Protein 5UCS (pdb70)

Solvent-accessible surface area: 22467 Å² total; per-residue (Å²): 129,49,24,64,0,27,103,7,0,86,80,0,39,164,72,48,11,0,0,1,0,1,6,0,16,1,0,1,2,0,14,1,0,0,60,0,0,53,76,28,64,0,9,0,0,0,0,0,35,51,22,1,27,179,28,0,18,46,61,0,0,7,14,0,0,101,29,0,9,141,71,31,65,90,0,38,0,0,0,0,0,14,45,0,73,59,27,101,27,0,46,146,0,19,161,31,23,3,20,0,0,0,0,23,0,12,116,85,69,54,127,76,1,22,121,41,0,35,108,0,6,161,32,0,72,136,54,42,8,0,0,0,0,5,8,38,104,0,68,17,123,79,0,46,85,0,9,128,100,4,113,5,24,0,0,2,8,8,2,3,11,42,36,37,53,35,150,75,196,64,136,44,160,12,40,38,114,75,0,47,61,0,31,147,42,8,104,26,1,0,1,2,8,37,2,30,9,10,17,122,103,6,62,131,45,0,77,103,6,36,13,66,9,144,86,46,164,19,7,74,79,113,14,0,87,75,0,18,163,4,10,0,2,0,0,20,4,35,47,1,0,62,0,4,0,0,1,32,1,4,95,27,6,70,121,59,83,22,35,42,17,2,70,106,0,2,53,46,0,17,95,21,0,29,65,12,0,42,98,7,0,111,48,3,30,0,19,114,69,96,133,48,25,82,0,49,104,7,0,74,74,0,36,160,81,47,10,0,1,1,0,1,4,0,12,1,0,1,1,0,14,0,0,0,60,0,0,52,76,24,63,0,7,0,0,0,0,0,34,52,24,1,26,185,30,0,20,45,62,0,0,7,13,0,0,95,28,0,7,141,72,31,66,100,0,37,0,0,0,0,0,15,44,0,75,61,27,101,28,0,46,147,0,17,160,34,22,2,9,0,0,0,0,22,0,13,117,86,70,54,117,82,0,22,118,44,0,36,109,0,6,164,30,0,71,138,52,36,7,5,0,0,0,5,6,35,111,0,63,17,122,81,0,54,83,0,13,161,92,3,124,5,30,0,0,3,7,10,1,6,13,47,36,33,56,43,148,85,211,54,157,35,167,17,41,51,120,75,0,56,59,0,33,145,43,12,107,23,0,0,0,2,8,34,2,26,2,14,14,124,104,6,64,131,45,0,80,100,6,34,11,62,11,146,78,58,147,26,11,80,76,116,14,0,64,77,0,16,157,4,10,0,1,0,0,20,4,31,46,2,0,56,0,2,1,0,1,32,0,3,94,24,6,66,121,53,83,17,36,40,21,2,70,112,0,2,52,46,0,17,96,20,0,29,65,7,0,40,94,4,0,99,48,3,28,1,19,116,70,85

InterPro domains:
  IPR000771 Fructose-bisphosphate aldolase, class-II [PF01116] (5-306)
  IPR000771 Fructose-bisphosphate aldolase, class-II [PIRSF001359] (2-307)
  IPR000771 Fructose-bisphosphate aldolase, class-II [PS00602] (72-84)
  IPR000771 Fructose-bisphosphate aldolase, class-II [PS00806] (131-142)
  IPR000771 Fructose-bisphosphate aldolase, class-II [TIGR00167] (1-307)
  IPR000771 Fructose-bisphosphate aldolase, class-II [cd00947] (5-305)
  IPR011289 Fructose-1,6-bisphosphate aldolase, class 2 [TIGR01859] (2-307)
  IPR013785 Aldolase-type TIM barrel [G3DSA:3.20.20.70] (1-307)

Secondary structure (DSSP, 8-state):
-B--HHHHHHHHHHHT--EEEEE-SSHHHHHHHHHHHHHHT--EEEEEEHHHHHHH-HHHHHHHHHHHHHHSTTS-EEEEEEEE-SHHHHHHHHHHT-SEEEE--TTS-HHHHHHHHHHHHHHHHHTT-EEEEEE----HHHHHHHHHHH--SEEEE-SS---GGG--SS-----HHHHHHHHHHH-S-EEE-S-----HHHHHHHHHTT---TT--PPPHHHHHHHHHHTEEEEEE-HHHHHHHHHHHHHHHHH-TT---HHHHHHHHHHHHHHHHHHHHHHHT-TT--/-B--HHHHHHHHHHHT--EEEEE-SSHHHHHHHHHHHHHHT--EEEEEEHHHHHHH-HHHHHHHHHHHHHHSTTS-EEEEEEEE-SHHHHHHHHHHT-SEEEE--TTS-HHHHHHHHHHHHHHHHHTT-EEEEEE----HHHHHHHHHHH--SEEEE-SS--BTTB--SS-----HHHHHHHHHHH-S-EEE-S-----HHHHHHHHHTT---TT-----HHHHHHHHHTTEEEEEE-HHHHHHHHHHHHHHHHH-TT---HHHHHHHHHHHHHHHHHHHHHHHT-TT--

Nearest PDB structures (foldseek):
  5ucz-assembly1_A  TM=9.820E-01  e=1.688E-52  Helicobacter pylori 26695
  5ucp-assembly1_B  TM=9.800E-01  e=2.357E-52  Helicobacter pylori 26695
  5ud2-assembly1_B  TM=9.802E-01  e=8.477E-52  Helicobacter pylori 26695
  5ud0-assembly1_B  TM=9.804E-01  e=1.120E-51  Helicobacter pylori 26695
  2fjk-assembly1_D  TM=9.495E-01  e=1.492E-33  Thermus caldophilus

Structure (mmCIF, N/CA/C/O backbone):
data_5UCS
#
_entry.id   5UCS
#
_cell.length_a   39.056
_cell.length_b   82.826
_cell.length_c   91.095
_cell.angle_alpha   90.00
_cell.angle_beta   99.64
_cell.angle_gamma   90.00
#
_symmetry.space_group_name_H-M   'P 1 21 1'
#
loop_
_entity.id
_entity.type
_entity.pdbx_description
1 polymer 'Fructose-bisphosphate aldolase'
2 non-polymer 'SODIUM ION'
3 non-polymer 'ZINC ION'
4 water water
#
loop_
_atom_site.group_PDB
_atom_site.id
_atom_site.type_symbol
_atom_site.label_atom_id
_atom_site.label_alt_id
_atom_site.label_comp_id
_atom_site.label_asym_id
_atom_site.label_entity_id
_atom_site.label_seq_id
_atom_site.pdbx_PDB_ins_code
_atom_site.Cartn_x
_atom_site.Cartn_y
_atom_site.Cartn_z
_atom_site.occupancy
_atom_site.B_iso_or_equiv
_atom_site.auth_seq_id
_atom_site.auth_comp_id
_atom_site.auth_asym_id
_atom_site.auth_atom_id
_atom_site.pdbx_PDB_model_num
ATOM 1 N N . MET A 1 1 ? -8.188 -18.071 15.458 1.00 38.61 1 MET A N 1
ATOM 2 C CA . MET A 1 1 ? -6.856 -18.421 16.050 1.00 33.05 1 MET A CA 1
ATOM 3 C C . MET A 1 1 ? -5.739 -17.984 15.096 1.00 42.21 1 MET A C 1
ATOM 4 O O . MET A 1 1 ? -6.010 -17.353 14.078 1.00 30.19 1 MET A O 1
ATOM 20 N N . LEU A 1 2 ? -4.493 -18.311 15.434 1.00 29.44 2 LEU A N 1
ATOM 21 C CA . LEU A 1 2 ? -3.342 -17.940 14.610 1.00 26.40 2 LEU A CA 1
ATOM 22 C C . LEU A 1 2 ? -3.284 -18.828 13.367 1.00 29.58 2 LEU A C 1
ATOM 23 O O . LEU A 1 2 ? -3.254 -20.057 13.482 1.00 33.20 2 LEU A O 1
ATOM 39 N N . VAL A 1 3 ? -3.281 -18.211 12.175 1.00 23.38 3 VAL A N 1
ATOM 40 C CA . VAL A 1 3 ? -3.409 -18.934 10.912 1.00 19.68 3 VAL A CA 1
ATOM 41 C C . VAL A 1 3 ? -2.432 -18.380 9.877 1.00 21.92 3 VAL A C 1
ATOM 42 O O . VAL A 1 3 ? -1.982 -17.238 9.954 1.00 20.36 3 VAL A O 1
ATOM 55 N N . LYS A 1 4 ? -2.128 -19.220 8.893 1.00 23.58 4 LYS A N 1
ATOM 56 C CA . LYS A 1 4 ? -1.329 -18.830 7.740 1.00 23.19 4 LYS A CA 1
ATOM 57 C C . LYS A 1 4 ? -1.915 -17.578 7.093 1.00 21.80 4 LYS A C 1
ATOM 58 O O . LYS A 1 4 ? -3.128 -17.448 6.944 1.00 21.55 4 LYS A O 1
ATOM 77 N N . GLY A 1 5 ? -1.051 -16.641 6.706 1.00 19.45 5 GLY A N 1
ATOM 78 C CA . GLY A 1 5 ? -1.536 -15.394 6.125 1.00 18.70 5 GLY A CA 1
ATOM 79 C C . GLY A 1 5 ? -2.431 -15.594 4.911 1.00 24.67 5 GLY A C 1
ATOM 80 O O . GLY A 1 5 ? -3.439 -14.897 4.745 1.00 21.12 5 GLY A O 1
ATOM 84 N N . ASN A 1 6 ? -2.074 -16.529 4.031 1.00 22.41 6 ASN A N 1
ATOM 85 C CA . ASN A 1 6 ? -2.896 -16.706 2.835 1.00 22.17 6 ASN A CA 1
ATOM 86 C C . ASN A 1 6 ? -4.287 -17.246 3.165 1.00 23.09 6 ASN A C 1
ATOM 87 O O . ASN A 1 6 ? -5.213 -17.044 2.381 1.00 26.52 6 ASN A O 1
ATOM 98 N N . GLU A 1 7 ? -4.479 -17.915 4.302 1.00 22.05 7 GLU A N 1
ATOM 99 C CA . GLU A 1 7 ? -5.829 -18.343 4.640 1.00 22.51 7 GLU A CA 1
ATOM 100 C C . GLU A 1 7 ? -6.761 -17.138 4.723 1.00 25.48 7 GLU A C 1
ATOM 101 O O . GLU A 1 7 ? -7.883 -17.173 4.202 1.00 27.29 7 GLU A O 1
ATOM 113 N N . ILE A 1 8 ? -6.290 -16.048 5.334 1.00 22.34 8 ILE A N 1
ATOM 114 C CA . ILE A 1 8 ? -7.080 -14.824 5.442 1.00 19.39 8 ILE A CA 1
ATOM 115 C C . ILE A 1 8 ? -7.158 -14.107 4.099 1.00 22.06 8 ILE A C 1
ATOM 116 O O . ILE A 1 8 ? -8.232 -13.673 3.669 1.00 21.77 8 ILE A O 1
ATOM 132 N N . LEU A 1 9 ? -6.023 -13.975 3.400 1.00 19.31 9 LEU A N 1
ATOM 133 C CA . LEU A 1 9 ? -6.020 -13.157 2.187 1.00 17.85 9 LEU A CA 1
ATOM 134 C C . LEU A 1 9 ? -6.606 -13.856 0.969 1.00 19.50 9 LEU A C 1
ATOM 135 O O . LEU A 1 9 ? -7.121 -13.171 0.085 1.00 21.12 9 LEU A O 1
ATOM 151 N N . LEU A 1 10 ? -6.539 -15.186 0.883 1.00 20.52 10 LEU A N 1
ATOM 152 C CA . LEU A 1 10 ? -7.211 -15.864 -0.223 1.00 22.14 10 LEU A CA 1
ATOM 153 C C . LEU A 1 10 ? -8.720 -15.638 -0.167 1.00 23.50 10 LEU A C 1
ATOM 154 O O . LEU A 1 10 ? -9.375 -15.468 -1.205 1.00 24.19 10 LEU A O 1
ATOM 170 N N . LYS A 1 11 ? -9.291 -15.653 1.036 1.00 23.83 11 LYS A N 1
ATOM 171 C CA . LYS A 1 11 ? -10.721 -15.383 1.195 1.00 21.62 11 LYS A CA 1
ATOM 172 C C . LYS A 1 11 ? -11.039 -13.958 0.755 1.00 23.88 11 LYS A C 1
ATOM 173 O O . LYS A 1 11 ? -11.980 -13.721 -0.022 1.00 22.92 11 LYS A O 1
ATOM 192 N N . ALA A 1 12 ? -10.225 -13.001 1.197 1.00 21.90 12 ALA A N 1
ATOM 193 C CA . ALA A 1 12 ? -10.387 -11.615 0.776 1.00 19.78 12 ALA A CA 1
ATOM 194 C C . ALA A 1 12 ? -10.262 -11.484 -0.737 1.00 21.87 12 ALA A C 1
ATOM 195 O O . ALA A 1 12 ? -11.018 -10.741 -1.368 1.00 23.32 12 ALA A O 1
ATOM 202 N N . HIS A 1 13 ? -9.290 -12.183 -1.325 1.00 20.99 13 HIS A N 1
ATOM 203 C CA . HIS A 1 13 ? -9.101 -12.186 -2.773 1.00 22.07 13 HIS A CA 1
ATOM 204 C C . HIS A 1 13 ? -10.339 -12.720 -3.483 1.00 23.52 13 HIS A C 1
ATOM 205 O O . HIS A 1 13 ? -10.827 -12.123 -4.449 1.00 25.45 13 HIS A O 1
ATOM 219 N N . LYS A 1 14 ? -10.848 -13.864 -3.023 1.00 21.20 14 LYS A N 1
ATOM 220 C CA . LYS A 1 14 ? -11.974 -14.501 -3.705 1.00 26.68 14 LYS A CA 1
ATOM 221 C C . LYS A 1 14 ? -13.225 -13.638 -3.626 1.00 24.71 14 LYS A C 1
ATOM 222 O O . LYS A 1 14 ? -14.003 -13.578 -4.591 1.00 28.09 14 LYS A O 1
ATOM 241 N N . GLU A 1 15 ? -13.440 -12.969 -2.486 1.00 26.43 15 GLU A N 1
ATOM 242 C CA . GLU A 1 15 ? -14.681 -12.257 -2.213 1.00 25.71 15 GLU A CA 1
ATOM 243 C C . GLU A 1 15 ? -14.567 -10.756 -2.444 1.00 25.88 15 GLU A C 1
ATOM 244 O O . GLU A 1 15 ? -15.575 -10.051 -2.353 1.00 31.75 15 GLU A O 1
ATOM 256 N N . GLY A 1 16 ? -13.381 -10.262 -2.780 1.00 20.19 16 GLY A N 1
ATOM 257 C CA . GLY A 1 16 ? -13.225 -8.870 -3.164 1.00 18.69 16 GLY A CA 1
ATOM 258 C C . GLY A 1 16 ? -13.259 -7.842 -2.062 1.00 26.47 16 GLY A C 1
ATOM 259 O O . GLY A 1 16 ? -13.803 -6.743 -2.256 1.00 24.08 16 GLY A O 1
ATOM 263 N N . TYR A 1 17 ? -12.672 -8.141 -0.915 1.00 20.06 17 TYR A N 1
ATOM 264 C CA . TYR A 1 17 ? -12.578 -7.150 0.134 1.00 18.62 17 TYR A CA 1
ATOM 265 C C . TYR A 1 17 ? -11.143 -7.026 0.610 1.00 17.74 17 TYR A C 1
ATOM 266 O O . TYR A 1 17 ? -10.269 -7.802 0.223 1.00 19.96 17 TYR A O 1
ATOM 284 N N . GLY A 1 18 ? -10.920 -6.004 1.435 1.00 17.03 18 GLY A N 1
ATOM 285 C CA . GLY A 1 18 ? -9.603 -5.697 1.959 1.00 17.75 18 GLY A CA 1
ATOM 286 C C . GLY A 1 18 ? -9.498 -5.976 3.442 1.00 17.18 18 GLY A C 1
ATOM 287 O O . GLY A 1 18 ? -10.464 -5.812 4.191 1.00 19.88 18 GLY A O 1
ATOM 291 N N . VAL A 1 19 ? -8.312 -6.397 3.852 1.00 17.51 19 VAL A N 1
ATOM 292 C CA . VAL A 1 19 ? -8.007 -6.675 5.250 1.00 14.99 19 VAL A CA 1
ATOM 293 C C . VAL A 1 19 ? -6.931 -5.698 5.686 1.00 16.40 19 VAL A C 1
ATOM 294 O O . VAL A 1 19 ? -5.838 -5.681 5.112 1.00 17.52 19 VAL A O 1
ATOM 307 N N . GLY A 1 20 ? -7.232 -4.889 6.696 1.00 19.14 20 GLY A N 1
ATOM 308 C CA . GLY A 1 20 ? -6.207 -4.031 7.268 1.00 16.50 20 GLY A CA 1
ATOM 309 C C . GLY A 1 20 ? -5.111 -4.862 7.896 1.00 16.29 20 GLY A C 1
ATOM 310 O O . GLY A 1 20 ? -5.358 -5.908 8.494 1.00 15.28 20 GLY A O 1
ATOM 314 N N . ALA A 1 21 ? -3.884 -4.427 7.693 1.00 15.74 21 ALA A N 1
ATOM 315 C CA . ALA A 1 21 ? -2.735 -5.094 8.276 1.00 14.12 21 ALA A CA 1
ATOM 316 C C . ALA A 1 21 ? -2.119 -4.092 9.236 1.00 14.25 21 ALA A C 1
ATOM 317 O O . ALA A 1 21 ? -1.469 -3.135 8.814 1.00 15.13 21 ALA A O 1
ATOM 324 N N . PHE A 1 22 ? -2.364 -4.295 10.529 1.00 13.62 22 PHE A N 1
ATOM 325 C CA . PHE A 1 22 ? -2.119 -3.273 11.529 1.00 14.41 22 PHE A CA 1
ATOM 326 C C . PHE A 1 22 ? -0.828 -3.555 12.286 1.00 15.61 22 PHE A C 1
ATOM 327 O O . PHE A 1 22 ? -0.624 -4.652 12.826 1.00 14.95 22 PHE A O 1
ATOM 344 N N . ASN A 1 23 ? 0.044 -2.561 12.301 1.00 14.03 23 ASN A N 1
ATOM 345 C CA . ASN A 1 23 ? 1.318 -2.685 12.981 1.00 13.08 23 ASN A CA 1
ATOM 346 C C . ASN A 1 23 ? 1.156 -2.515 14.490 1.00 15.32 23 ASN A C 1
ATOM 347 O O . ASN A 1 23 ? 0.289 -1.773 14.974 1.00 14.59 23 ASN A O 1
ATOM 358 N N . PHE A 1 24 ? 2.026 -3.196 15.245 1.00 12.67 24 PHE A N 1
ATOM 359 C CA . PHE A 1 24 ? 2.156 -2.956 16.682 1.00 13.36 24 PHE A CA 1
ATOM 360 C C . PHE A 1 24 ? 3.618 -2.902 17.097 1.00 12.85 24 PHE A C 1
ATOM 361 O O . PHE A 1 24 ? 4.473 -3.550 16.480 1.00 13.15 24 PHE A O 1
ATOM 378 N N . VAL A 1 25 ? 3.883 -2.145 18.169 1.00 13.13 25 VAL A N 1
ATOM 379 C CA . VAL A 1 25 ? 5.191 -2.133 18.823 1.00 11.19 25 VAL A CA 1
ATOM 380 C C . VAL A 1 25 ? 5.145 -2.505 20.290 1.00 12.03 25 VAL A C 1
ATOM 381 O O . VAL A 1 25 ? 6.212 -2.619 20.906 1.00 13.74 25 VAL A O 1
ATOM 394 N N . ASN A 1 26 ? 3.966 -2.662 20.885 1.00 13.39 26 ASN A N 1
ATOM 395 C CA . ASN A 1 26 ? 3.878 -2.945 22.306 1.00 11.63 26 ASN A CA 1
ATOM 396 C C . ASN A 1 26 ? 2.489 -3.476 22.636 1.00 12.81 26 ASN A C 1
ATOM 397 O O . ASN A 1 26 ? 1.676 -3.743 21.745 1.00 13.34 26 ASN A O 1
ATOM 408 N N . PHE A 1 27 ? 2.226 -3.638 23.925 1.00 12.48 27 PHE A N 1
ATOM 409 C CA . PHE A 1 27 ? 0.973 -4.230 24.382 1.00 11.29 27 PHE A CA 1
ATOM 410 C C . PHE A 1 27 ? -0.215 -3.332 24.058 1.00 14.07 27 PHE A C 1
ATOM 411 O O . PHE A 1 27 ? -1.263 -3.809 23.608 1.00 14.33 27 PHE A O 1
ATOM 428 N N . GLU A 1 28 ? -0.085 -2.025 24.275 1.00 11.34 28 GLU A N 1
ATOM 429 C CA . GLU A 1 28 ? -1.226 -1.135 24.082 1.00 12.64 28 GLU A CA 1
ATOM 430 C C . GLU A 1 28 ? -1.736 -1.182 22.642 1.00 11.69 28 GLU A C 1
ATOM 431 O O . GLU A 1 28 ? -2.948 -1.257 22.389 1.00 13.81 28 GLU A O 1
ATOM 443 N N . MET A 1 29 ? -0.827 -1.105 21.669 1.00 11.89 29 MET A N 1
ATOM 444 C CA . MET A 1 29 ? -1.269 -1.162 20.275 1.00 11.33 29 MET A CA 1
ATOM 445 C C . MET A 1 29 ? -1.934 -2.493 19.982 1.00 15.50 29 MET A C 1
ATOM 446 O O . MET A 1 29 ? -3.012 -2.547 19.366 1.00 13.71 29 MET A O 1
ATOM 460 N N . LEU A 1 30 ? -1.313 -3.584 20.424 1.00 12.65 30 LEU A N 1
ATOM 461 C CA . LEU A 1 30 ? -1.845 -4.918 20.155 1.00 11.15 30 LEU A CA 1
ATOM 462 C C . LEU A 1 30 ? -3.238 -5.110 20.755 1.00 11.85 30 LEU A C 1
ATOM 463 O O . LEU A 1 30 ? -4.136 -5.686 20.118 1.00 13.05 30 LEU A O 1
ATOM 479 N N . ASN A 1 31 ? -3.429 -4.673 21.996 1.00 12.78 31 ASN A N 1
ATOM 480 C CA . ASN A 1 31 ? -4.714 -4.857 22.667 1.00 13.23 31 ASN A CA 1
ATOM 481 C C . ASN A 1 31 ? -5.805 -4.102 21.925 1.00 13.77 31 ASN A C 1
ATOM 482 O O . ASN A 1 31 ? -6.900 -4.643 21.688 1.00 13.76 31 ASN A O 1
ATOM 493 N N . ALA A 1 32 ? -5.517 -2.865 21.530 1.00 11.10 32 ALA A N 1
ATOM 494 C CA . ALA A 1 32 ? -6.490 -2.057 20.804 1.00 12.87 32 ALA A CA 1
ATOM 495 C C . ALA A 1 32 ? -6.867 -2.687 19.468 1.00 13.44 32 ALA A C 1
ATOM 496 O O . ALA A 1 32 ? -8.040 -2.658 19.074 1.00 13.38 32 ALA A O 1
ATOM 503 N N . ILE A 1 33 ? -5.883 -3.230 18.751 1.00 11.72 33 ILE A N 1
ATOM 504 C CA . ILE A 1 33 ? -6.157 -3.877 17.462 1.00 11.43 33 ILE A CA 1
ATOM 505 C C . ILE A 1 33 ? -7.073 -5.082 17.658 1.00 12.84 33 ILE A C 1
ATOM 506 O O . ILE A 1 33 ? -8.036 -5.295 16.898 1.00 13.26 33 ILE A O 1
ATOM 522 N N . PHE A 1 34 ? -6.761 -5.920 18.651 1.00 12.66 34 PHE A N 1
ATOM 523 C CA . PHE A 1 34 ? -7.570 -7.106 18.920 1.00 12.35 34 PHE A CA 1
ATOM 524 C C . PHE A 1 34 ? -8.985 -6.740 19.353 1.00 13.18 34 PHE A C 1
ATOM 525 O O . PHE A 1 34 ? -9.956 -7.366 18.900 1.00 14.95 34 PHE A O 1
ATOM 542 N N . GLU A 1 35 ? -9.140 -5.747 20.236 1.00 12.58 35 GLU A N 1
ATOM 543 C CA . GLU A 1 35 ? -10.495 -5.364 20.637 1.00 14.00 35 GLU A CA 1
ATOM 544 C C . GLU A 1 35 ? -11.290 -4.856 19.439 1.00 13.08 35 GLU A C 1
ATOM 545 O O . GLU A 1 35 ? -12.479 -5.144 19.315 1.00 15.16 35 GLU A O 1
ATOM 557 N N . ALA A 1 36 ? -10.645 -4.105 18.543 1.00 12.89 36 ALA A N 1
ATOM 558 C CA . ALA A 1 36 ? -11.319 -3.655 17.322 1.00 14.10 36 ALA A CA 1
ATOM 559 C C . ALA A 1 36 ? -11.803 -4.839 16.506 1.00 16.26 36 ALA A C 1
ATOM 560 O O . ALA A 1 36 ? -12.947 -4.851 16.022 1.00 15.24 36 ALA A O 1
ATOM 567 N N . GLY A 1 37 ? -10.943 -5.835 16.309 1.00 12.85 37 GLY A N 1
ATOM 568 C CA . GLY A 1 37 ? -11.346 -6.990 15.528 1.00 14.65 37 GLY A CA 1
ATOM 569 C C . GLY A 1 37 ? -12.477 -7.748 16.181 1.00 16.87 37 GLY A C 1
ATOM 570 O O . GLY A 1 37 ? -13.408 -8.214 15.513 1.00 15.59 37 GLY A O 1
ATOM 574 N N . ASN A 1 38 ? -12.444 -7.836 17.504 1.00 15.04 38 ASN A N 1
ATOM 575 C CA . ASN A 1 38 ? -13.546 -8.470 18.214 1.00 15.90 38 ASN A CA 1
ATOM 576 C C . ASN A 1 38 ? -14.844 -7.688 18.041 1.00 16.07 38 ASN A C 1
ATOM 577 O O . ASN A 1 38 ? -15.914 -8.283 17.848 1.00 18.85 38 ASN A O 1
ATOM 588 N N . GLU A 1 39 ? -14.780 -6.353 18.140 1.00 15.18 39 GLU A N 1
ATOM 589 C CA . GLU A 1 39 ? -15.981 -5.530 18.098 1.00 14.82 39 GLU A CA 1
ATOM 590 C C . GLU A 1 39 ? -16.553 -5.437 16.694 1.00 14.38 39 GLU A C 1
ATOM 591 O O . GLU A 1 39 ? -17.775 -5.253 16.552 1.00 17.71 39 GLU A O 1
ATOM 603 N N . GLU A 1 40 ? -15.720 -5.556 15.660 1.00 15.82 40 GLU A N 1
ATOM 604 C CA . GLU A 1 40 ? -16.198 -5.489 14.282 1.00 14.11 40 GLU A CA 1
ATOM 605 C C . GLU A 1 40 ? -16.328 -6.850 13.635 1.00 14.79 40 GLU A C 1
ATOM 606 O O . GLU A 1 40 ? -16.675 -6.921 12.450 1.00 18.22 40 GLU A O 1
ATOM 618 N N . ASN A 1 41 ? -16.114 -7.931 14.372 1.00 14.77 41 ASN A N 1
ATOM 619 C CA . ASN A 1 41 ? -16.177 -9.274 13.810 1.00 15.38 41 ASN A CA 1
ATOM 620 C C . ASN A 1 41 ? -15.344 -9.389 12.532 1.00 17.16 41 ASN A C 1
ATOM 621 O O . ASN A 1 41 ? -15.807 -9.864 11.490 1.00 16.00 41 ASN A O 1
ATOM 632 N N . SER A 1 42 ? -14.077 -8.972 12.616 1.00 14.22 42 SER A N 1
ATOM 633 C CA . SER A 1 42 ? -13.163 -8.891 11.483 1.00 16.31 42 SER A CA 1
ATOM 634 C C . SER A 1 42 ? -11.941 -9.777 11.693 1.00 14.67 42 SER A C 1
ATOM 635 O O . SER A 1 42 ? -11.396 -9.820 12.802 1.00 17.61 42 SER A O 1
ATOM 643 N N . PRO A 1 43 ? -11.479 -10.473 10.657 1.00 15.23 43 PRO A N 1
ATOM 644 C CA . PRO A 1 43 ? -10.162 -11.100 10.729 1.00 14.87 43 PRO A CA 1
ATOM 645 C C . PRO A 1 43 ? -9.096 -10.036 10.886 1.00 19.66 43 PRO A C 1
ATOM 646 O O . PRO A 1 43 ? -9.269 -8.885 10.482 1.00 19.02 43 PRO A O 1
ATOM 657 N N . LEU A 1 44 ? -7.959 -10.465 11.431 1.00 23.14 44 LEU A N 1
ATOM 658 C CA . LEU A 1 44 ? -6.862 -9.585 11.831 1.00 20.68 44 LEU A CA 1
ATOM 659 C C . LEU A 1 44 ? -5.572 -10.010 11.127 1.00 19.48 44 LEU A C 1
ATOM 660 O O . LEU A 1 44 ? -5.153 -11.160 11.248 1.00 20.71 44 LEU A O 1
ATOM 676 N N . PHE A 1 45 ? -4.930 -9.085 10.423 1.00 16.15 45 PHE A N 1
ATOM 677 C CA . PHE A 1 45 ? -3.523 -9.210 10.063 1.00 17.57 45 PHE A CA 1
ATOM 678 C C . PHE A 1 45 ? -2.753 -8.302 10.999 1.00 16.22 45 PHE A C 1
ATOM 679 O O . PHE A 1 45 ? -2.943 -7.082 10.977 1.00 18.63 45 PHE A O 1
ATOM 696 N N . ILE A 1 46 ? -1.911 -8.899 11.845 1.00 16.10 46 ILE A N 1
ATOM 697 C CA . ILE A 1 46 ? -1.089 -8.185 12.806 1.00 15.71 46 ILE A CA 1
ATOM 698 C C . ILE A 1 46 ? 0.331 -8.147 12.273 1.00 17.22 46 ILE A C 1
ATOM 699 O O . ILE A 1 46 ? 0.883 -9.197 11.912 1.00 20.29 46 ILE A O 1
ATOM 715 N N . GLN A 1 47 ? 0.918 -6.947 12.196 1.00 15.64 47 GLN A N 1
ATOM 716 C CA . GLN A 1 47 ? 2.214 -6.757 11.544 1.00 14.46 47 GLN A CA 1
ATOM 717 C C . GLN A 1 47 ? 3.241 -6.281 12.556 1.00 13.64 47 GLN A C 1
ATOM 718 O O . GLN A 1 47 ? 2.947 -5.415 13.380 1.00 14.83 47 GLN A O 1
ATOM 732 N N . ALA A 1 48 ? 4.468 -6.772 12.430 1.00 13.98 48 ALA A N 1
ATOM 733 C CA . ALA A 1 48 ? 5.596 -6.255 13.194 1.00 14.08 48 ALA A CA 1
ATOM 734 C C . ALA A 1 48 ? 6.737 -5.971 12.240 1.00 14.78 48 ALA A C 1
ATOM 735 O O . ALA A 1 48 ? 7.165 -6.859 11.498 1.00 14.56 48 ALA A O 1
ATOM 742 N N . SER A 1 49 ? 7.221 -4.736 12.257 1.00 14.78 49 SER A N 1
ATOM 743 C CA . SER A 1 49 ? 8.396 -4.366 11.498 1.00 13.09 49 SER A CA 1
ATOM 744 C C . SER A 1 49 ? 9.649 -4.945 12.147 1.00 14.90 49 SER A C 1
ATOM 745 O O . SER A 1 49 ? 9.643 -5.411 13.295 1.00 14.01 49 SER A O 1
ATOM 753 N N . GLU A 1 50 ? 10.758 -4.903 11.394 1.00 16.15 50 GLU A N 1
ATOM 754 C CA . GLU A 1 50 ? 12.035 -5.321 11.973 1.00 15.19 50 GLU A CA 1
ATOM 755 C C . GLU A 1 50 ? 12.394 -4.470 13.177 1.00 15.54 50 GLU A C 1
ATOM 756 O O . GLU A 1 50 ? 12.945 -4.977 14.162 1.00 17.44 50 GLU A O 1
ATOM 768 N N . GLY A 1 51 ? 12.079 -3.178 13.121 1.00 14.27 51 GLY A N 1
ATOM 769 C CA . GLY A 1 51 ? 12.377 -2.311 14.246 1.00 15.61 51 GLY A CA 1
ATOM 770 C C . GLY A 1 51 ? 11.518 -2.650 15.448 1.00 15.98 51 GLY A C 1
ATOM 771 O O . GLY A 1 51 ? 11.976 -2.594 16.603 1.00 17.66 51 GLY A O 1
ATOM 775 N N . ALA A 1 52 ? 10.262 -3.001 15.209 1.00 13.87 52 ALA A N 1
ATOM 776 C CA . ALA A 1 52 ? 9.397 -3.416 16.300 1.00 14.93 52 ALA A CA 1
ATOM 777 C C . ALA A 1 52 ? 9.880 -4.707 16.931 1.00 14.38 52 ALA A C 1
ATOM 778 O O . ALA A 1 52 ? 9.844 -4.858 18.158 1.00 14.41 52 ALA A O 1
ATOM 785 N N . ILE A 1 53 ? 10.352 -5.650 16.117 1.00 15.10 53 ILE A N 1
ATOM 786 C CA . ILE A 1 53 ? 10.899 -6.897 16.640 1.00 15.99 53 ILE A CA 1
ATOM 787 C C . ILE A 1 53 ? 12.147 -6.643 17.486 1.00 14.03 53 ILE A C 1
ATOM 788 O O . ILE A 1 53 ? 12.341 -7.258 18.549 1.00 16.17 53 ILE A O 1
ATOM 804 N N . LYS A 1 54 ? 13.023 -5.730 17.052 1.00 13.82 54 LYS A N 1
ATOM 805 C CA . LYS A 1 54 ? 14.190 -5.431 17.869 1.00 15.38 54 LYS A CA 1
ATOM 806 C C . LYS A 1 54 ? 13.764 -4.783 19.184 1.00 15.31 54 LYS A C 1
ATOM 807 O O . LYS A 1 54 ? 14.332 -5.078 20.241 1.00 16.59 54 LYS A O 1
ATOM 826 N N . TYR A 1 55 ? 12.744 -3.925 19.128 1.00 15.20 55 TYR A N 1
ATOM 827 C CA . TYR A 1 55 ? 12.272 -3.197 20.305 1.00 13.92 55 TYR A CA 1
ATOM 828 C C . TYR A 1 55 ? 11.648 -4.143 21.321 1.00 12.21 55 TYR A C 1
ATOM 829 O O . TYR A 1 55 ? 11.950 -4.060 22.518 1.00 14.29 55 TYR A O 1
ATOM 847 N N . MET A 1 56 ? 10.776 -5.055 20.856 1.00 14.11 56 MET A N 1
ATOM 848 C CA . MET A 1 56 ? 10.068 -5.978 21.742 1.00 15.27 56 MET A CA 1
ATOM 849 C C . MET A 1 56 ? 10.888 -7.211 22.082 1.00 14.95 56 MET A C 1
ATOM 850 O O . MET A 1 56 ? 10.728 -7.778 23.178 1.00 14.14 56 MET A O 1
ATOM 864 N N . GLY A 1 57 ? 11.754 -7.633 21.161 1.00 14.22 57 GLY A N 1
ATOM 865 C CA . GLY A 1 57 ? 12.263 -8.995 21.144 1.00 14.07 57 GLY A CA 1
ATOM 866 C C . GLY A 1 57 ? 11.283 -9.908 20.434 1.00 15.77 57 GLY A C 1
ATOM 867 O O . GLY A 1 57 ? 10.086 -9.843 20.706 1.00 15.93 57 GLY A O 1
ATOM 871 N N . ILE A 1 58 ? 11.752 -10.751 19.517 1.00 14.63 58 ILE A N 1
ATOM 872 C CA . ILE A 1 58 ? 10.820 -11.577 18.746 1.00 15.27 58 ILE A CA 1
ATOM 873 C C . ILE A 1 58 ? 10.037 -12.543 19.638 1.00 14.89 58 ILE A C 1
ATOM 874 O O . ILE A 1 58 ? 8.880 -12.881 19.334 1.00 15.15 58 ILE A O 1
ATOM 890 N N . ASP A 1 59 ? 10.639 -12.983 20.753 1.00 16.38 59 ASP A N 1
ATOM 891 C CA . ASP A 1 59 ? 9.958 -13.853 21.706 1.00 17.23 59 ASP A CA 1
ATOM 892 C C . ASP A 1 59 ? 8.749 -13.173 22.327 1.00 13.75 59 ASP A C 1
ATOM 893 O O . ASP A 1 59 ? 7.710 -13.808 22.538 1.00 16.17 59 ASP A O 1
ATOM 902 N N . MET A 1 60 ? 8.870 -11.880 22.625 1.00 14.81 60 MET A N 1
ATOM 903 C CA . MET A 1 60 ? 7.752 -11.142 23.209 1.00 14.00 60 MET A CA 1
ATOM 904 C C . MET A 1 60 ? 6.723 -10.778 22.151 1.00 14.48 60 MET A C 1
ATOM 905 O O . MET A 1 60 ? 5.523 -10.787 22.428 1.00 15.68 60 MET A O 1
ATOM 919 N N . ALA A 1 61 ? 7.167 -10.445 20.937 1.00 14.01 61 ALA A N 1
ATOM 920 C CA . ALA A 1 61 ? 6.218 -10.121 19.876 1.00 13.62 61 ALA A CA 1
ATOM 921 C C . ALA A 1 61 ? 5.312 -11.317 19.610 1.00 13.99 61 ALA A C 1
ATOM 922 O O . ALA A 1 61 ? 4.076 -11.200 19.641 1.00 14.71 61 ALA A O 1
ATOM 929 N N . VAL A 1 62 ? 5.904 -12.497 19.391 1.00 14.42 62 VAL A N 1
ATOM 930 C CA . VAL A 1 62 ? 5.078 -13.678 19.155 1.00 16.04 62 VAL A CA 1
ATOM 931 C C . VAL A 1 62 ? 4.300 -14.038 20.413 1.00 14.42 62 VAL A C 1
ATOM 932 O O . VAL A 1 62 ? 3.111 -14.393 20.360 1.00 16.07 62 VAL A O 1
ATOM 945 N N . GLY A 1 63 ? 4.972 -13.983 21.570 1.00 13.53 63 GLY A N 1
ATOM 946 C CA . GLY A 1 63 ? 4.335 -14.426 22.799 1.00 16.14 63 GLY A CA 1
ATOM 947 C C . GLY A 1 63 ? 3.110 -13.609 23.160 1.00 14.84 63 GLY A C 1
ATOM 948 O O . GLY A 1 63 ? 2.074 -14.166 23.542 1.00 15.60 63 GLY A O 1
ATOM 952 N N . MET A 1 64 ? 3.187 -12.281 23.017 1.00 13.67 64 MET A N 1
ATOM 953 C CA . MET A 1 64 ? 1.999 -11.465 23.277 1.00 13.18 64 MET A CA 1
ATOM 954 C C . MET A 1 64 ? 0.880 -11.776 22.290 1.00 13.81 64 MET A C 1
ATOM 955 O O . MET A 1 64 ? -0.299 -11.804 22.664 1.00 13.98 64 MET A O 1
ATOM 969 N N . VAL A 1 65 ? 1.215 -11.961 21.011 1.00 13.81 65 VAL A N 1
ATOM 970 C CA . VAL A 1 65 ? 0.162 -12.283 20.051 1.00 14.02 65 VAL A CA 1
ATOM 971 C C . VAL A 1 65 ? -0.517 -13.601 20.416 1.00 17.97 65 VAL A C 1
ATOM 972 O O . VAL A 1 65 ? -1.748 -13.731 20.321 1.00 15.09 65 VAL A O 1
ATOM 985 N N . LYS A 1 66 ? 0.264 -14.603 20.815 1.00 17.57 66 LYS A N 1
ATOM 986 C CA . LYS A 1 66 ? -0.322 -15.892 21.168 1.00 16.62 66 LYS A CA 1
ATOM 987 C C . LYS A 1 66 ? -1.248 -15.765 22.374 1.00 16.61 66 LYS A C 1
ATOM 988 O O . LYS A 1 66 ? -2.292 -16.426 22.434 1.00 19.65 66 LYS A O 1
ATOM 1007 N N . ILE A 1 67 ? -0.895 -14.918 23.342 1.00 15.38 67 ILE A N 1
ATOM 1008 C CA . ILE A 1 67 ? -1.772 -14.677 24.477 1.00 15.47 67 ILE A CA 1
ATOM 1009 C C . ILE A 1 67 ? -3.075 -14.049 24.009 1.00 16.93 67 ILE A C 1
ATOM 1010 O O . ILE A 1 67 ? -4.175 -14.441 24.435 1.00 14.86 67 ILE A O 1
ATOM 1026 N N . MET A 1 68 ? -2.974 -13.066 23.113 1.00 15.77 68 MET A N 1
ATOM 1027 C CA . MET A 1 68 ? -4.173 -12.395 22.614 1.00 16.27 68 MET A CA 1
ATOM 1028 C C . MET A 1 68 ? -5.044 -13.345 21.793 1.00 18.16 68 MET A C 1
ATOM 1029 O O . MET A 1 68 ? -6.277 -13.277 21.875 1.00 17.13 68 MET A O 1
ATOM 1043 N N A CYS A 1 69 ? -4.429 -14.234 21.010 0.67 18.01 69 CYS A N 1
ATOM 1044 N N B CYS A 1 69 ? -4.440 -14.247 21.024 0.33 17.63 69 CYS A N 1
ATOM 1045 C CA A CYS A 1 69 ? -5.212 -15.191 20.231 0.67 17.32 69 CYS A CA 1
ATOM 1046 C CA B CYS A 1 69 ? -5.258 -15.147 20.222 0.33 15.43 69 CYS A CA 1
ATOM 1047 C C A CYS A 1 69 ? -6.014 -16.105 21.142 0.67 15.88 69 CYS A C 1
ATOM 1048 C C B CYS A 1 69 ? -5.940 -16.218 21.069 0.33 25.54 69 CYS A C 1
ATOM 1049 O O A CYS A 1 69 ? -7.173 -16.451 20.840 0.67 15.32 69 CYS A O 1
ATOM 1050 O O B CYS A 1 69 ? -6.950 -16.783 20.633 0.33 37.99 69 CYS A O 1
ATOM 1065 N N . GLU A 1 70 ? -5.419 -16.508 22.266 1.00 19.93 70 GLU A N 1
ATOM 1066 C CA . GLU A 1 70 ? -6.131 -17.360 23.214 1.00 22.82 70 GLU A CA 1
ATOM 1067 C C . GLU A 1 70 ? -7.269 -16.603 23.888 1.00 22.30 70 GLU A C 1
ATOM 1068 O O . GLU A 1 70 ? -8.274 -17.201 24.293 1.00 24.15 70 GLU A O 1
ATOM 1081 N N . ARG A 1 71 ? -7.130 -15.287 24.013 1.00 21.36 71 ARG A N 1
ATOM 1082 C CA . ARG A 1 71 ? -8.179 -14.469 24.607 1.00 21.62 71 ARG A CA 1
ATOM 1083 C C . ARG A 1 71 ? -9.359 -14.314 23.650 1.00 20.76 71 ARG A C 1
ATOM 1084 O O . ARG A 1 71 ? -10.509 -14.208 24.094 1.00 23.77 71 ARG A O 1
ATOM 1105 N N . TYR A 1 72 ? -9.086 -14.343 22.337 1.00 19.13 72 TYR A N 1
ATOM 1106 C CA . TYR A 1 72 ? -10.087 -14.183 21.277 1.00 16.42 72 TYR A CA 1
ATOM 1107 C C . TYR A 1 72 ? -9.950 -15.292 20.245 1.00 23.28 72 TYR A C 1
ATOM 1108 O O . TYR A 1 72 ? -9.629 -15.039 19.080 1.00 23.00 72 TYR A O 1
ATOM 1126 N N . PRO A 1 73 ? -10.189 -16.544 20.641 1.00 22.29 73 PRO A N 1
ATOM 1127 C CA . PRO A 1 73 ? -9.896 -17.679 19.746 1.00 20.37 73 PRO A CA 1
ATOM 1128 C C . PRO A 1 73 ? -10.775 -17.757 18.512 1.00 22.46 73 PRO A C 1
ATOM 1129 O O . PRO A 1 73 ? -10.447 -18.517 17.590 1.00 28.06 73 PRO A O 1
ATOM 1140 N N . HIS A 1 74 ? -11.871 -17.013 18.460 1.00 20.56 74 HIS A N 1
ATOM 1141 C CA . HIS A 1 74 ? -12.746 -17.046 17.306 1.00 18.94 74 HIS A CA 1
ATOM 1142 C C . HIS A 1 74 ? -12.257 -16.155 16.163 1.00 24.10 74 HIS A C 1
ATOM 1143 O O . HIS A 1 74 ? -12.778 -16.258 15.054 1.00 24.88 74 HIS A O 1
ATOM 1157 N N . ILE A 1 75 ? -11.272 -15.296 16.384 1.00 17.77 75 ILE A N 1
ATOM 1158 C CA . ILE A 1 75 ? -10.830 -14.342 15.369 1.00 19.03 75 ILE A CA 1
ATOM 1159 C C . ILE A 1 75 ? -9.670 -14.958 14.591 1.00 22.01 75 ILE A C 1
ATOM 1160 O O . ILE A 1 75 ? -8.665 -15.333 15.203 1.00 20.36 75 ILE A O 1
ATOM 1176 N N . PRO A 1 76 ? -9.758 -15.082 13.266 1.00 19.52 76 PRO A N 1
ATOM 1177 C CA . PRO A 1 76 ? -8.575 -15.480 12.498 1.00 20.53 76 PRO A CA 1
ATOM 1178 C C . PRO A 1 76 ? -7.519 -14.392 12.581 1.00 18.52 76 PRO A C 1
ATOM 1179 O O . PRO A 1 76 ? -7.796 -13.222 12.303 1.00 19.00 76 PRO A O 1
ATOM 1190 N N . VAL A 1 77 ? -6.300 -14.789 12.922 1.00 18.27 77 VAL A N 1
ATOM 1191 C CA . VAL A 1 77 ? -5.178 -13.865 13.077 1.00 18.78 77 VAL A CA 1
ATOM 1192 C C . VAL A 1 77 ? -3.985 -14.390 12.294 1.00 17.00 77 VAL A C 1
ATOM 1193 O O . VAL A 1 77 ? -3.566 -15.538 12.489 1.00 18.50 77 VAL A O 1
ATOM 1206 N N . ALA A 1 78 ? -3.396 -13.536 11.464 1.00 15.96 78 ALA A N 1
ATOM 1207 C CA . ALA A 1 78 ? -2.091 -13.808 10.882 1.00 17.34 78 ALA A CA 1
ATOM 1208 C C . ALA A 1 78 ? -1.083 -12.858 11.510 1.00 17.36 78 ALA A C 1
ATOM 1209 O O . ALA A 1 78 ? -1.378 -11.675 11.714 1.00 19.51 78 ALA A O 1
ATOM 1216 N N . LEU A 1 79 ? 0.107 -13.374 11.801 1.00 16.68 79 LEU A N 1
ATOM 1217 C CA . LEU A 1 79 ? 1.189 -12.590 12.374 1.00 15.03 79 LEU A CA 1
ATOM 1218 C C . LEU A 1 79 ? 2.275 -12.466 11.320 1.00 13.32 79 LEU A C 1
ATOM 1219 O O . LEU A 1 79 ? 2.837 -13.479 10.881 1.00 16.04 79 LEU A O 1
ATOM 1235 N N . HIS A 1 80 ? 2.557 -11.230 10.909 1.00 14.79 80 HIS A N 1
ATOM 1236 C CA . HIS A 1 80 ? 3.253 -10.959 9.661 1.00 14.60 80 HIS A CA 1
ATOM 1237 C C . HIS A 1 80 ? 4.485 -10.101 9.899 1.00 13.71 80 HIS A C 1
ATOM 1238 O O . HIS A 1 80 ? 4.419 -9.062 10.556 1.00 14.62 80 HIS A O 1
ATOM 1252 N N . LEU A 1 81 ? 5.591 -10.526 9.328 1.00 13.48 81 LEU A N 1
ATOM 1253 C CA . LEU A 1 81 ? 6.807 -9.723 9.321 1.00 13.27 81 LEU A CA 1
ATOM 1254 C C . LEU A 1 81 ? 6.701 -8.669 8.237 1.00 14.27 81 LEU A C 1
ATOM 1255 O O . LEU A 1 81 ? 6.664 -8.995 7.049 1.00 13.62 81 LEU A O 1
ATOM 1271 N N . ASP A 1 82 ? 6.690 -7.413 8.645 1.00 14.75 82 ASP A N 1
ATOM 1272 C CA . ASP A 1 82 ? 6.518 -6.274 7.757 1.00 13.45 82 ASP A CA 1
ATOM 1273 C C . ASP A 1 82 ? 7.873 -5.757 7.304 1.00 14.58 82 ASP A C 1
ATOM 1274 O O . ASP A 1 82 ? 8.724 -5.430 8.129 1.00 16.70 82 ASP A O 1
ATOM 1283 N N A HIS A 1 83 ? 8.061 -5.679 5.991 0.90 15.36 83 HIS A N 1
ATOM 1284 N N B HIS A 1 83 ? 8.061 -5.684 5.990 0.10 15.38 83 HIS A N 1
ATOM 1285 C CA A HIS A 1 83 ? 9.301 -5.192 5.395 0.90 16.31 83 HIS A CA 1
ATOM 1286 C CA B HIS A 1 83 ? 9.300 -5.205 5.384 0.10 16.71 83 HIS A CA 1
ATOM 1287 C C A HIS A 1 83 ? 10.532 -5.889 5.981 0.90 17.66 83 HIS A C 1
ATOM 1288 C C B HIS A 1 83 ? 10.526 -5.890 5.987 0.10 18.10 83 HIS A C 1
ATOM 1289 O O A HIS A 1 83 ? 11.504 -5.261 6.419 0.90 17.94 83 HIS A O 1
ATOM 1290 O O B HIS A 1 83 ? 11.465 -5.252 6.467 0.10 19.28 83 HIS A O 1
ATOM 1317 N N . GLY A 1 84 ? 10.498 -7.220 5.958 1.00 16.40 84 GLY A N 1
ATOM 1318 C CA . GLY A 1 84 ? 11.729 -7.966 6.132 1.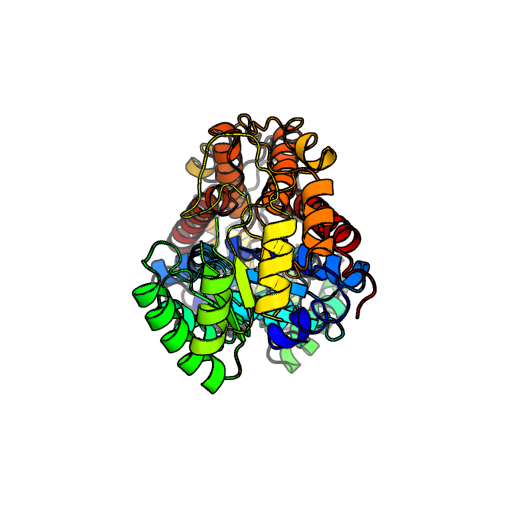00 14.67 84 GLY A CA 1
ATOM 1319 C C . GLY A 1 84 ? 12.735 -7.559 5.074 1.00 17.30 84 GLY A C 1
ATOM 1320 O O . GLY A 1 84 ? 12.392 -7.346 3.911 1.00 18.31 84 GLY A O 1
ATOM 1324 N N . THR A 1 85 ? 13.990 -7.462 5.476 1.00 15.48 85 THR A N 1
ATOM 1325 C CA . THR A 1 85 ? 15.021 -6.998 4.555 1.00 16.03 85 THR A CA 1
ATOM 1326 C C . THR A 1 85 ? 16.050 -8.047 4.181 1.00 18.36 85 THR A C 1
ATOM 1327 O O . THR A 1 85 ? 16.858 -7.790 3.288 1.00 18.61 85 THR A O 1
ATOM 1338 N N . THR A 1 86 ? 16.055 -9.205 4.830 1.00 15.39 86 THR A N 1
ATOM 1339 C CA . THR A 1 86 ? 17.018 -10.241 4.513 1.00 15.88 86 THR A CA 1
ATOM 1340 C C . THR A 1 86 ? 16.352 -11.599 4.651 1.00 17.49 86 THR A C 1
ATOM 1341 O O . THR A 1 86 ? 15.355 -11.760 5.351 1.00 16.67 86 THR A O 1
ATOM 1352 N N . PHE A 1 87 ? 16.918 -12.585 3.960 1.00 16.27 87 PHE A N 1
ATOM 1353 C CA . PHE A 1 87 ? 16.490 -13.965 4.141 1.00 17.13 87 PHE A CA 1
ATOM 1354 C C . PHE A 1 87 ? 16.526 -14.370 5.607 1.00 18.02 87 PHE A C 1
ATOM 1355 O O . PHE A 1 87 ? 15.582 -14.996 6.107 1.00 16.51 87 PHE A O 1
ATOM 1372 N N . GLU A 1 88 ? 17.611 -14.016 6.306 1.00 17.49 88 GLU A N 1
ATOM 1373 C CA . GLU A 1 88 ? 17.820 -14.449 7.686 1.00 15.35 88 GLU A CA 1
ATOM 1374 C C . GLU A 1 88 ? 16.765 -13.869 8.623 1.00 15.91 88 GLU A C 1
ATOM 1375 O O . GLU A 1 88 ? 16.305 -14.554 9.554 1.00 19.12 88 GLU A O 1
ATOM 1387 N N . SER A 1 89 ? 16.370 -12.614 8.398 1.00 17.11 89 SER A N 1
ATOM 1388 C CA . SER A 1 89 ? 15.287 -12.026 9.174 1.00 14.83 89 SER A CA 1
ATOM 1389 C C . SER A 1 89 ? 13.996 -12.794 8.947 1.00 14.18 89 SER A C 1
ATOM 1390 O O . SER A 1 89 ? 13.298 -13.155 9.902 1.00 15.60 89 SER A O 1
ATOM 1398 N N . CYS A 1 90 ? 13.659 -13.059 7.682 1.00 15.14 90 CYS A N 1
ATOM 1399 C CA . CYS A 1 90 ? 12.463 -13.858 7.395 1.00 16.35 90 CYS A CA 1
ATOM 1400 C C . CYS A 1 90 ? 12.544 -15.236 8.053 1.00 18.24 90 CYS A C 1
ATOM 1401 O O . CYS A 1 90 ? 11.558 -15.722 8.609 1.00 17.06 90 CYS A O 1
ATOM 1409 N N . GLU A 1 91 ? 13.708 -15.894 7.977 1.00 17.41 91 GLU A N 1
ATOM 1410 C CA . GLU A 1 91 ? 13.859 -17.217 8.579 1.00 17.84 91 GLU A CA 1
ATOM 1411 C C . GLU A 1 91 ? 13.712 -17.175 10.104 1.00 18.91 91 GLU A C 1
ATOM 1412 O O . GLU A 1 91 ? 13.069 -18.050 10.701 1.00 19.03 91 GLU A O 1
ATOM 1424 N N . LYS A 1 92 ? 14.287 -16.168 10.754 1.00 17.82 92 LYS A N 1
ATOM 1425 C CA . LYS A 1 92 ? 14.099 -16.029 12.196 1.00 20.25 92 LYS A CA 1
ATOM 1426 C C . LYS A 1 92 ? 12.624 -15.853 12.544 1.00 18.75 92 LYS A C 1
ATOM 1427 O O . LYS A 1 92 ? 12.155 -16.369 13.567 1.00 17.92 92 LYS A O 1
ATOM 1446 N N . ALA A 1 93 ? 11.877 -15.108 11.720 1.00 16.77 93 ALA A N 1
ATOM 1447 C CA . ALA A 1 93 ? 10.457 -14.909 11.994 1.00 16.55 93 ALA A CA 1
ATOM 1448 C C . ALA A 1 93 ? 9.680 -16.210 11.825 1.00 17.87 93 ALA A C 1
ATOM 1449 O O . ALA A 1 93 ? 8.850 -16.551 12.674 1.00 16.60 93 ALA A O 1
ATOM 1456 N N . VAL A 1 94 ? 9.976 -16.973 10.766 1.00 16.35 94 VAL A N 1
ATOM 1457 C CA . VAL A 1 94 ? 9.378 -18.295 10.594 1.00 15.75 94 VAL A CA 1
ATOM 1458 C C . VAL A 1 94 ? 9.635 -19.166 11.817 1.00 18.56 94 VAL A C 1
ATOM 1459 O O . VAL A 1 94 ? 8.711 -19.774 12.370 1.00 20.17 94 VAL A O 1
ATOM 1472 N N . LYS A 1 95 ? 10.896 -19.244 12.251 1.00 18.97 95 LYS A N 1
ATOM 1473 C CA . LYS A 1 95 ? 11.253 -20.122 13.366 1.00 23.56 95 LYS A CA 1
ATOM 1474 C C . LYS A 1 95 ? 10.594 -19.691 14.668 1.00 22.38 95 LYS A C 1
ATOM 1475 O O . LYS A 1 95 ? 10.273 -20.540 15.511 1.00 22.46 95 LYS A O 1
ATOM 1494 N N . ALA A 1 96 ? 10.383 -18.384 14.849 1.00 18.54 96 ALA A N 1
ATOM 1495 C CA . ALA A 1 96 ? 9.746 -17.864 16.053 1.00 18.77 96 ALA A CA 1
ATOM 1496 C C . ALA A 1 96 ? 8.233 -18.045 16.048 1.00 18.53 96 ALA A C 1
ATOM 1497 O O . ALA A 1 96 ? 7.606 -17.914 17.108 1.00 19.42 96 ALA A O 1
ATOM 1504 N N . GLY A 1 97 ? 7.628 -18.304 14.897 1.00 18.42 97 GLY A N 1
ATOM 1505 C CA . GLY A 1 97 ? 6.208 -18.586 14.858 1.00 21.48 97 GLY A CA 1
ATOM 1506 C C . GLY A 1 97 ? 5.351 -17.596 14.095 1.00 18.87 97 GLY A C 1
ATOM 1507 O O . GLY A 1 97 ? 4.120 -17.660 14.182 1.00 19.22 97 GLY A O 1
ATOM 1511 N N . PHE A 1 98 ? 5.954 -16.690 13.330 1.00 17.22 98 PHE A N 1
ATOM 1512 C CA . PHE A 1 98 ? 5.161 -15.876 12.416 1.00 14.97 98 PHE A CA 1
ATOM 1513 C C . PHE A 1 98 ? 4.493 -16.774 11.383 1.00 20.22 98 PHE A C 1
ATOM 1514 O O . PHE A 1 98 ? 5.014 -17.829 11.008 1.00 21.21 98 PHE A O 1
ATOM 1531 N N . THR A 1 99 ? 3.321 -16.358 10.919 1.00 17.48 99 THR A N 1
ATOM 1532 C CA . THR A 1 99 ? 2.584 -17.131 9.925 1.00 17.32 99 THR A CA 1
ATOM 1533 C C . THR A 1 99 ? 2.554 -16.466 8.557 1.00 14.48 99 THR A C 1
ATOM 1534 O O . THR A 1 99 ? 1.945 -17.007 7.616 1.00 17.46 99 THR A O 1
ATOM 1545 N N . SER A 1 100 ? 3.236 -15.334 8.406 1.00 16.53 100 SER A N 1
ATOM 1546 C CA . SER A 1 100 ? 3.375 -14.629 7.140 1.00 16.09 100 SER A CA 1
ATOM 1547 C C . SER A 1 100 ? 4.660 -13.810 7.235 1.00 16.09 100 SER A C 1
ATOM 1548 O O . SER A 1 100 ? 4.949 -13.255 8.302 1.00 15.29 100 SER A O 1
ATOM 1556 N N . VAL A 1 101 ? 5.440 -13.745 6.148 1.00 15.69 101 VAL A N 1
ATOM 1557 C CA . VAL A 1 101 ? 6.643 -12.915 6.126 1.00 16.15 101 VAL A CA 1
ATOM 1558 C C . VAL A 1 101 ? 6.689 -12.139 4.823 1.00 15.12 101 VAL A C 1
ATOM 1559 O O . VAL A 1 101 ? 6.377 -12.676 3.755 1.00 16.82 101 VAL A O 1
ATOM 1572 N N . MET A 1 102 ? 7.053 -10.874 4.915 1.00 14.81 102 MET A N 1
ATOM 1573 C CA . MET A 1 102 ? 7.311 -10.050 3.748 1.00 15.09 102 MET A CA 1
ATOM 1574 C C . MET A 1 102 ? 8.810 -9.852 3.547 1.00 14.70 102 MET A C 1
ATOM 1575 O O . MET A 1 102 ? 9.516 -9.421 4.464 1.00 15.72 102 MET A O 1
ATOM 1589 N N . ILE A 1 103 ? 9.286 -10.162 2.344 1.00 15.58 103 ILE A N 1
ATOM 1590 C CA . ILE A 1 103 ? 10.642 -9.836 1.922 1.00 16.88 103 ILE A CA 1
ATOM 1591 C C . ILE A 1 103 ? 10.570 -8.655 0.960 1.00 16.58 103 ILE A C 1
ATOM 1592 O O . ILE A 1 103 ? 9.923 -8.731 -0.098 1.00 17.00 103 ILE A O 1
ATOM 1608 N N . ASP A 1 104 ? 11.194 -7.542 1.340 1.00 16.58 104 ASP A N 1
ATOM 1609 C CA . ASP A 1 104 ? 11.243 -6.347 0.499 1.00 19.69 104 ASP A CA 1
ATOM 1610 C C . ASP A 1 104 ? 12.605 -6.261 -0.165 1.00 18.40 104 ASP A C 1
ATOM 1611 O O . ASP A 1 104 ? 13.582 -5.809 0.443 1.00 20.20 104 ASP A O 1
ATOM 1620 N N . ALA A 1 105 ? 12.652 -6.668 -1.431 1.00 17.79 105 ALA A N 1
ATOM 1621 C CA . ALA A 1 105 ? 13.817 -6.481 -2.281 1.00 17.27 105 ALA A CA 1
ATOM 1622 C C . ALA A 1 105 ? 13.478 -5.563 -3.452 1.00 20.11 105 ALA A C 1
ATOM 1623 O O . ALA A 1 105 ? 14.098 -5.643 -4.513 1.00 20.02 105 ALA A O 1
ATOM 1630 N N . SER A 1 106 ? 12.495 -4.681 -3.268 1.00 20.40 106 SER A N 1
ATOM 1631 C CA . SER A 1 106 ? 11.969 -3.874 -4.364 1.00 22.42 106 SER A CA 1
ATOM 1632 C C . SER A 1 106 ? 12.927 -2.770 -4.784 1.00 24.92 106 SER A C 1
ATOM 1633 O O . SER A 1 106 ? 12.686 -2.120 -5.810 1.00 25.87 106 SER A O 1
ATOM 1641 N N . HIS A 1 107 ? 13.995 -2.556 -4.036 1.00 21.09 107 HIS A N 1
ATOM 1642 C CA . HIS A 1 107 ? 15.034 -1.618 -4.421 1.00 26.18 107 HIS A CA 1
ATOM 1643 C C . HIS A 1 107 ? 16.072 -2.259 -5.321 1.00 26.24 107 HIS A C 1
ATOM 1644 O O . HIS A 1 107 ? 16.937 -1.553 -5.848 1.00 33.88 107 HIS A O 1
ATOM 1658 N N . HIS A 1 108 ? 16.001 -3.572 -5.512 1.00 23.70 108 HIS A N 1
ATOM 1659 C CA . HIS A 1 108 ? 16.888 -4.277 -6.425 1.00 21.82 108 HIS A CA 1
ATOM 1660 C C . HIS A 1 108 ? 16.250 -4.428 -7.799 1.00 22.91 108 HIS A C 1
ATOM 1661 O O . HIS A 1 108 ? 15.031 -4.349 -7.971 1.00 26.86 108 HIS A O 1
ATOM 1675 N N . ALA A 1 109 ? 17.113 -4.659 -8.786 1.00 26.05 109 ALA A N 1
ATOM 1676 C CA . ALA A 1 109 ? 16.653 -4.987 -10.118 1.00 28.56 109 ALA A CA 1
ATOM 1677 C C . ALA A 1 109 ? 15.850 -6.278 -10.084 1.00 25.20 109 ALA A C 1
ATOM 1678 O O . ALA A 1 109 ? 16.025 -7.130 -9.207 1.00 25.01 109 ALA A O 1
ATOM 1685 N N . PHE A 1 110 ? 15.001 -6.431 -11.101 1.00 27.17 110 PHE A N 1
ATOM 1686 C CA . PHE A 1 110 ? 14.074 -7.550 -11.184 1.00 25.08 110 PHE A CA 1
ATOM 1687 C C . PHE A 1 110 ? 14.739 -8.876 -10.844 1.00 23.66 110 PHE A C 1
ATOM 1688 O O . PHE A 1 110 ? 14.261 -9.629 -9.987 1.00 24.88 110 PHE A O 1
ATOM 1705 N N . GLU A 1 111 ? 15.860 -9.171 -11.498 1.00 26.27 111 GLU A N 1
ATOM 1706 C CA . GLU A 1 111 ? 16.492 -10.471 -11.319 1.00 29.46 111 GLU A CA 1
ATOM 1707 C C . GLU A 1 111 ? 16.852 -10.707 -9.863 1.00 26.74 111 GLU A C 1
ATOM 1708 O O . GLU A 1 111 ? 16.651 -11.807 -9.337 1.00 24.27 111 GLU A O 1
ATOM 1720 N N . GLU A 1 112 ? 17.397 -9.694 -9.201 1.00 27.25 112 GLU A N 1
ATOM 1721 C CA . GLU A 1 112 ? 17.868 -9.887 -7.836 1.00 25.16 112 GLU A CA 1
ATOM 1722 C C . GLU A 1 112 ? 16.696 -9.934 -6.865 1.00 24.51 112 GLU A C 1
ATOM 1723 O O . GLU A 1 112 ? 16.711 -10.713 -5.905 1.00 25.52 112 GLU A O 1
ATOM 1735 N N . ASN A 1 113 ? 15.675 -9.110 -7.107 1.00 21.23 113 ASN A N 1
ATOM 1736 C CA . ASN A 1 113 ? 14.450 -9.150 -6.308 1.00 20.40 113 ASN A CA 1
ATOM 1737 C C . ASN A 1 113 ? 13.807 -10.524 -6.418 1.00 23.79 113 ASN A C 1
ATOM 1738 O O . ASN A 1 113 ? 13.471 -11.145 -5.409 1.00 20.84 113 ASN A O 1
ATOM 1749 N N . LEU A 1 114 ? 13.714 -11.055 -7.641 1.00 22.16 114 LEU A N 1
ATOM 1750 C CA . LEU A 1 114 ? 13.138 -12.382 -7.834 1.00 20.67 114 LEU A CA 1
ATOM 1751 C C . LEU A 1 114 ? 13.966 -13.464 -7.154 1.00 23.93 114 LEU A C 1
ATOM 1752 O O . LEU A 1 114 ? 13.412 -14.385 -6.542 1.00 24.43 114 LEU A O 1
ATOM 1768 N N . GLU A 1 115 ? 15.289 -13.380 -7.252 1.00 24.60 115 GLU A N 1
ATOM 1769 C CA . GLU A 1 115 ? 16.145 -14.408 -6.663 1.00 24.67 115 GLU A CA 1
ATOM 1770 C C . GLU A 1 115 ? 15.966 -14.474 -5.147 1.00 23.69 115 GLU A C 1
ATOM 1771 O O . GLU A 1 115 ? 15.759 -15.554 -4.577 1.00 25.02 115 GLU A O 1
ATOM 1783 N N . LEU A 1 116 ? 16.014 -13.324 -4.481 1.00 23.90 116 LEU A N 1
ATOM 1784 C CA . LEU A 1 116 ? 15.906 -13.306 -3.028 1.00 21.66 116 LEU A CA 1
ATOM 1785 C C . LEU A 1 116 ? 14.499 -13.687 -2.581 1.00 26.02 116 LEU A C 1
ATOM 1786 O O . LEU A 1 116 ? 14.324 -14.478 -1.645 1.00 21.84 116 LEU A O 1
ATOM 1802 N N . THR A 1 117 ? 13.486 -13.129 -3.240 1.00 21.31 117 THR A N 1
ATOM 1803 C CA . THR A 1 117 ? 12.107 -13.500 -2.944 1.00 18.70 117 THR A CA 1
ATOM 1804 C C . THR A 1 117 ? 11.901 -15.004 -3.097 1.00 24.00 117 THR A C 1
ATOM 1805 O O . THR A 1 117 ? 11.287 -15.653 -2.242 1.00 22.33 117 THR A O 1
ATOM 1816 N N . SER A 1 118 ? 12.380 -15.575 -4.202 1.00 23.41 118 SER A N 1
ATOM 1817 C CA . SER A 1 118 ? 12.194 -17.003 -4.420 1.00 21.72 118 SER A CA 1
ATOM 1818 C C . SER A 1 118 ? 12.862 -17.810 -3.319 1.00 21.29 118 SER A C 1
ATOM 1819 O O . SER A 1 118 ? 12.346 -18.859 -2.915 1.00 25.22 118 SER A O 1
ATOM 1827 N N . LYS A 1 119 ? 14.045 -17.374 -2.862 1.00 21.14 119 LYS A N 1
ATOM 1828 C CA . LYS A 1 119 ? 14.720 -18.079 -1.778 1.00 25.81 119 LYS A CA 1
ATOM 1829 C C . LYS A 1 119 ? 13.899 -18.035 -0.497 1.00 25.76 119 LYS A C 1
ATOM 1830 O O . LYS A 1 119 ? 13.786 -19.044 0.215 1.00 23.01 119 LYS A O 1
ATOM 1849 N N . VAL A 1 120 ? 13.327 -16.870 -0.178 1.00 20.70 120 VAL A N 1
ATOM 1850 C CA . VAL A 1 120 ? 12.475 -16.764 1.004 1.00 18.05 120 VAL A CA 1
ATOM 1851 C C . VAL A 1 120 ? 11.253 -17.676 0.871 1.00 23.85 120 VAL A C 1
ATOM 1852 O O . VAL A 1 120 ? 10.884 -18.389 1.809 1.00 20.32 120 VAL A O 1
ATOM 1865 N N . VAL A 1 121 ? 10.610 -17.668 -0.301 1.00 19.50 121 VAL A N 1
ATOM 1866 C CA . VAL A 1 121 ? 9.397 -18.465 -0.519 1.00 20.04 121 VAL A CA 1
ATOM 1867 C C . VAL A 1 121 ? 9.675 -19.939 -0.259 1.00 20.77 121 VAL A C 1
ATOM 1868 O O . VAL A 1 121 ? 8.872 -20.638 0.372 1.00 22.69 121 VAL A O 1
ATOM 1881 N N . LYS A 1 122 ? 10.788 -20.453 -0.789 1.00 23.47 122 LYS A N 1
ATOM 1882 C CA . LYS A 1 122 ? 11.063 -21.875 -0.617 1.00 23.16 122 LYS A CA 1
ATOM 1883 C C . LYS A 1 122 ? 11.172 -22.230 0.861 1.00 28.00 122 LYS A C 1
ATOM 1884 O O . LYS A 1 122 ? 10.578 -23.214 1.316 1.00 26.43 122 LYS A O 1
ATOM 1903 N N . MET A 1 123 ? 11.895 -21.411 1.634 1.00 21.08 123 MET A N 1
ATOM 1904 C CA . MET A 1 123 ? 12.051 -21.653 3.063 1.00 21.22 123 MET A CA 1
ATOM 1905 C C . MET A 1 123 ? 10.721 -21.523 3.788 1.00 22.42 123 MET A C 1
ATOM 1906 O O . MET A 1 123 ? 10.356 -22.387 4.596 1.00 26.06 123 MET A O 1
ATOM 1920 N N . ALA A 1 124 ? 9.977 -20.447 3.513 1.00 20.58 124 ALA A N 1
ATOM 1921 C CA . ALA A 1 124 ? 8.719 -20.208 4.220 1.00 19.23 124 ALA A CA 1
ATOM 1922 C C . ALA A 1 124 ? 7.684 -21.279 3.891 1.00 22.74 124 ALA A C 1
ATOM 1923 O O . ALA A 1 124 ? 7.018 -21.810 4.783 1.00 22.46 124 ALA A O 1
ATOM 1930 N N . HIS A 1 125 ? 7.531 -21.610 2.614 1.00 22.84 125 HIS A N 1
ATOM 1931 C CA . HIS A 1 125 ? 6.558 -22.632 2.245 1.00 27.71 125 HIS A CA 1
ATOM 1932 C C . HIS A 1 125 ? 6.905 -23.979 2.866 1.00 24.67 125 HIS A C 1
ATOM 1933 O O . HIS A 1 125 ? 6.012 -24.744 3.248 1.00 25.49 125 HIS A O 1
ATOM 1947 N N . ASN A 1 126 ? 8.192 -24.310 2.948 1.00 27.45 126 ASN A N 1
ATOM 1948 C CA . ASN A 1 126 ? 8.549 -25.561 3.598 1.00 31.43 126 ASN A CA 1
ATOM 1949 C C . ASN A 1 126 ? 8.079 -25.596 5.047 1.00 36.81 126 ASN A C 1
ATOM 1950 O O . ASN A 1 126 ? 7.861 -26.681 5.594 1.00 33.65 126 ASN A O 1
ATOM 1961 N N . ALA A 1 127 ? 7.894 -24.433 5.671 1.00 27.34 127 ALA A N 1
ATOM 1962 C CA . ALA A 1 127 ? 7.432 -24.334 7.047 1.00 28.80 127 ALA A CA 1
ATOM 1963 C C . ALA A 1 127 ? 5.960 -23.949 7.150 1.00 23.08 127 ALA A C 1
ATOM 1964 O O . ALA A 1 127 ? 5.488 -23.634 8.249 1.00 31.52 127 ALA A O 1
ATOM 1971 N N . GLY A 1 128 ? 5.236 -23.938 6.035 1.00 26.30 128 GLY A N 1
ATOM 1972 C CA . GLY A 1 128 ? 3.820 -23.609 6.058 1.00 27.69 128 GLY A CA 1
ATOM 1973 C C . GLY A 1 128 ? 3.511 -22.153 6.330 1.00 24.51 128 GLY A C 1
ATOM 1974 O O . GLY A 1 128 ? 2.464 -21.845 6.901 1.00 27.06 128 GLY A O 1
ATOM 1978 N N . VAL A 1 129 ? 4.388 -21.247 5.918 1.00 22.91 129 VAL A N 1
ATOM 1979 C CA . VAL A 1 129 ? 4.244 -19.816 6.151 1.00 20.73 129 VAL A CA 1
ATOM 1980 C C . VAL A 1 129 ? 4.102 -19.134 4.800 1.00 16.47 129 VAL A C 1
ATOM 1981 O O . VAL A 1 129 ? 4.781 -19.512 3.837 1.00 21.86 129 VAL A O 1
ATOM 1994 N N . SER A 1 130 ? 3.189 -18.157 4.715 1.00 21.27 130 SER A N 1
ATOM 1995 C CA . SER A 1 130 ? 2.934 -17.427 3.477 1.00 19.45 130 SER A CA 1
ATOM 1996 C C . SER A 1 130 ? 3.897 -16.253 3.328 1.00 16.01 130 SER A C 1
ATOM 1997 O O . SER A 1 130 ? 4.469 -15.774 4.310 1.00 16.20 130 SER A O 1
ATOM 2005 N N . VAL A 1 131 ? 4.051 -15.770 2.086 1.00 19.14 131 VAL A N 1
ATOM 2006 C CA . VAL A 1 131 ? 5.078 -14.780 1.764 1.00 16.64 131 VAL A CA 1
ATOM 2007 C C . VAL A 1 131 ? 4.512 -13.648 0.922 1.00 14.70 131 VAL A C 1
ATOM 2008 O O . VAL A 1 131 ? 3.791 -13.876 -0.061 1.00 16.06 131 VAL A O 1
ATOM 2021 N N . GLU A 1 132 ? 4.904 -12.430 1.265 1.00 16.45 132 GLU A N 1
ATOM 2022 C CA . GLU A 1 132 ? 4.644 -11.228 0.492 1.00 13.49 132 GLU A CA 1
ATOM 2023 C C . GLU A 1 132 ? 5.956 -10.698 -0.080 1.00 16.45 132 GLU A C 1
ATOM 2024 O O . GLU A 1 132 ? 6.993 -10.759 0.594 1.00 16.88 132 GLU A O 1
ATOM 2036 N N . ALA A 1 133 ? 5.912 -10.137 -1.289 1.00 16.56 133 ALA A N 1
ATOM 2037 C CA . ALA A 1 133 ? 7.029 -9.399 -1.872 1.00 15.63 133 ALA A CA 1
ATOM 2038 C C . ALA A 1 133 ? 6.502 -8.103 -2.472 1.00 17.52 133 ALA A C 1
ATOM 2039 O O . ALA A 1 133 ? 5.294 -7.842 -2.467 1.00 19.41 133 ALA A O 1
ATOM 2046 N N . GLU A 1 134 ? 7.408 -7.274 -2.971 1.00 18.97 134 GLU A N 1
ATOM 2047 C CA . GLU A 1 134 ? 7.068 -5.949 -3.475 1.00 18.95 134 GLU A CA 1
ATOM 2048 C C . GLU A 1 134 ? 7.773 -5.723 -4.806 1.00 17.40 134 GLU A C 1
ATOM 2049 O O . GLU A 1 134 ? 8.906 -6.174 -5.002 1.00 20.17 134 GLU A O 1
ATOM 2061 N N . LEU A 1 135 ? 7.099 -5.031 -5.725 1.00 21.13 135 LEU A N 1
ATOM 2062 C CA . LEU A 1 135 ? 7.637 -4.845 -7.063 1.00 20.38 135 LEU A CA 1
ATOM 2063 C C . LEU A 1 135 ? 7.169 -3.517 -7.641 1.00 22.16 135 LEU A C 1
ATOM 2064 O O . LEU A 1 135 ? 5.972 -3.218 -7.628 1.00 25.28 135 LEU A O 1
ATOM 2080 N N . GLY A 1 136 ? 8.114 -2.718 -8.123 1.00 25.11 136 GLY A N 1
ATOM 2081 C CA . GLY A 1 136 ? 7.792 -1.513 -8.875 1.00 25.73 136 GLY A CA 1
ATOM 2082 C C . GLY A 1 136 ? 8.790 -1.259 -9.985 1.00 47.15 136 GLY A C 1
ATOM 2083 O O . GLY A 1 136 ? 9.085 -2.164 -10.757 1.00 32.52 136 GLY A O 1
ATOM 2087 N N . LEU A 1 154 ? 6.123 3.171 -11.700 1.00 50.41 154 LEU A N 1
ATOM 2088 C CA . LEU A 1 154 ? 5.063 2.224 -11.368 1.00 36.54 154 LEU A CA 1
ATOM 2089 C C . LEU A 1 154 ? 5.343 0.842 -11.938 1.00 40.73 154 LEU A C 1
ATOM 2090 O O . LEU A 1 154 ? 6.141 0.681 -12.851 1.00 38.87 154 LEU A O 1
ATOM 2105 N N . VAL A 1 155 ? 4.652 -0.156 -11.394 1.00 31.03 155 VAL A N 1
ATOM 2106 C CA . VAL A 1 155 ? 4.898 -1.545 -11.767 1.00 26.46 155 VAL A CA 1
ATOM 2107 C C . VAL A 1 155 ? 4.487 -1.779 -13.213 1.00 28.74 155 VAL A C 1
ATOM 2108 O O . VAL A 1 155 ? 3.476 -1.241 -13.692 1.00 33.09 155 VAL A O 1
ATOM 2121 N N . ASN A 1 156 ? 5.269 -2.594 -13.929 1.00 30.27 156 ASN A N 1
ATOM 2122 C CA . ASN A 1 156 ? 4.848 -3.078 -15.236 1.00 28.09 156 ASN A CA 1
ATOM 2123 C C . ASN A 1 156 ? 4.049 -4.357 -15.040 1.00 30.25 156 ASN A C 1
ATOM 2124 O O . ASN A 1 156 ? 4.581 -5.327 -14.479 1.00 29.28 156 ASN A O 1
ATOM 2135 N N . PRO A 1 157 ? 2.779 -4.399 -15.434 1.00 29.87 157 PRO A N 1
ATOM 2136 C CA . PRO A 1 157 ? 1.984 -5.592 -15.121 1.00 24.96 157 PRO A CA 1
ATOM 2137 C C . PRO A 1 157 ? 2.560 -6.873 -15.683 1.00 25.29 157 PRO A C 1
ATOM 2138 O O . PRO A 1 157 ? 2.457 -7.918 -15.034 1.00 24.39 157 PRO A O 1
ATOM 2149 N N . LYS A 1 158 ? 3.175 -6.838 -16.871 1.00 26.05 158 LYS A N 1
ATOM 2150 C CA . LYS A 1 158 ? 3.734 -8.068 -17.417 1.00 30.54 158 LYS A CA 1
ATOM 2151 C C . LYS A 1 158 ? 4.913 -8.551 -16.584 1.00 25.42 158 LYS A C 1
ATOM 2152 O O . LYS A 1 158 ? 5.108 -9.763 -16.425 1.00 27.71 158 LYS A O 1
ATOM 2171 N N . GLU A 1 159 ? 5.710 -7.623 -16.031 1.00 28.44 159 GLU A N 1
ATOM 2172 C CA . GLU A 1 159 ? 6.772 -8.026 -15.118 1.00 25.95 159 GLU A CA 1
ATOM 2173 C C . GLU A 1 159 ? 6.210 -8.604 -13.823 1.00 24.05 159 GLU A C 1
ATOM 2174 O O . GLU A 1 159 ? 6.749 -9.581 -13.285 1.00 25.34 159 GLU A O 1
ATOM 2186 N N . ALA A 1 160 ? 5.113 -8.026 -13.311 1.00 22.10 160 ALA A N 1
ATOM 2187 C CA . ALA A 1 160 ? 4.484 -8.575 -12.120 1.00 22.59 160 ALA A CA 1
ATOM 2188 C C . ALA A 1 160 ? 3.993 -9.988 -12.384 1.00 23.87 160 ALA A C 1
ATOM 2189 O O . ALA A 1 160 ? 4.177 -10.885 -11.557 1.00 22.22 160 ALA A O 1
ATOM 2196 N N . GLU A 1 161 ? 3.397 -10.211 -13.555 1.00 22.04 161 GLU A N 1
ATOM 2197 C CA . GLU A 1 161 ? 2.948 -11.554 -13.918 1.00 23.49 161 GLU A CA 1
ATOM 2198 C C . GLU A 1 161 ? 4.095 -12.562 -13.858 1.00 20.67 161 GLU A C 1
ATOM 2199 O O . GLU A 1 161 ? 3.978 -13.620 -13.228 1.00 29.88 161 GLU A O 1
ATOM 2211 N N . GLN A 1 162 ? 5.223 -12.237 -14.492 1.00 21.85 162 GLN A N 1
ATOM 2212 C CA . GLN A 1 162 ? 6.354 -13.152 -14.510 1.00 23.15 162 GLN A CA 1
ATOM 2213 C C . GLN A 1 162 ? 6.919 -13.321 -13.114 1.00 20.54 162 GLN A C 1
ATOM 2214 O O . GLN A 1 162 ? 7.279 -14.433 -12.706 1.00 25.62 162 GLN A O 1
ATOM 2228 N N . PHE A 1 163 ? 7.006 -12.219 -12.368 1.00 21.73 163 PHE A N 1
ATOM 2229 C CA . PHE A 1 163 ? 7.544 -12.271 -11.009 1.00 24.30 163 PHE A CA 1
ATOM 2230 C C . PHE A 1 163 ? 6.762 -13.247 -10.135 1.00 23.96 163 PHE A C 1
ATOM 2231 O O . PHE A 1 163 ? 7.348 -14.030 -9.376 1.00 23.10 163 PHE A O 1
ATOM 2248 N N . VAL A 1 164 ? 5.433 -13.183 -10.196 1.00 21.05 164 VAL A N 1
ATOM 2249 C CA . VAL A 1 164 ? 4.602 -14.036 -9.353 1.00 20.20 164 VAL A CA 1
ATOM 2250 C C . VAL A 1 164 ? 4.719 -15.494 -9.778 1.00 24.74 164 VAL A C 1
ATOM 2251 O O . VAL A 1 164 ? 4.828 -16.397 -8.935 1.00 22.84 164 VAL A O 1
ATOM 2264 N N . LYS A 1 165 ? 4.673 -15.751 -11.086 1.00 25.67 165 LYS A N 1
ATOM 2265 C CA . LYS A 1 165 ? 4.745 -17.122 -11.577 1.00 25.30 165 LYS A CA 1
ATOM 2266 C C . LYS A 1 165 ? 6.045 -17.795 -11.158 1.00 23.14 165 LYS A C 1
ATOM 2267 O O . LYS A 1 165 ? 6.044 -18.935 -10.683 1.00 26.52 165 LYS A O 1
ATOM 2286 N N . GLU A 1 166 ? 7.170 -17.109 -11.334 1.00 22.84 166 GLU A N 1
ATOM 2287 C CA . GLU A 1 166 ? 8.463 -17.728 -11.062 1.00 22.52 166 GLU A CA 1
ATOM 2288 C C . GLU A 1 166 ? 8.789 -17.814 -9.568 1.00 26.89 166 GLU A C 1
ATOM 2289 O O . GLU A 1 166 ? 9.402 -18.792 -9.135 1.00 25.66 166 GLU A O 1
ATOM 2301 N N . SER A 1 167 ? 8.390 -16.825 -8.760 1.00 24.26 167 SER A N 1
ATOM 2302 C CA . SER A 1 167 ? 8.731 -16.840 -7.339 1.00 24.19 167 SER A CA 1
ATOM 2303 C C . SER A 1 167 ? 7.786 -17.700 -6.511 1.00 20.71 167 SER A C 1
ATOM 2304 O O . SER A 1 167 ? 8.169 -18.156 -5.428 1.00 20.53 167 SER A O 1
ATOM 2312 N N A GLN A 1 168 ? 6.554 -17.901 -6.992 0.56 26.79 168 GLN A N 1
ATOM 2313 N N B GLN A 1 168 ? 6.555 -17.921 -6.975 0.44 18.88 168 GLN A N 1
ATOM 2314 C CA A GLN A 1 168 ? 5.485 -18.556 -6.234 0.56 40.09 168 GLN A CA 1
ATOM 2315 C CA B GLN A 1 168 ? 5.505 -18.600 -6.217 0.44 14.75 168 GLN A CA 1
ATOM 2316 C C A GLN A 1 168 ? 5.166 -17.813 -4.934 0.56 21.25 168 GLN A C 1
ATOM 2317 C C B GLN A 1 168 ? 5.014 -17.785 -5.015 0.44 20.17 168 GLN A C 1
ATOM 2318 O O A GLN A 1 168 ? 4.750 -18.412 -3.937 0.56 25.96 168 GLN A O 1
ATOM 2319 O O B GLN A 1 168 ? 4.328 -18.332 -4.136 0.44 16.69 168 GLN A O 1
ATOM 2346 N N . VAL A 1 169 ? 5.339 -16.492 -4.949 1.00 20.88 169 VAL A N 1
ATOM 2347 C CA . VAL A 1 169 ? 4.960 -15.679 -3.799 1.00 18.91 169 VAL A CA 1
ATOM 2348 C C . VAL A 1 169 ? 3.435 -15.686 -3.647 1.00 21.50 169 VAL A C 1
ATOM 2349 O O . VAL A 1 169 ? 2.682 -15.778 -4.630 1.00 21.83 169 VAL A O 1
ATOM 2363 N N . ASP A 1 170 ? 2.979 -15.560 -2.401 1.00 19.96 170 ASP A N 1
ATOM 2364 C CA . ASP A 1 170 ? 1.548 -15.687 -2.115 1.00 17.01 170 ASP A CA 1
ATOM 2365 C C . ASP A 1 170 ? 0.792 -14.383 -2.326 1.00 17.05 170 ASP A C 1
ATOM 2366 O O . ASP A 1 170 ? -0.367 -14.408 -2.768 1.00 18.40 170 ASP A O 1
ATOM 2375 N N . TYR A 1 171 ? 1.390 -13.241 -2.004 1.00 19.21 171 TYR A N 1
ATOM 2376 C CA . TYR A 1 171 ? 0.766 -11.952 -2.265 1.00 18.23 171 TYR A CA 1
ATOM 2377 C C . TYR A 1 171 ? 1.834 -10.939 -2.642 1.00 19.08 171 TYR A C 1
ATOM 2378 O O . TYR A 1 171 ? 2.991 -11.072 -2.254 1.00 17.88 171 TYR A O 1
ATOM 2396 N N . LEU A 1 172 ? 1.438 -9.927 -3.410 1.00 19.43 172 LEU A N 1
ATOM 2397 C CA . LEU A 1 172 ? 2.376 -8.977 -3.997 1.00 20.00 172 LEU A CA 1
ATOM 2398 C C . LEU A 1 172 ? 1.920 -7.566 -3.667 1.00 19.71 172 LEU A C 1
ATOM 2399 O O . LEU A 1 172 ? 0.729 -7.259 -3.784 1.00 19.67 172 LEU A O 1
ATOM 2415 N N . ALA A 1 173 ? 2.880 -6.708 -3.294 1.00 19.12 173 ALA A N 1
ATOM 2416 C CA . ALA A 1 173 ? 2.664 -5.275 -3.155 1.00 19.49 173 ALA A CA 1
ATOM 2417 C C . ALA A 1 173 ? 3.175 -4.570 -4.409 1.00 21.28 173 ALA A C 1
ATOM 2418 O O . ALA A 1 173 ? 4.390 -4.312 -4.517 1.00 19.50 173 ALA A O 1
ATOM 2425 N N . PRO A 1 174 ? 2.315 -4.245 -5.370 1.00 19.75 174 PRO A N 1
ATOM 2426 C CA . PRO A 1 174 ? 2.766 -3.547 -6.574 1.00 18.56 174 PRO A CA 1
ATOM 2427 C C . PRO A 1 174 ? 2.778 -2.038 -6.387 1.00 19.62 174 PRO A C 1
ATOM 2428 O O . PRO A 1 174 ? 1.939 -1.455 -5.704 1.00 25.23 174 PRO A O 1
ATOM 2439 N N . ALA A 1 175 ? 3.736 -1.389 -7.043 1.00 25.75 175 ALA A N 1
ATOM 2440 C CA . ALA A 1 175 ? 3.812 0.068 -7.013 1.00 30.03 175 ALA A CA 1
ATOM 2441 C C . ALA A 1 175 ? 2.718 0.607 -7.925 1.00 24.97 175 ALA A C 1
ATOM 2442 O O . ALA A 1 175 ? 2.824 0.502 -9.148 1.00 26.13 175 ALA A O 1
ATOM 2449 N N . ILE A 1 176 ? 1.649 1.157 -7.343 1.00 27.19 176 ILE A N 1
ATOM 2450 C CA . ILE A 1 176 ? 0.500 1.589 -8.135 1.00 30.03 176 ILE A CA 1
ATOM 2451 C C . ILE A 1 176 ? 0.082 3.012 -7.796 1.00 24.93 176 ILE A C 1
ATOM 2452 O O . ILE A 1 176 ? -1.062 3.398 -8.050 1.00 33.88 176 ILE A O 1
ATOM 2468 N N . GLY A 1 177 ? 0.985 3.814 -7.248 1.00 31.64 177 GLY A N 1
ATOM 2469 C CA . GLY A 1 177 ? 0.689 5.231 -7.156 1.00 41.33 177 GLY A CA 1
ATOM 2470 C C . GLY A 1 177 ? 0.925 5.898 -5.818 1.00 34.15 177 GLY A C 1
ATOM 2471 O O . GLY A 1 177 ? 0.725 7.110 -5.702 1.00 36.41 177 GLY A O 1
ATOM 2475 N N . THR A 1 178 ? 1.337 5.148 -4.802 1.00 34.69 178 THR A N 1
ATOM 2476 C CA . THR A 1 178 ? 1.751 5.769 -3.551 1.00 33.22 178 THR A CA 1
ATOM 2477 C C . THR A 1 178 ? 3.242 6.078 -3.592 1.00 41.18 178 THR A C 1
ATOM 2478 O O . THR A 1 178 ? 4.025 5.376 -4.237 1.00 37.58 178 THR A O 1
ATOM 2489 N N . SER A 1 179 ? 3.623 7.159 -2.909 1.00 41.39 179 SER A N 1
ATOM 2490 C CA . SER A 1 179 ? 5.026 7.537 -2.739 1.00 61.91 179 SER A CA 1
ATOM 2491 C C . SER A 1 179 ? 5.537 6.783 -1.520 1.00 55.62 179 SER A C 1
ATOM 2492 O O . SER A 1 179 ? 5.223 7.134 -0.381 1.00 37.87 179 SER A O 1
ATOM 2500 N N . HIS A 1 180 ? 6.321 5.736 -1.756 1.00 43.11 180 HIS A N 1
ATOM 2501 C CA . HIS A 1 180 ? 6.661 4.804 -0.694 1.00 38.60 180 HIS A CA 1
ATOM 2502 C C . HIS A 1 180 ? 7.928 4.058 -1.077 1.00 34.11 180 HIS A C 1
ATOM 2503 O O . HIS A 1 180 ? 8.129 3.729 -2.249 1.00 31.40 180 HIS A O 1
ATOM 2517 N N . GLY A 1 181 ? 8.771 3.800 -0.081 1.00 31.78 181 GLY A N 1
ATOM 2518 C CA . GLY A 1 181 ? 9.916 2.927 -0.241 1.00 31.58 181 GLY A CA 1
ATOM 2519 C C . GLY A 1 181 ? 10.787 3.291 -1.424 1.00 45.04 181 GLY A C 1
ATOM 2520 O O . GLY A 1 181 ? 11.271 4.423 -1.521 1.00 37.85 181 GLY A O 1
ATOM 2524 N N . ALA A 1 182 ? 10.986 2.336 -2.331 1.00 26.68 182 ALA A N 1
ATOM 2525 C CA . ALA A 1 182 ? 11.822 2.540 -3.506 1.00 65.37 182 ALA A CA 1
ATOM 2526 C C . ALA A 1 182 ? 11.115 3.319 -4.609 1.00 62.58 182 ALA A C 1
ATOM 2527 O O . ALA A 1 182 ? 11.689 3.494 -5.689 1.00 54.26 182 ALA A O 1
ATOM 2534 N N . PHE A 1 183 ? 9.899 3.796 -4.359 1.00 35.33 183 PHE A N 1
ATOM 2535 C CA . PHE A 1 183 ? 9.064 4.427 -5.374 1.00 32.79 183 PHE A CA 1
ATOM 2536 C C . PHE A 1 183 ? 8.570 5.778 -4.886 1.00 42.91 183 PHE A C 1
ATOM 2537 O O . PHE A 1 183 ? 7.441 6.193 -5.173 1.00 48.80 183 PHE A O 1
ATOM 2554 N N . LYS A 1 184 ? 9.405 6.483 -4.127 1.00 37.45 184 LYS A N 1
ATOM 2555 C CA . LYS A 1 184 ? 9.028 7.803 -3.650 1.00 84.43 184 LYS A CA 1
ATOM 2556 C C . LYS A 1 184 ? 9.127 8.813 -4.782 1.00 92.39 184 LYS A C 1
ATOM 2557 O O . LYS A 1 184 ? 10.086 8.812 -5.561 1.00 60.21 184 LYS A O 1
ATOM 2576 N N . PHE A 1 185 ? 8.113 9.665 -4.885 1.00 69.44 185 PHE A N 1
ATOM 2577 C CA . PHE A 1 185 ? 8.120 10.768 -5.828 1.00 87.45 185 PHE A CA 1
ATOM 2578 C C . PHE A 1 185 ? 7.651 12.035 -5.133 1.00 113.48 185 PHE A C 1
ATOM 2579 O O . PHE A 1 185 ? 7.216 12.024 -3.979 1.00 96.14 185 PHE A O 1
ATOM 2596 N N . LYS A 1 186 ? 7.755 13.132 -5.867 1.00 126.77 186 LYS A N 1
ATOM 2597 C CA . LYS A 1 186 ? 7.303 14.434 -5.418 1.00 150.84 186 LYS A CA 1
ATOM 2598 C C . LYS A 1 186 ? 6.002 14.732 -6.145 1.00 118.29 186 LYS A C 1
ATOM 2599 O O . LYS A 1 186 ? 5.846 14.386 -7.320 1.00 104.92 186 LYS A O 1
ATOM 2618 N N . GLY A 1 187 ? 5.067 15.348 -5.445 1.00 115.00 187 GLY A N 1
ATOM 2619 C CA . GLY A 1 187 ? 3.760 15.623 -6.000 1.00 114.44 187 GLY A CA 1
ATOM 2620 C C . GLY A 1 187 ? 2.685 14.768 -5.354 1.00 112.97 187 GLY A C 1
ATOM 2621 O O . GLY A 1 187 ? 2.904 14.074 -4.358 1.00 125.77 187 GLY A O 1
ATOM 2625 N N . GLU A 1 188 ? 1.510 14.817 -5.956 1.00 103.09 188 GLU A N 1
ATOM 2626 C CA . GLU A 1 188 ? 0.327 14.215 -5.353 1.00 103.30 188 GLU A CA 1
ATOM 2627 C C . GLU A 1 188 ? 0.252 12.733 -5.708 1.00 102.22 188 GLU A C 1
ATOM 2628 O O . GLU A 1 188 ? 0.285 12.388 -6.895 1.00 98.22 188 GLU A O 1
ATOM 2640 N N . PRO A 1 189 ? 0.150 11.832 -4.729 1.00 91.02 189 PRO A N 1
ATOM 2641 C CA . PRO A 1 189 ? -0.048 10.415 -5.060 1.00 94.83 189 PRO A CA 1
ATOM 2642 C C . PRO A 1 189 ? -1.412 10.180 -5.689 1.00 56.58 189 PRO A C 1
ATOM 2643 O O . PRO A 1 189 ? -2.414 10.773 -5.284 1.00 60.70 189 PRO A O 1
ATOM 2654 N N . LYS A 1 190 ? -1.443 9.293 -6.683 1.00 41.82 190 LYS A N 1
ATOM 2655 C CA . LYS A 1 190 ? -2.651 9.004 -7.444 1.00 44.69 190 LYS A CA 1
ATOM 2656 C C . LYS A 1 190 ? -2.684 7.516 -7.755 1.00 64.14 190 LYS A C 1
ATOM 2657 O O . LYS A 1 190 ? -1.707 6.967 -8.270 1.00 50.70 190 LYS A O 1
ATOM 2676 N N . LEU A 1 191 ? -3.804 6.870 -7.438 1.00 34.60 191 LEU A N 1
ATOM 2677 C CA . LEU A 1 191 ? -3.964 5.454 -7.740 1.00 42.82 191 LEU A CA 1
ATOM 2678 C C . LEU A 1 191 ? -4.085 5.250 -9.241 1.00 61.40 191 LEU A C 1
ATOM 2679 O O . LEU A 1 191 ? -4.922 5.876 -9.900 1.00 40.54 191 LEU A O 1
ATOM 2695 N N . ASP A 1 192 ? -3.263 4.357 -9.782 1.00 41.99 192 ASP A N 1
ATOM 2696 C CA . ASP A 1 192 ? -3.399 3.949 -11.178 1.00 50.82 192 ASP A CA 1
ATOM 2697 C C . ASP A 1 192 ? -4.354 2.763 -11.223 1.00 46.03 192 ASP A C 1
ATOM 2698 O O . ASP A 1 192 ? -3.945 1.602 -11.198 1.00 35.91 192 ASP A O 1
ATOM 2707 N N . PHE A 1 193 ? -5.649 3.065 -11.311 1.00 43.13 193 PHE A N 1
ATOM 2708 C CA . PHE A 1 193 ? -6.660 2.028 -11.168 1.00 31.08 193 PHE A CA 1
ATOM 2709 C C . PHE A 1 193 ? -6.575 0.990 -12.277 1.00 30.08 193 PHE A C 1
ATOM 2710 O O . PHE A 1 193 ? -6.669 -0.214 -12.017 1.00 33.05 193 PHE A O 1
ATOM 2727 N N . GLU A 1 194 ? -6.430 1.428 -13.528 1.00 32.50 194 GLU A N 1
ATOM 2728 C CA . GLU A 1 194 ? -6.414 0.457 -14.617 1.00 29.00 194 GLU A CA 1
ATOM 2729 C C . GLU A 1 194 ? -5.156 -0.401 -14.565 1.00 28.18 194 GLU A C 1
ATOM 2730 O O . GLU A 1 194 ? -5.207 -1.605 -14.843 1.00 35.64 194 GLU A O 1
ATOM 2742 N N . ARG A 1 195 ? -4.027 0.186 -14.168 1.00 32.73 195 ARG A N 1
ATOM 2743 C CA . ARG A 1 195 ? -2.823 -0.608 -13.944 1.00 37.40 195 ARG A CA 1
ATOM 2744 C C . ARG A 1 195 ? -3.039 -1.628 -12.830 1.00 51.32 195 ARG A C 1
ATOM 2745 O O . ARG A 1 195 ? -2.621 -2.786 -12.946 1.00 28.13 195 ARG A O 1
ATOM 2766 N N . LEU A 1 196 ? -3.693 -1.218 -11.743 1.00 35.41 196 LEU A N 1
ATOM 2767 C CA . LEU A 1 196 ? -3.991 -2.157 -10.668 1.00 29.31 196 LEU A CA 1
ATOM 2768 C C . LEU A 1 196 ? -4.814 -3.329 -11.186 1.00 25.17 196 LEU A C 1
ATOM 2769 O O . LEU A 1 196 ? -4.494 -4.495 -10.924 1.00 26.19 196 LEU A O 1
ATOM 2785 N N . GLN A 1 197 ? -5.875 -3.041 -11.944 1.00 26.34 197 GLN A N 1
ATOM 2786 C CA . GLN A 1 197 ? -6.722 -4.114 -12.461 1.00 29.08 197 GLN A CA 1
ATOM 2787 C C . GLN A 1 197 ? -5.952 -5.051 -13.384 1.00 24.23 197 GLN A C 1
ATOM 2788 O O . GLN A 1 197 ? -6.181 -6.268 -13.375 1.00 29.81 197 GLN A O 1
ATOM 2802 N N . GLU A 1 198 ? -5.058 -4.500 -14.209 1.00 26.34 198 GLU A N 1
ATOM 2803 C CA . GLU A 1 198 ? -4.205 -5.323 -15.062 1.00 31.17 198 GLU A CA 1
ATOM 2804 C C . GLU A 1 198 ? -3.306 -6.234 -14.230 1.00 27.06 198 GLU A C 1
ATOM 2805 O O . GLU A 1 198 ? -3.218 -7.442 -14.487 1.00 28.56 198 GLU A O 1
ATOM 2817 N N . VAL A 1 199 ? -2.614 -5.672 -13.228 1.00 28.30 199 VAL A N 1
ATOM 2818 C CA . VAL A 1 199 ? -1.804 -6.509 -12.342 1.00 25.03 199 VAL A CA 1
ATOM 2819 C C . VAL A 1 199 ? -2.665 -7.609 -11.738 1.00 24.28 199 VAL A C 1
ATOM 2820 O O . VAL A 1 199 ? -2.263 -8.780 -11.689 1.00 25.31 199 VAL A O 1
ATOM 2833 N N . LYS A 1 200 ? -3.866 -7.246 -11.280 1.00 24.64 200 LYS A N 1
ATOM 2834 C CA . LYS A 1 200 ? -4.755 -8.206 -10.629 1.00 24.87 200 LYS A CA 1
ATOM 2835 C C . LYS A 1 200 ? -5.152 -9.314 -11.597 1.00 23.25 200 LYS A C 1
ATOM 2836 O O . LYS A 1 200 ? -5.080 -10.504 -11.263 1.00 26.81 200 LYS A O 1
ATOM 2855 N N . ARG A 1 201 ? -5.521 -8.940 -12.829 1.00 25.57 201 ARG A N 1
ATOM 2856 C CA . ARG A 1 201 ? -5.954 -9.935 -13.805 1.00 28.64 201 ARG A CA 1
ATOM 2857 C C . ARG A 1 201 ? -4.818 -10.880 -14.168 1.00 24.43 201 ARG A C 1
ATOM 2858 O O . ARG A 1 201 ? -5.031 -12.090 -14.315 1.00 34.11 201 ARG A O 1
ATOM 2879 N N . LEU A 1 202 ? -3.591 -10.353 -14.287 1.00 25.59 202 LEU A N 1
ATOM 2880 C CA . LEU A 1 202 ? -2.467 -11.175 -14.712 1.00 29.49 202 LEU A CA 1
ATOM 2881 C C . LEU A 1 202 ? -1.925 -12.051 -13.588 1.00 36.51 202 LEU A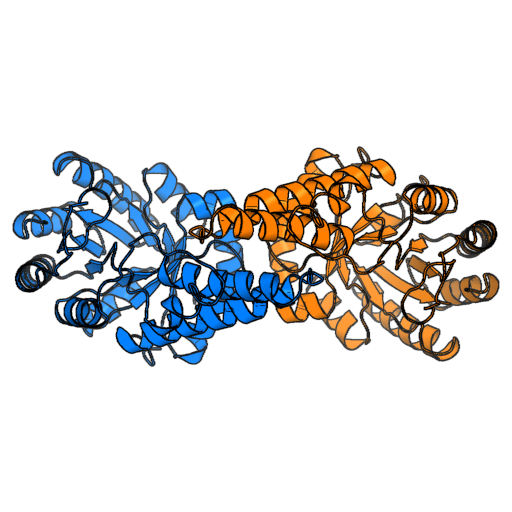 C 1
ATOM 2882 O O . LEU A 1 202 ? -1.520 -13.191 -13.838 1.00 32.03 202 LEU A O 1
ATOM 2898 N N . THR A 1 203 ? -1.896 -11.549 -12.348 1.00 26.90 203 THR A N 1
ATOM 2899 C CA . THR A 1 203 ? -1.305 -12.322 -11.256 1.00 25.10 203 THR A CA 1
ATOM 2900 C C . THR A 1 203 ? -2.310 -13.241 -10.575 1.00 22.22 203 THR A C 1
ATOM 2901 O O . THR A 1 203 ? -1.935 -14.338 -10.140 1.00 28.97 203 THR A O 1
ATOM 2912 N N . ASN A 1 204 ? -3.566 -12.803 -10.476 1.00 23.25 204 ASN A N 1
ATOM 2913 C CA . ASN A 1 204 ? -4.629 -13.571 -9.839 1.00 27.48 204 ASN A CA 1
ATOM 2914 C C . ASN A 1 204 ? -4.223 -14.069 -8.456 1.00 26.34 204 ASN A C 1
ATOM 2915 O O . ASN A 1 204 ? -4.464 -15.218 -8.089 1.00 27.64 204 ASN A O 1
ATOM 2926 N N . ILE A 1 205 ? -3.614 -13.187 -7.668 1.00 22.12 205 ILE A N 1
ATOM 2927 C CA . ILE A 1 205 ? -3.330 -13.471 -6.262 1.00 23.45 205 ILE A CA 1
ATOM 2928 C C . ILE A 1 205 ? -3.775 -12.279 -5.427 1.00 19.76 205 ILE A C 1
ATOM 2929 O O . ILE A 1 205 ? -4.022 -11.192 -5.970 1.00 21.75 205 ILE A O 1
ATOM 2945 N N . PRO A 1 206 ? -3.819 -12.413 -4.109 1.00 19.16 206 PRO A N 1
ATOM 2946 C CA . PRO A 1 206 ? -4.075 -11.240 -3.269 1.00 18.02 206 PRO A CA 1
ATOM 2947 C C . PRO A 1 206 ? -2.988 -10.191 -3.435 1.00 20.16 206 PRO A C 1
ATOM 2948 O O . PRO A 1 206 ? -1.798 -10.510 -3.556 1.00 19.04 206 PRO A O 1
ATOM 2959 N N . LEU A 1 207 ? -3.405 -8.926 -3.437 1.00 18.02 207 LEU A N 1
ATOM 2960 C CA . LEU A 1 207 ? -2.487 -7.814 -3.633 1.00 18.98 207 LEU A CA 1
ATOM 2961 C C . LEU A 1 207 ? -2.474 -6.907 -2.407 1.00 18.80 207 LEU A C 1
ATOM 2962 O O . LEU A 1 207 ? -3.430 -6.855 -1.627 1.00 18.28 207 LEU A O 1
ATOM 2978 N N . VAL A 1 208 ? -1.362 -6.195 -2.240 1.00 17.66 208 VAL A N 1
ATOM 2979 C CA . VAL A 1 208 ? -1.094 -5.444 -1.027 1.00 17.02 208 VAL A CA 1
ATOM 2980 C C . VAL A 1 208 ? -0.804 -3.988 -1.369 1.00 19.64 208 VAL A C 1
ATOM 2981 O O . VAL A 1 208 ? -0.099 -3.699 -2.347 1.00 19.92 208 VAL A O 1
ATOM 2994 N N . LEU A 1 209 ? -1.333 -3.083 -0.559 1.00 18.73 209 LEU A N 1
ATOM 2995 C CA . LEU A 1 209 ? -1.112 -1.650 -0.707 1.00 18.55 209 LEU A CA 1
ATOM 2996 C C . LEU A 1 209 ? -0.272 -1.136 0.453 1.00 19.97 209 LEU A C 1
ATOM 2997 O O . LEU A 1 209 ? -0.675 -1.263 1.619 1.00 18.27 209 LEU A O 1
ATOM 3013 N N . HIS A 1 210 ? 0.894 -0.568 0.119 1.00 19.75 210 HIS A N 1
ATOM 3014 C CA . HIS A 1 210 ? 1.810 0.100 1.028 1.00 16.01 210 HIS A CA 1
ATOM 3015 C C . HIS A 1 210 ? 1.742 1.607 0.810 1.00 21.91 210 HIS A C 1
ATOM 3016 O O . HIS A 1 210 ? 1.440 2.091 -0.290 1.00 25.45 210 HIS A O 1
ATOM 3030 N N . GLY A 1 211 ? 2.102 2.345 1.852 1.00 26.99 211 GLY A N 1
ATOM 3031 C CA . GLY A 1 211 ? 2.273 3.782 1.758 1.00 25.81 211 GLY A CA 1
ATOM 3032 C C . GLY A 1 211 ? 0.998 4.585 1.645 1.00 38.81 211 GLY A C 1
ATOM 3033 O O . GLY A 1 211 ? 1.046 5.732 1.190 1.00 33.78 211 GLY A O 1
ATOM 3037 N N . ALA A 1 212 ? -0.138 4.029 2.061 1.00 23.58 212 ALA A N 1
ATOM 3038 C CA . ALA A 1 212 ? -1.432 4.689 1.922 1.00 22.35 212 ALA A CA 1
ATOM 3039 C C . ALA A 1 212 ? -1.996 5.038 3.297 1.00 25.26 212 ALA A C 1
ATOM 3040 O O . ALA A 1 212 ? -3.011 4.495 3.745 1.00 27.20 212 ALA A O 1
ATOM 3047 N N . SER A 1 213 ? -1.325 5.966 3.973 1.00 24.30 213 SER A N 1
ATOM 3048 C CA . SER A 1 213 ? -1.874 6.532 5.198 1.00 27.64 213 SER A CA 1
ATOM 3049 C C . SER A 1 213 ? -3.041 7.442 4.832 1.00 26.36 213 SER A C 1
ATOM 3050 O O . SER A 1 213 ? -2.940 8.229 3.888 1.00 32.43 213 SER A O 1
ATOM 3058 N N . ALA A 1 214 ? -4.161 7.326 5.556 1.00 22.90 214 ALA A N 1
ATOM 3059 C CA . ALA A 1 214 ? -5.309 8.194 5.293 1.00 23.34 214 ALA A CA 1
ATOM 3060 C C . ALA A 1 214 ? -5.322 9.480 6.120 1.00 30.21 214 ALA A C 1
ATOM 3061 O O . ALA A 1 214 ? -5.823 10.507 5.639 1.00 30.43 214 ALA A O 1
ATOM 3068 N N . ILE A 1 215 ? -4.773 9.454 7.331 1.00 26.78 215 ILE A N 1
ATOM 3069 C CA . ILE A 1 215 ? -4.851 10.548 8.305 1.00 27.43 215 ILE A CA 1
ATOM 3070 C C . ILE A 1 215 ? -6.265 11.113 8.310 1.00 28.72 215 ILE A C 1
ATOM 3071 O O . ILE A 1 215 ? -6.508 12.197 7.759 1.00 28.42 215 ILE A O 1
ATOM 3087 N N . PRO A 1 216 ? -7.221 10.410 8.909 1.00 24.46 216 PRO A N 1
ATOM 3088 C CA . PRO A 1 216 ? -8.603 10.898 8.921 1.00 23.88 216 PRO A CA 1
ATOM 3089 C C . PRO A 1 216 ? -8.717 12.252 9.599 1.00 25.93 216 PRO A C 1
ATOM 3090 O O . PRO A 1 216 ? -7.953 12.582 10.503 1.00 22.00 216 PRO A O 1
ATOM 3101 N N . ASP A 1 217 ? -9.719 13.026 9.170 1.00 24.16 217 ASP A N 1
ATOM 3102 C CA . ASP A 1 217 ? -9.887 14.384 9.687 1.00 21.99 217 ASP A CA 1
ATOM 3103 C C . ASP A 1 217 ? -9.970 14.413 11.213 1.00 20.10 217 ASP A C 1
ATOM 3104 O O . ASP A 1 217 ? -9.363 15.283 11.857 1.00 22.60 217 ASP A O 1
ATOM 3113 N N . ASN A 1 218 ? -10.719 13.485 11.816 1.00 21.20 218 ASN A N 1
ATOM 3114 C CA . ASN A 1 218 ? -10.861 13.503 13.271 1.00 24.73 218 ASN A CA 1
ATOM 3115 C C . ASN A 1 218 ? -9.543 13.205 13.975 1.00 20.26 218 ASN A C 1
ATOM 3116 O O . ASN A 1 218 ? -9.276 13.755 15.047 1.00 22.55 218 ASN A O 1
ATOM 3127 N N . VAL A 1 219 ? -8.724 12.333 13.384 1.00 18.76 219 VAL A N 1
ATOM 3128 C CA . VAL A 1 219 ? -7.410 12.010 13.919 1.00 18.94 219 VAL A CA 1
ATOM 3129 C C . VAL A 1 219 ? -6.474 13.202 13.786 1.00 20.04 219 VAL A C 1
ATOM 3130 O O . VAL A 1 219 ? -5.755 13.552 14.724 1.00 18.53 219 VAL A O 1
ATOM 3143 N N . ARG A 1 220 ? -6.453 13.828 12.608 1.00 19.91 220 ARG A N 1
ATOM 3144 C CA . ARG A 1 220 ? -5.675 15.046 12.433 1.00 17.95 220 ARG A CA 1
ATOM 3145 C C . ARG A 1 220 ? -6.087 16.099 13.456 1.00 19.21 220 ARG A C 1
ATOM 3146 O O . ARG A 1 220 ? -5.236 16.740 14.078 1.00 20.35 220 ARG A O 1
ATOM 3167 N N . LYS A 1 221 ? -7.399 16.324 13.611 1.00 18.06 221 LYS A N 1
ATOM 3168 C CA . LYS A 1 221 ? -7.873 17.333 14.559 1.00 21.78 221 LYS A CA 1
ATOM 3169 C C . LYS A 1 221 ? -7.404 17.032 15.977 1.00 20.05 221 LYS A C 1
ATOM 3170 O O . LYS A 1 221 ? -6.975 17.934 16.702 1.00 19.77 221 LYS A O 1
ATOM 3189 N N A SER A 1 222 ? -7.482 15.766 16.405 0.59 14.44 222 SER A N 1
ATOM 3190 N N B SER A 1 222 ? -7.511 15.771 16.390 0.41 36.90 222 SER A N 1
ATOM 3191 C CA A SER A 1 222 ? -7.050 15.422 17.755 0.59 18.47 222 SER A CA 1
ATOM 3192 C CA B SER A 1 222 ? -7.063 15.375 17.716 0.41 12.43 222 SER A CA 1
ATOM 3193 C C A SER A 1 222 ? -5.558 15.663 17.930 0.59 18.45 222 SER A C 1
ATOM 3194 C C B SER A 1 222 ? -5.580 15.677 17.903 0.41 13.32 222 SER A C 1
ATOM 3195 O O A SER A 1 222 ? -5.120 16.171 18.969 0.59 34.11 222 SER A O 1
ATOM 3196 O O B SER A 1 222 ? -5.170 16.252 18.914 0.41 8.23 222 SER A O 1
ATOM 3211 N N . TYR A 1 223 ? -4.761 15.301 16.928 1.00 17.53 223 TYR A N 1
ATOM 3212 C CA . TYR A 1 223 ? -3.322 15.499 17.040 1.00 17.93 223 TYR A CA 1
ATOM 3213 C C . TYR A 1 223 ? -2.959 16.982 17.107 1.00 15.70 223 TYR A C 1
ATOM 3214 O O . TYR A 1 223 ? -2.163 17.397 17.963 1.00 18.65 223 TYR A O 1
ATOM 3233 N N . LEU A 1 224 ? -3.529 17.801 16.211 1.00 19.25 224 LEU A N 1
ATOM 3234 C CA . LEU A 1 224 ? -3.195 19.226 16.191 1.00 18.37 224 LEU A CA 1
ATOM 3235 C C . LEU A 1 224 ? -3.773 19.963 17.400 1.00 18.55 224 LEU A C 1
ATOM 3236 O O . LEU A 1 224 ? -3.109 20.838 17.972 1.00 23.54 224 LEU A O 1
ATOM 3252 N N . ASP A 1 225 ? -4.979 19.586 17.844 1.00 19.86 225 ASP A N 1
ATOM 3253 C CA . ASP A 1 225 ? -5.540 20.186 19.052 1.00 21.88 225 ASP A CA 1
ATOM 3254 C C . ASP A 1 225 ? -4.649 19.949 20.262 1.00 24.46 225 ASP A C 1
ATOM 3255 O O . ASP A 1 225 ? -4.606 20.783 21.171 1.00 24.58 225 ASP A O 1
ATOM 3264 N N . ALA A 1 226 ? -3.960 18.805 20.310 1.00 19.54 226 ALA A N 1
ATOM 3265 C CA . ALA A 1 226 ? -3.038 18.478 21.397 1.00 18.19 226 ALA A CA 1
ATOM 3266 C C . ALA A 1 226 ? -1.652 19.091 21.210 1.00 18.12 226 ALA A C 1
ATOM 3267 O O . ALA A 1 226 ? -0.730 18.730 21.954 1.00 23.84 226 ALA A O 1
ATOM 3274 N N . GLY A 1 227 ? -1.481 20.008 20.250 1.00 23.73 227 GLY A N 1
ATOM 3275 C CA . GLY A 1 227 ? -0.224 20.702 20.062 1.00 22.36 227 GLY A CA 1
ATOM 3276 C C . GLY A 1 227 ? 0.712 20.063 19.069 1.00 28.99 227 GLY A C 1
ATOM 3277 O O . GLY A 1 227 ? 1.853 20.521 18.924 1.00 25.35 227 GLY A O 1
ATOM 3281 N N . GLY A 1 228 ? 0.267 19.032 18.376 1.00 20.62 228 GLY A N 1
ATOM 3282 C CA . GLY A 1 228 ? 1.105 18.367 17.405 1.00 22.38 228 GLY A CA 1
ATOM 3283 C C . GLY A 1 228 ? 1.298 19.176 16.134 1.00 21.76 228 GLY A C 1
ATOM 3284 O O . GLY A 1 228 ? 0.634 20.177 15.872 1.00 25.63 228 GLY A O 1
ATOM 3288 N N . ASP A 1 229 ? 2.245 18.701 15.327 1.00 23.51 229 ASP A N 1
ATOM 3289 C CA . ASP A 1 229 ? 2.587 19.282 14.031 1.00 25.47 229 ASP A CA 1
ATOM 3290 C C . ASP A 1 229 ? 2.662 18.116 13.057 1.00 23.53 229 ASP A C 1
ATOM 3291 O O . ASP A 1 229 ? 3.410 17.162 13.293 1.00 25.47 229 ASP A O 1
ATOM 3300 N N . LEU A 1 230 ? 1.863 18.155 11.990 1.00 23.52 230 LEU A N 1
ATOM 3301 C CA . LEU A 1 230 ? 1.893 17.076 11.009 1.00 27.48 230 LEU A CA 1
ATOM 3302 C C . LEU A 1 230 ? 2.715 17.427 9.772 1.00 59.28 230 LEU A C 1
ATOM 3303 O O . LEU A 1 230 ? 2.395 16.971 8.671 1.00 46.18 230 LEU A O 1
ATOM 3319 N N . LYS A 1 231 ? 3.778 18.220 9.957 1.00 67.11 231 LYS A N 1
ATOM 3320 C CA . LYS A 1 231 ? 4.830 18.477 8.973 1.00 64.97 231 LYS A CA 1
ATOM 3321 C C . LYS A 1 231 ? 4.399 18.226 7.535 1.00 49.06 231 LYS A C 1
ATOM 3322 O O . LYS A 1 231 ? 4.957 17.358 6.856 1.00 55.87 231 LYS A O 1
ATOM 3341 N N . GLY A 1 232 ? 3.403 18.973 7.070 1.00 49.53 232 GLY A N 1
ATOM 3342 C CA . GLY A 1 232 ? 2.957 18.878 5.693 1.00 55.58 232 GLY A CA 1
ATOM 3343 C C . GLY A 1 232 ? 2.738 17.469 5.176 1.00 126.59 232 GLY A C 1
ATOM 3344 O O . GLY A 1 232 ? 2.836 17.233 3.968 1.00 140.57 232 GLY A O 1
ATOM 3348 N N . SER A 1 233 ? 2.446 16.522 6.067 1.00 124.92 233 SER A N 1
ATOM 3349 C CA . SER A 1 233 ? 2.127 15.160 5.662 1.00 61.47 233 SER A CA 1
ATOM 3350 C C . SER A 1 233 ? 0.627 15.049 5.438 1.00 78.54 233 SER A C 1
ATOM 3351 O O . SER A 1 233 ? -0.168 15.401 6.315 1.00 79.81 233 SER A O 1
ATOM 3359 N N . LYS A 1 234 ? 0.247 14.572 4.260 1.00 91.13 234 LYS A N 1
ATOM 3360 C CA . LYS A 1 234 ? -1.149 14.421 3.892 1.00 85.09 234 LYS A CA 1
ATOM 3361 C C . LYS A 1 234 ? -1.437 12.945 3.675 1.00 56.22 234 LYS A C 1
ATOM 3362 O O . LYS A 1 234 ? -0.578 12.198 3.194 1.00 45.75 234 LYS A O 1
ATOM 3381 N N . GLY A 1 235 ? -2.631 12.528 4.055 1.00 44.36 235 GLY A N 1
ATOM 3382 C CA . GLY A 1 235 ? -3.050 11.170 3.809 1.00 46.02 235 GLY A CA 1
ATOM 3383 C C . GLY A 1 235 ? -3.774 11.040 2.487 1.00 55.69 235 GLY A C 1
ATOM 3384 O O . GLY A 1 235 ? -4.239 1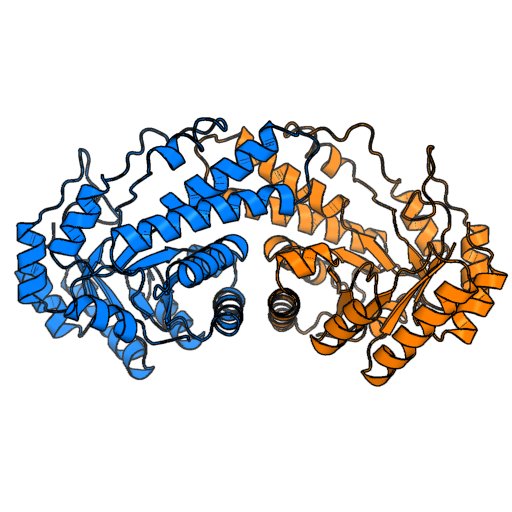2.020 1.912 1.00 51.95 235 GLY A O 1
ATOM 3388 N N . VAL A 1 236 ? -3.840 9.813 1.994 1.00 38.50 236 VAL A N 1
ATOM 3389 C CA . VAL A 1 236 ? -4.660 9.546 0.807 1.00 34.25 236 VAL A CA 1
ATOM 3390 C C . VAL A 1 236 ? -6.130 9.565 1.210 1.00 96.22 236 VAL A C 1
ATOM 3391 O O . VAL A 1 236 ? -6.466 9.126 2.325 1.00 52.26 236 VAL A O 1
ATOM 3404 N N . PRO A 1 237 ? -7.036 10.051 0.363 1.00 64.01 237 PRO A N 1
ATOM 3405 C CA . PRO A 1 237 ? -8.455 10.042 0.734 1.00 60.18 237 PRO A CA 1
ATOM 3406 C C . PRO A 1 237 ? -8.957 8.627 0.990 1.00 56.24 237 PRO A C 1
ATOM 3407 O O . PRO A 1 237 ? -8.427 7.650 0.462 1.00 41.08 237 PRO A O 1
ATOM 3418 N N . PHE A 1 238 ? -9.994 8.520 1.826 1.00 38.62 238 PHE A N 1
ATOM 3419 C CA . PHE A 1 238 ? -10.684 7.241 1.967 1.00 68.75 238 PHE A CA 1
ATOM 3420 C C . PHE A 1 238 ? -11.107 6.692 0.613 1.00 102.98 238 PHE A C 1
ATOM 3421 O O . PHE A 1 238 ? -11.157 5.471 0.424 1.00 32.61 238 PHE A O 1
ATOM 3438 N N . GLU A 1 239 ? -11.407 7.576 -0.343 1.00 64.41 239 GLU A N 1
ATOM 3439 C CA . GLU A 1 239 ? -11.770 7.128 -1.683 1.00 44.52 239 GLU A CA 1
ATOM 3440 C C . GLU A 1 239 ? -10.627 6.357 -2.326 1.00 30.14 239 GLU A C 1
ATOM 3441 O O . GLU A 1 239 ? -10.855 5.375 -3.039 1.00 31.56 239 GLU A O 1
ATOM 3453 N N . PHE A 1 240 ? -9.387 6.793 -2.092 1.00 33.97 240 PHE A N 1
ATOM 3454 C CA . PHE A 1 240 ? -8.230 6.055 -2.587 1.00 32.05 240 PHE A CA 1
ATOM 3455 C C . PHE A 1 240 ? -8.270 4.610 -2.099 1.00 31.77 240 PHE A C 1
ATOM 3456 O O . PHE A 1 240 ? -8.117 3.665 -2.887 1.00 24.45 240 PHE A O 1
ATOM 3473 N N . LEU A 1 241 ? -8.475 4.423 -0.787 1.00 25.93 241 LEU A N 1
ATOM 3474 C CA . LEU A 1 241 ? -8.497 3.078 -0.224 1.00 26.32 241 LEU A CA 1
ATOM 3475 C C . LEU A 1 241 ? -9.653 2.252 -0.777 1.00 24.77 241 LEU A C 1
ATOM 3476 O O . LEU A 1 241 ? -9.469 1.086 -1.136 1.00 23.38 241 LEU A O 1
ATOM 3492 N N . GLN A 1 242 ? -10.852 2.837 -0.853 1.00 23.83 242 GLN A N 1
ATOM 3493 C CA . GLN A 1 242 ? -12.000 2.108 -1.382 1.00 28.98 242 GLN A CA 1
ATOM 3494 C C . GLN A 1 242 ? -11.800 1.733 -2.844 1.00 24.73 242 GLN A C 1
ATOM 3495 O O . GLN A 1 242 ? -12.097 0.605 -3.250 1.00 25.16 242 GLN A O 1
ATOM 3509 N N . GLU A 1 243 ? -11.281 2.653 -3.654 1.00 25.49 243 GLU A N 1
ATOM 3510 C CA . GLU A 1 243 ? -11.062 2.318 -5.056 1.00 28.16 243 GLU A CA 1
ATOM 3511 C C . GLU A 1 243 ? -9.973 1.257 -5.198 1.00 28.15 243 GLU A C 1
ATOM 3512 O O . GLU A 1 243 ? -10.057 0.393 -6.073 1.00 26.28 243 GLU A O 1
ATOM 3524 N N . SER A 1 244 ? -8.965 1.283 -4.322 1.00 25.82 244 SER A N 1
ATOM 3525 C CA . SER A 1 244 ? -7.930 0.256 -4.354 1.00 24.33 244 SER A CA 1
ATOM 3526 C C . SER A 1 244 ? -8.540 -1.121 -4.122 1.00 26.38 244 SER A C 1
ATOM 3527 O O . SER A 1 244 ? -8.191 -2.088 -4.801 1.00 23.77 244 SER A O 1
ATOM 3535 N N . VAL A 1 245 ? -9.429 -1.236 -3.124 1.00 25.34 245 VAL A N 1
ATOM 3536 C CA . VAL A 1 245 ? -10.084 -2.516 -2.867 1.00 22.77 245 VAL A CA 1
ATOM 3537 C C . VAL A 1 245 ? -10.938 -2.914 -4.064 1.00 25.75 245 VAL A C 1
ATOM 3538 O O . VAL A 1 245 ? -10.949 -4.078 -4.481 1.00 25.32 245 VAL A O 1
ATOM 3551 N N . LYS A 1 246 ? -11.671 -1.953 -4.629 1.00 24.69 246 LYS A N 1
ATOM 3552 C CA . LYS A 1 246 ? -12.443 -2.217 -5.839 1.00 27.07 246 LYS A CA 1
ATOM 3553 C C . LYS A 1 246 ? -11.564 -2.792 -6.938 1.00 27.84 246 LYS A C 1
ATOM 3554 O O . LYS A 1 246 ? -12.017 -3.644 -7.707 1.00 28.53 246 LYS A O 1
ATOM 3573 N N . GLY A 1 247 ? -10.309 -2.346 -7.029 1.00 24.99 247 GLY A N 1
ATOM 3574 C CA . GLY A 1 247 ? -9.386 -2.803 -8.053 1.00 25.66 247 GLY A CA 1
ATOM 3575 C C . GLY A 1 247 ? -8.651 -4.099 -7.761 1.00 25.06 247 GLY A C 1
ATOM 3576 O O . GLY A 1 247 ? -8.001 -4.632 -8.666 1.00 28.13 247 GLY A O 1
ATOM 3580 N N . GLY A 1 248 ? -8.689 -4.597 -6.522 1.00 22.52 248 GLY A N 1
ATOM 3581 C CA . GLY A 1 248 ? -8.112 -5.894 -6.232 1.00 27.14 248 GLY A CA 1
ATOM 3582 C C . GLY A 1 248 ? -7.159 -5.919 -5.051 1.00 23.09 248 GLY A C 1
ATOM 3583 O O . GLY A 1 248 ? -6.565 -6.963 -4.779 1.00 22.43 248 GLY A O 1
ATOM 3587 N N . ILE A 1 249 ? -6.975 -4.787 -4.378 1.00 21.13 249 ILE A N 1
ATOM 3588 C CA . ILE A 1 249 ? -6.173 -4.776 -3.158 1.00 22.39 249 ILE A CA 1
ATOM 3589 C C . ILE A 1 249 ? -6.903 -5.546 -2.066 1.00 19.12 249 ILE A C 1
ATOM 3590 O O . ILE A 1 249 ? -8.085 -5.291 -1.775 1.00 21.36 249 ILE A O 1
ATOM 3606 N N . ASN A 1 250 ? -6.175 -6.452 -1.402 1.00 19.10 250 ASN A N 1
ATOM 3607 C CA . ASN A 1 250 ? -6.741 -7.267 -0.344 1.00 19.81 250 ASN A CA 1
ATOM 3608 C C . ASN A 1 250 ? -6.072 -7.085 1.003 1.00 18.55 250 ASN A C 1
ATOM 3609 O O . ASN A 1 250 ? -6.608 -7.587 1.987 1.00 18.89 250 ASN A O 1
ATOM 3620 N N . LYS A 1 251 ? -4.920 -6.411 1.079 1.00 17.82 251 LYS A N 1
ATOM 3621 C CA . LYS A 1 251 ? -4.214 -6.150 2.327 1.00 16.54 251 LYS A CA 1
ATOM 3622 C C . LYS A 1 251 ? -3.755 -4.699 2.304 1.00 16.77 251 LYS A C 1
ATOM 3623 O O . LYS A 1 251 ? -3.092 -4.282 1.350 1.00 18.16 251 LYS A O 1
ATOM 3642 N N . VAL A 1 252 ? -4.110 -3.927 3.338 1.00 15.80 252 VAL A N 1
ATOM 3643 C CA . VAL A 1 252 ? -3.809 -2.497 3.397 1.00 15.89 252 VAL A CA 1
ATOM 3644 C C . VAL A 1 252 ? -2.977 -2.239 4.651 1.00 15.89 252 VAL A C 1
ATOM 3645 O O . VAL A 1 252 ? -3.498 -2.262 5.775 1.00 15.85 252 VAL A O 1
ATOM 3658 N N . ASN A 1 253 ? -1.678 -1.990 4.462 1.00 16.59 253 ASN A N 1
ATOM 3659 C CA . ASN A 1 253 ? -0.779 -1.747 5.580 1.00 16.56 253 ASN A CA 1
ATOM 3660 C C . ASN A 1 253 ? -1.146 -0.452 6.270 1.00 16.63 253 ASN A C 1
ATOM 3661 O O . ASN A 1 253 ? -1.297 0.584 5.626 1.00 17.22 253 ASN A O 1
ATOM 3672 N N . THR A 1 254 ? -1.273 -0.519 7.594 1.00 16.52 254 THR A N 1
ATOM 3673 C CA . THR A 1 254 ? -1.795 0.581 8.403 1.00 17.66 254 THR A CA 1
ATOM 3674 C C . THR A 1 254 ? -0.954 0.701 9.667 1.00 18.32 254 THR A C 1
ATOM 3675 O O . THR A 1 254 ? -0.987 -0.194 10.517 1.00 16.99 254 THR A O 1
ATOM 3686 N N . ASP A 1 255 ? -0.227 1.817 9.818 1.00 16.88 255 ASP A N 1
ATOM 3687 C CA . ASP A 1 255 ? 0.661 2.050 10.956 1.00 16.34 255 ASP A CA 1
ATOM 3688 C C . ASP A 1 255 ? 0.572 3.521 11.342 1.00 15.35 255 ASP A C 1
ATOM 3689 O O . ASP A 1 255 ? 0.162 3.856 12.459 1.00 15.70 255 ASP A O 1
ATOM 3698 N N . THR A 1 256 ? 0.897 4.411 10.398 1.00 16.36 256 THR A N 1
ATOM 3699 C CA . THR A 1 256 ? 0.933 5.849 10.663 1.00 15.72 256 THR A CA 1
ATOM 3700 C C . THR A 1 256 ? -0.365 6.350 11.303 1.00 14.67 256 THR A C 1
ATOM 3701 O O . THR A 1 256 ? -0.336 7.071 12.315 1.00 16.97 256 THR A O 1
ATOM 3712 N N . ASP A 1 257 ? -1.514 5.985 10.731 1.00 16.92 257 ASP A N 1
ATOM 3713 C CA . ASP A 1 257 ? -2.796 6.444 11.274 1.00 15.68 257 ASP A CA 1
ATOM 3714 C C . ASP A 1 257 ? -3.001 5.988 12.717 1.00 15.84 257 ASP A C 1
ATOM 3715 O O . ASP A 1 257 ? -3.595 6.715 13.525 1.00 16.30 257 ASP A O 1
ATOM 3724 N N . LEU A 1 258 ? -2.533 4.789 13.058 1.00 15.02 258 LEU A N 1
ATOM 3725 C CA . LEU A 1 258 ? -2.652 4.319 14.431 1.00 14.95 258 LEU A CA 1
ATOM 3726 C C . LEU A 1 258 ? -1.792 5.147 15.368 1.00 16.15 258 LEU A C 1
ATOM 3727 O O . LEU A 1 258 ? -2.208 5.472 16.489 1.00 15.18 258 LEU A O 1
ATOM 3743 N N . ARG A 1 259 ? -0.564 5.439 14.952 1.00 13.40 259 ARG A N 1
ATOM 3744 C CA . ARG A 1 259 ? 0.366 6.144 15.834 1.00 13.10 259 ARG A CA 1
ATOM 3745 C C . ARG A 1 259 ? -0.106 7.561 16.093 1.00 13.07 259 ARG A C 1
ATOM 3746 O O . ARG A 1 259 ? 0.007 8.074 17.214 1.00 15.11 259 ARG A O 1
ATOM 3767 N N . ILE A 1 260 ? -0.618 8.231 15.052 1.00 15.17 260 ILE A N 1
ATOM 3768 C CA . ILE A 1 260 ? -1.065 9.605 15.236 1.00 13.54 260 ILE A CA 1
ATOM 3769 C C . ILE A 1 260 ? -2.213 9.654 16.228 1.00 15.15 260 ILE A C 1
ATOM 3770 O O . ILE A 1 260 ? -2.225 10.495 17.137 1.00 15.38 260 ILE A O 1
ATOM 3786 N N . ALA A 1 261 ? -3.196 8.755 16.074 1.00 14.38 261 ALA A N 1
ATOM 3787 C CA . ALA A 1 261 ? -4.334 8.766 16.984 1.00 14.38 261 ALA A CA 1
ATOM 3788 C C . ALA A 1 261 ? -3.896 8.455 18.405 1.00 14.61 261 ALA A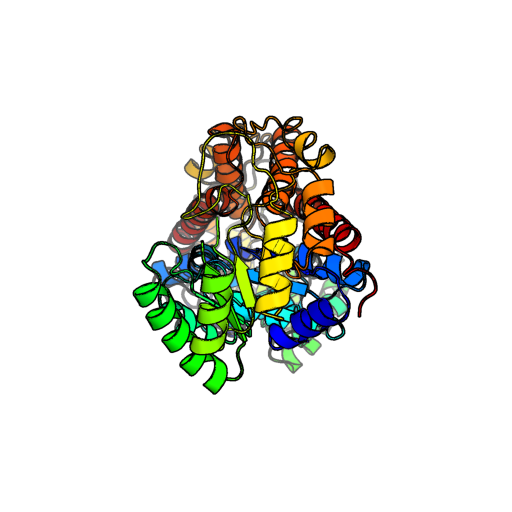 C 1
ATOM 3789 O O . ALA A 1 261 ? -4.396 9.053 19.365 1.00 14.95 261 ALA A O 1
ATOM 3796 N N . PHE A 1 262 ? -2.971 7.508 18.558 1.00 14.17 262 PHE A N 1
ATOM 3797 C CA . PHE A 1 262 ? -2.512 7.107 19.884 1.00 12.06 262 PHE A CA 1
ATOM 3798 C C . PHE A 1 262 ? -1.764 8.243 20.555 1.00 12.10 262 PHE A C 1
ATOM 3799 O O . PHE A 1 262 ? -2.070 8.624 21.688 1.00 14.15 262 PHE A O 1
ATOM 3816 N N . ILE A 1 263 ? -0.790 8.827 19.848 1.00 13.13 263 ILE A N 1
ATOM 3817 C CA . ILE A 1 263 ? 0.037 9.856 20.454 1.00 12.83 263 ILE A CA 1
ATOM 3818 C C . ILE A 1 263 ? -0.736 11.150 20.667 1.00 17.03 263 ILE A C 1
ATOM 3819 O O . ILE A 1 263 ? -0.439 11.907 21.595 1.00 14.75 263 ILE A O 1
ATOM 3835 N N . ALA A 1 264 ? -1.739 11.441 19.836 1.00 15.41 264 ALA A N 1
ATOM 3836 C CA . ALA A 1 264 ? -2.578 12.602 20.134 1.00 13.74 264 ALA A CA 1
ATOM 3837 C C . ALA A 1 264 ? -3.119 12.544 21.559 1.00 13.54 264 ALA A C 1
ATOM 3838 O O . ALA A 1 264 ? -3.149 13.560 22.266 1.00 14.78 264 ALA A O 1
ATOM 3845 N N . GLU A 1 265 ? -3.612 11.373 21.976 1.00 14.36 265 GLU A N 1
ATOM 3846 C CA . GLU A 1 265 ? -4.192 11.252 23.315 1.00 14.32 265 GLU A CA 1
ATOM 3847 C C . GLU A 1 265 ? -3.136 11.347 24.404 1.00 15.30 265 GLU A C 1
ATOM 3848 O O . GLU A 1 265 ? -3.412 11.911 25.468 1.00 14.86 265 GLU A O 1
ATOM 3860 N N . VAL A 1 266 ? -1.924 10.856 24.143 1.00 13.93 266 VAL A N 1
ATOM 3861 C CA . VAL A 1 266 ? -0.834 10.976 25.105 1.00 14.59 266 VAL A CA 1
ATOM 3862 C C . VAL A 1 266 ? -0.480 12.443 25.307 1.00 15.87 266 VAL A C 1
ATOM 3863 O O . VAL A 1 266 ? -0.275 12.902 26.444 1.00 15.17 266 VAL A O 1
ATOM 3876 N N . ARG A 1 267 ? -0.362 13.184 24.197 1.00 14.67 267 ARG A N 1
ATOM 3877 C CA . ARG A 1 267 ? -0.075 14.612 24.251 1.00 13.95 267 ARG A CA 1
ATOM 3878 C C . ARG A 1 267 ? -1.161 15.359 25.007 1.00 15.75 267 ARG A C 1
ATOM 3879 O O . ARG A 1 267 ? -0.861 16.230 25.831 1.00 15.94 267 ARG A O 1
ATOM 3900 N N . LYS A 1 268 ? -2.431 15.038 24.733 1.00 16.67 268 LYS A N 1
ATOM 3901 C CA . LYS A 1 268 ? -3.551 15.709 25.389 1.00 17.71 268 LYS A CA 1
ATOM 3902 C C . LYS A 1 268 ? -3.496 15.525 26.904 1.00 18.86 268 LYS A C 1
ATOM 3903 O O . LYS A 1 268 ? -3.636 16.496 27.667 1.00 16.71 268 LYS A O 1
ATOM 3922 N N . VAL A 1 269 ? -3.273 14.287 27.360 1.00 15.65 269 VAL A N 1
ATOM 3923 C CA . VAL A 1 269 ? -3.180 14.021 28.801 1.00 17.31 269 VAL A CA 1
ATOM 3924 C C . VAL A 1 269 ? -2.026 14.794 29.425 1.00 17.16 269 VAL A C 1
ATOM 3925 O O . VAL A 1 269 ? -2.169 15.423 30.479 1.00 15.64 269 VAL A O 1
ATOM 3938 N N . ALA A 1 270 ? -0.869 14.774 28.776 1.00 15.54 270 ALA A N 1
ATOM 3939 C CA . ALA A 1 270 ? 0.270 15.520 29.303 1.00 15.83 270 ALA A CA 1
ATOM 3940 C C . ALA A 1 270 ? -0.057 17.004 29.428 1.00 18.20 270 ALA A C 1
ATOM 3941 O O . ALA A 1 270 ? 0.348 17.662 30.398 1.00 18.88 270 ALA A O 1
ATOM 3948 N N . ASN A 1 271 ? -0.775 17.547 28.441 1.00 17.69 271 ASN A N 1
ATOM 3949 C CA . ASN A 1 271 ? -1.089 18.971 28.420 1.00 16.90 271 ASN A CA 1
ATOM 3950 C C . ASN A 1 271 ? -2.075 19.346 29.514 1.00 20.85 271 ASN A C 1
ATOM 3951 O O . ASN A 1 271 ? -1.968 20.428 30.105 1.00 21.43 271 ASN A O 1
ATOM 3962 N N . GLU A 1 272 ? -3.079 18.514 29.751 1.00 21.67 272 GLU A N 1
ATOM 3963 C CA . GLU A 1 272 ? -4.195 18.926 30.595 1.00 21.33 272 GLU A CA 1
ATOM 3964 C C . GLU A 1 272 ? -3.980 18.646 32.071 1.00 20.14 272 GLU A C 1
ATOM 3965 O O . GLU A 1 272 ? -4.784 19.128 32.884 1.00 20.76 272 GLU A O 1
ATOM 3977 N N . ASP A 1 273 ? -2.937 17.892 32.440 1.00 18.62 273 ASP A N 1
ATOM 3978 C CA . ASP A 1 273 ? -2.625 17.659 33.848 1.00 17.67 273 ASP A CA 1
ATOM 3979 C C . ASP A 1 273 ? -1.123 17.428 33.966 1.00 16.12 273 ASP A C 1
ATOM 3980 O O . ASP A 1 273 ? -0.636 16.321 33.703 1.00 16.91 273 ASP A O 1
ATOM 3989 N N . LYS A 1 274 ? -0.405 18.473 34.379 1.00 18.59 274 LYS A N 1
ATOM 3990 C CA . LYS A 1 274 ? 1.044 18.368 34.530 1.00 16.48 274 LYS A CA 1
ATOM 3991 C C . LYS A 1 274 ? 1.453 17.467 35.686 1.00 17.55 274 LYS A C 1
ATOM 3992 O O . LYS A 1 274 ? 2.622 17.071 35.746 1.00 19.52 274 LYS A O 1
ATOM 4011 N N . SER A 1 275 ? 0.538 17.126 36.588 1.00 17.65 275 SER A N 1
ATOM 4012 C CA . SER A 1 275 ? 0.845 16.230 37.694 1.00 17.35 275 SER A CA 1
ATOM 4013 C C . SER A 1 275 ? 0.557 14.763 37.382 1.00 19.95 275 SER A C 1
ATOM 4014 O O . SER A 1 275 ? 0.753 13.908 38.251 1.00 21.24 275 SER A O 1
ATOM 4022 N N . GLN A 1 276 ? 0.110 14.444 36.168 1.00 15.85 276 GLN A N 1
ATOM 4023 C CA . GLN A 1 276 ? -0.306 13.087 35.843 1.00 16.09 276 GLN A CA 1
ATOM 4024 C C . GLN A 1 276 ? 0.894 12.241 35.436 1.00 16.55 276 GLN A C 1
ATOM 4025 O O . GLN A 1 276 ? 1.574 12.546 34.454 1.00 16.36 276 GLN A O 1
ATOM 4039 N N . PHE A 1 277 ? 1.104 11.135 36.151 1.00 15.71 277 PHE A N 1
ATOM 4040 C CA . PHE A 1 277 ? 2.112 10.162 35.747 1.00 14.50 277 PHE A CA 1
ATOM 4041 C C . PHE A 1 277 ? 1.642 8.718 35.892 1.00 16.61 277 PHE A C 1
ATOM 4042 O O . PHE A 1 277 ? 2.469 7.802 35.859 1.00 16.96 277 PHE A O 1
ATOM 4059 N N . ASP A 1 278 ? 0.340 8.480 36.041 1.00 13.44 278 ASP A N 1
ATOM 4060 C CA . ASP A 1 278 ? -0.216 7.138 35.952 1.00 15.04 278 ASP A CA 1
ATOM 4061 C C . ASP A 1 278 ? -0.221 6.734 34.480 1.00 14.85 278 ASP A C 1
ATOM 4062 O O . ASP A 1 278 ? -0.920 7.349 33.661 1.00 15.17 278 ASP A O 1
ATOM 4071 N N . LEU A 1 279 ? 0.564 5.716 34.117 1.00 14.22 279 LEU A N 1
ATOM 4072 C CA . LEU A 1 279 ? 0.630 5.346 32.703 1.00 14.46 279 LEU A CA 1
ATOM 4073 C C . LEU A 1 279 ? -0.732 4.999 32.145 1.00 15.76 279 LEU A C 1
ATOM 4074 O O . LEU A 1 279 ? -0.976 5.230 30.950 1.00 14.47 279 LEU A O 1
ATOM 4090 N N . ARG A 1 280 ? -1.618 4.420 32.954 1.00 15.94 280 ARG A N 1
ATOM 4091 C CA . ARG A 1 280 ? -2.936 4.046 32.445 1.00 14.88 280 ARG A CA 1
ATOM 4092 C C . ARG A 1 280 ? -3.747 5.262 32.034 1.00 15.21 280 ARG A C 1
ATOM 4093 O O . ARG A 1 280 ? -4.572 5.186 31.112 1.00 15.27 280 ARG A O 1
ATOM 4114 N N . LYS A 1 281 ? -3.566 6.382 32.723 1.00 14.55 281 LYS A N 1
ATOM 4115 C CA . LYS A 1 281 ? -4.292 7.595 32.376 1.00 13.01 281 LYS A CA 1
ATOM 4116 C C . LYS A 1 281 ? -3.869 8.134 31.011 1.00 13.76 281 LYS A C 1
ATOM 4117 O O . LYS A 1 281 ? -4.671 8.765 30.322 1.00 15.83 281 LYS A O 1
ATOM 4136 N N . PHE A 1 282 ? -2.625 7.886 30.603 1.00 14.46 282 PHE A N 1
ATOM 4137 C CA . PHE A 1 282 ? -2.184 8.259 29.271 1.00 16.40 282 PHE A CA 1
ATOM 4138 C C . PHE A 1 282 ? -2.645 7.241 28.247 1.00 12.96 282 PHE A C 1
ATOM 4139 O O . PHE A 1 282 ? -3.081 7.610 27.156 1.00 16.36 282 PHE A O 1
ATOM 4156 N N . PHE A 1 283 ? -2.528 5.951 28.577 1.00 16.16 283 PHE A N 1
ATOM 4157 C CA . PHE A 1 283 ? -2.600 4.930 27.541 1.00 15.76 283 PHE A CA 1
ATOM 4158 C C . PHE A 1 283 ? -3.981 4.314 27.357 1.00 14.40 283 PHE A C 1
ATOM 4159 O O . PHE A 1 283 ? -4.236 3.737 26.287 1.00 14.58 283 PHE A O 1
ATOM 4176 N N . SER A 1 284 ? -4.882 4.434 28.340 1.00 14.91 284 SER A N 1
ATOM 4177 C CA . SER A 1 284 ? -6.257 4.000 28.108 1.00 14.64 284 SER A CA 1
ATOM 4178 C C . SER A 1 284 ? -6.937 4.850 27.048 1.00 12.91 284 SER A C 1
ATOM 4179 O O . SER A 1 284 ? -7.481 4.274 26.086 1.00 14.99 284 SER A O 1
ATOM 4187 N N . PRO A 1 285 ? -6.912 6.186 27.107 1.00 14.93 285 PRO A N 1
ATOM 4188 C CA . PRO A 1 285 ? -7.510 6.939 25.996 1.00 14.80 285 PRO A CA 1
ATOM 4189 C C . PRO A 1 285 ? -6.759 6.761 24.702 1.00 14.38 285 PRO A C 1
ATOM 4190 O O . PRO A 1 285 ? -7.370 6.783 23.629 1.00 14.92 285 PRO A O 1
ATOM 4201 N N . ALA A 1 286 ? -5.444 6.584 24.755 1.00 14.68 286 ALA A N 1
ATOM 4202 C CA . ALA A 1 286 ? -4.682 6.344 23.539 1.00 14.26 286 ALA A CA 1
ATOM 4203 C C . ALA A 1 286 ? -5.094 5.031 22.882 1.00 10.88 286 ALA A C 1
ATOM 4204 O O . ALA A 1 286 ? -5.268 4.968 21.660 1.00 12.23 286 ALA A O 1
ATOM 4211 N N . GLN A 1 287 ? -5.297 3.982 23.682 1.00 12.67 287 GLN A N 1
ATOM 4212 C CA . GLN A 1 287 ? -5.792 2.725 23.131 1.00 13.96 287 GLN A CA 1
ATOM 4213 C C . GLN A 1 287 ? -7.148 2.922 22.476 1.00 13.89 287 GLN A C 1
ATOM 4214 O O . GLN A 1 287 ? -7.414 2.366 21.417 1.00 13.67 287 GLN A O 1
ATOM 4228 N N . LEU A 1 288 ? -8.037 3.667 23.122 1.00 14.80 288 LEU A N 1
ATOM 4229 C CA . LEU A 1 288 ? -9.381 3.836 22.594 1.00 11.52 288 LEU A CA 1
ATOM 4230 C C . LEU A 1 288 ? -9.339 4.517 21.240 1.00 13.42 288 LEU A C 1
ATOM 4231 O O . LEU A 1 288 ? -10.039 4.113 20.303 1.00 14.63 288 LEU A O 1
ATOM 4247 N N . ALA A 1 289 ? -8.521 5.559 21.114 1.00 15.61 289 ALA A N 1
ATOM 4248 C CA . ALA A 1 289 ? -8.414 6.273 19.851 1.00 14.78 289 ALA A CA 1
ATOM 4249 C C . ALA A 1 289 ? -7.848 5.367 18.764 1.00 14.50 289 ALA A C 1
ATOM 4250 O O . ALA A 1 289 ? -8.327 5.371 17.628 1.00 13.96 289 ALA A O 1
ATOM 4257 N N . LEU A 1 290 ? -6.835 4.575 19.094 1.00 14.18 290 LEU A N 1
ATOM 4258 C CA . LEU A 1 290 ? -6.269 3.661 18.113 1.00 11.51 290 LEU A CA 1
ATOM 4259 C C . LEU A 1 290 ? -7.296 2.613 17.725 1.00 13.02 290 LEU A C 1
ATOM 4260 O O . LEU A 1 290 ? -7.505 2.336 16.529 1.00 13.16 290 LEU A O 1
ATOM 4276 N N . LYS A 1 291 ? -7.969 2.034 18.722 1.00 14.80 291 LYS A N 1
ATOM 4277 C CA . LYS A 1 291 ? -9.012 1.047 18.463 1.00 14.38 291 LYS A CA 1
ATOM 4278 C C . LYS A 1 291 ? -10.035 1.582 17.466 1.00 15.08 291 LYS A C 1
ATOM 4279 O O . LYS A 1 291 ? -10.402 0.893 16.503 1.00 13.57 291 LYS A O 1
ATOM 4298 N N . ASN A 1 292 ? -10.481 2.828 17.653 1.00 12.67 292 ASN A N 1
ATOM 4299 C CA . ASN A 1 292 ? -11.511 3.378 16.774 1.00 17.00 292 ASN A CA 1
ATOM 4300 C C . ASN A 1 292 ? -11.000 3.574 15.349 1.00 16.23 292 ASN A C 1
ATOM 4301 O O . ASN A 1 292 ? -11.747 3.346 14.397 1.00 15.93 292 ASN A O 1
ATOM 4312 N N . VAL A 1 293 ? -9.726 3.945 15.166 1.00 13.91 293 VAL A N 1
ATOM 4313 C CA . VAL A 1 293 ? -9.150 3.995 13.814 1.00 15.59 293 VAL A CA 1
ATOM 4314 C C . VAL A 1 293 ? -9.206 2.620 13.157 1.00 14.34 293 VAL A C 1
ATOM 4315 O O . VAL A 1 293 ? -9.563 2.487 11.974 1.00 15.69 293 VAL A O 1
ATOM 4328 N N . VAL A 1 294 ? -8.857 1.574 13.908 1.00 13.35 294 VAL A N 1
ATOM 4329 C CA . VAL A 1 294 ? -8.882 0.211 13.382 1.00 14.07 294 VAL A CA 1
ATOM 4330 C C . VAL A 1 294 ? -10.310 -0.200 13.014 1.00 14.65 294 VAL A C 1
ATOM 4331 O O . VAL A 1 294 ? -10.559 -0.728 11.919 1.00 15.84 294 VAL A O 1
ATOM 4344 N N . LYS A 1 295 ? -11.282 0.065 13.897 1.00 15.12 295 LYS A N 1
ATOM 4345 C CA . LYS A 1 295 ? -12.669 -0.314 13.609 1.00 16.05 295 LYS A CA 1
ATOM 4346 C C . LYS A 1 295 ? -13.154 0.360 12.339 1.00 18.06 295 LYS A C 1
ATOM 4347 O O . LYS A 1 295 ? -13.732 -0.288 11.457 1.00 16.62 295 LYS A O 1
ATOM 4366 N N . GLU A 1 296 ? -12.925 1.668 12.228 1.00 15.35 296 GLU A N 1
ATOM 4367 C CA . GLU A 1 296 ? -13.369 2.385 11.034 1.00 18.17 296 GLU A CA 1
ATOM 4368 C C . GLU A 1 296 ? -12.686 1.853 9.782 1.00 17.28 296 GLU A C 1
ATOM 4369 O O . GLU A 1 296 ? -13.311 1.741 8.719 1.00 18.39 296 GLU A O 1
ATOM 4381 N N . ARG A 1 297 ? -11.405 1.507 9.876 1.00 14.87 297 ARG A N 1
ATOM 4382 C CA . ARG A 1 297 ? -10.717 0.987 8.703 1.00 16.91 297 ARG A CA 1
ATOM 4383 C C . ARG A 1 297 ? -11.258 -0.380 8.297 1.00 15.49 297 ARG A C 1
ATOM 4384 O O . ARG A 1 297 ? -11.411 -0.668 7.095 1.00 16.46 297 ARG A O 1
ATOM 4405 N N . MET A 1 298 ? -11.553 -1.244 9.277 1.00 14.70 298 MET A N 1
ATOM 4406 C CA . MET A 1 298 ? -12.183 -2.529 8.984 1.00 16.03 298 MET A CA 1
ATOM 4407 C C . MET A 1 298 ? -13.508 -2.346 8.251 1.00 18.01 298 MET A C 1
ATOM 4408 O O . MET A 1 298 ? -13.799 -3.062 7.281 1.00 18.19 298 MET A O 1
ATOM 4422 N N . LYS A 1 299 ? -14.328 -1.404 8.697 1.00 17.07 299 LYS A N 1
ATOM 4423 C CA . LYS A 1 299 ? -15.589 -1.142 8.014 1.00 21.12 299 LYS A CA 1
ATOM 4424 C C . LYS A 1 299 ? -15.336 -0.626 6.602 1.00 18.12 299 LYS A C 1
ATOM 4425 O O . LYS A 1 299 ? -15.972 -1.073 5.643 1.00 19.99 299 LYS A O 1
ATOM 4444 N N . LEU A 1 300 ? -14.404 0.318 6.458 1.00 18.91 300 LEU A N 1
ATOM 4445 C CA . LEU A 1 300 ? -14.138 0.934 5.154 1.00 16.83 300 LEU A CA 1
ATOM 4446 C C . LEU A 1 300 ? -13.687 -0.100 4.125 1.00 16.85 300 LEU A C 1
ATOM 4447 O O . LEU A 1 300 ? -14.107 -0.054 2.953 1.00 19.10 300 LEU A O 1
ATOM 4463 N N . LEU A 1 301 ? -12.817 -1.019 4.536 1.00 17.45 301 LEU A N 1
ATOM 4464 C CA . LEU A 1 301 ? -12.178 -1.967 3.629 1.00 20.01 301 LEU A CA 1
ATOM 4465 C C . LEU A 1 301 ? -13.033 -3.192 3.370 1.00 19.57 301 LEU A C 1
ATOM 4466 O O . LEU A 1 301 ? -12.822 -3.880 2.361 1.00 18.89 301 LEU A O 1
ATOM 4482 N N . GLY A 1 302 ? -13.996 -3.470 4.235 1.00 20.53 302 GLY A N 1
ATOM 4483 C CA . GLY A 1 302 ? -14.926 -4.548 4.019 1.00 17.85 302 GLY A CA 1
ATOM 4484 C C . GLY A 1 302 ? -14.656 -5.823 4.780 1.00 19.97 302 GLY A C 1
ATOM 4485 O O . GLY A 1 302 ? -15.251 -6.856 4.441 1.00 20.42 302 GLY A O 1
ATOM 4489 N N . SER A 1 303 ? -13.826 -5.787 5.821 1.00 16.76 303 SER A N 1
ATOM 4490 C CA . SER A 1 303 ? -13.555 -6.979 6.608 1.00 17.46 303 SER A CA 1
ATOM 4491 C C . SER A 1 303 ? -14.448 -7.092 7.840 1.00 14.63 303 SER A C 1
ATOM 4492 O O . SER A 1 303 ? -14.441 -8.140 8.495 1.00 16.45 303 SER A O 1
ATOM 4500 N N . ALA A 1 304 ? -15.196 -6.042 8.178 1.00 17.34 304 ALA A N 1
ATOM 4501 C CA . ALA A 1 304 ? -16.171 -6.137 9.252 1.00 16.06 304 ALA A CA 1
ATOM 4502 C C . ALA A 1 304 ? -17.187 -7.214 8.914 1.00 17.14 304 ALA A C 1
ATOM 4503 O O . ALA A 1 304 ? -17.609 -7.365 7.757 1.00 17.33 304 ALA A O 1
ATOM 4510 N N . ASN A 1 305 ? -17.561 -7.980 9.932 1.00 18.30 305 ASN A N 1
ATOM 4511 C CA . ASN A 1 305 ? -18.609 -8.999 9.823 1.00 18.24 305 ASN A CA 1
ATOM 4512 C C . ASN A 1 305 ? -18.218 -10.127 8.885 1.00 18.16 305 ASN A C 1
ATOM 4513 O O . ASN A 1 305 ? -19.081 -10.772 8.273 1.00 20.76 305 ASN A O 1
ATOM 4524 N N . LYS A 1 306 ? -16.924 -10.383 8.757 1.00 17.81 306 LYS A N 1
ATOM 4525 C CA . LYS A 1 306 ? -16.437 -11.459 7.915 1.00 18.45 306 LYS A CA 1
ATOM 4526 C C . LYS A 1 306 ? -16.001 -12.693 8.690 1.00 19.84 306 LYS A C 1
ATOM 4527 O O . LYS A 1 306 ? -15.535 -13.655 8.069 1.00 23.25 306 LYS A O 1
ATOM 4546 N N . ILE A 1 307 ? -16.151 -12.707 10.009 1.00 20.83 307 ILE A N 1
ATOM 4547 C CA . ILE A 1 307 ? -15.795 -13.887 10.793 1.00 23.93 307 ILE A CA 1
ATOM 4548 C C . ILE A 1 307 ? -16.944 -14.881 10.773 1.00 62.16 307 ILE A C 1
ATOM 4549 O O . ILE A 1 307 ? -18.089 -14.512 11.017 1.00 33.42 307 ILE A O 1
ATOM 4566 N N . MET B 1 1 ? 15.008 -17.680 37.352 1.00 34.92 1 MET B N 1
ATOM 4567 C CA . MET B 1 1 ? 13.694 -18.184 36.862 1.00 39.21 1 MET B CA 1
ATOM 4568 C C . MET B 1 1 ? 12.623 -17.793 37.874 1.00 36.84 1 MET B C 1
ATOM 4569 O O . MET B 1 1 ? 12.933 -17.128 38.857 1.00 27.01 1 MET B O 1
ATOM 4585 N N . LEU B 1 2 ? 11.382 -18.212 37.627 1.00 27.74 2 LEU B N 1
ATOM 4586 C CA . LEU B 1 2 ? 10.241 -17.853 38.475 1.00 32.25 2 LEU B CA 1
ATOM 4587 C C . LEU B 1 2 ? 10.233 -18.687 39.756 1.00 20.56 2 LEU B C 1
ATOM 4588 O O . LEU B 1 2 ? 10.176 -19.919 39.702 1.00 28.39 2 LEU B O 1
ATOM 4604 N N . VAL B 1 3 ? 10.265 -18.005 40.902 1.00 14.78 3 VAL B N 1
ATOM 4605 C CA . VAL B 1 3 ? 10.435 -18.625 42.210 1.00 15.15 3 VAL B CA 1
ATOM 4606 C C . VAL B 1 3 ? 9.389 -18.043 43.153 1.00 16.57 3 VAL B C 1
ATOM 4607 O O . VAL B 1 3 ? 8.817 -16.985 42.906 1.00 15.57 3 VAL B O 1
ATOM 4620 N N . LYS B 1 4 ? 9.163 -18.739 44.260 1.00 17.76 4 LYS B N 1
ATOM 4621 C CA . LYS B 1 4 ? 8.224 -18.242 45.249 1.00 17.20 4 LYS B CA 1
ATOM 4622 C C . LYS B 1 4 ? 8.801 -17.025 45.961 1.00 16.71 4 LYS B C 1
ATOM 4623 O O . LYS B 1 4 ? 10.010 -16.909 46.169 1.00 14.92 4 LYS B O 1
ATOM 4642 N N . GLY B 1 5 ? 7.917 -16.104 46.333 1.00 13.44 5 GLY B N 1
ATOM 464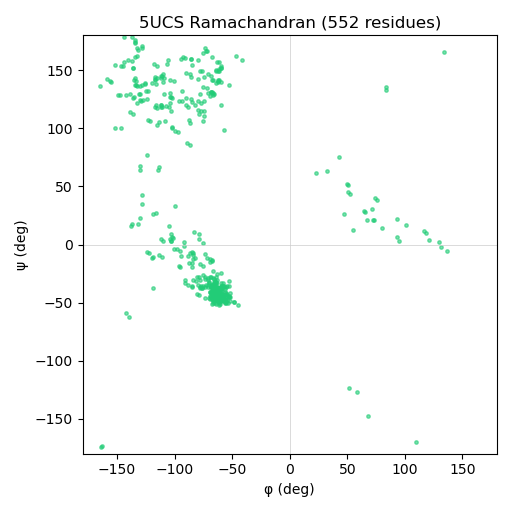3 C CA . GLY B 1 5 ? 8.368 -14.857 46.928 1.00 13.46 5 GLY B CA 1
ATOM 4644 C C . GLY B 1 5 ? 9.229 -15.059 48.164 1.00 12.97 5 GLY B C 1
ATOM 4645 O O . GLY B 1 5 ? 10.226 -14.345 48.366 1.00 15.63 5 GLY B O 1
ATOM 4649 N N . ASN B 1 6 ? 8.885 -16.050 48.990 1.00 14.80 6 ASN B N 1
ATOM 4650 C CA . ASN B 1 6 ? 9.650 -16.271 50.210 1.00 14.83 6 ASN B CA 1
ATOM 4651 C C . ASN B 1 6 ? 11.086 -16.679 49.913 1.00 16.12 6 ASN B C 1
ATOM 4652 O O . ASN B 1 6 ? 11.972 -16.442 50.735 1.00 17.20 6 ASN B O 1
ATOM 4663 N N . GLU B 1 7 ? 11.353 -17.322 48.781 1.00 15.67 7 GLU B N 1
ATOM 4664 C CA . GLU B 1 7 ? 12.743 -17.694 48.505 1.00 16.53 7 GLU B CA 1
ATOM 4665 C C . GLU B 1 7 ? 13.631 -16.459 48.400 1.00 15.45 7 GLU B C 1
ATOM 4666 O O . GLU B 1 7 ? 14.766 -16.445 48.907 1.00 19.82 7 GLU B O 1
ATOM 4678 N N . ILE B 1 8 ? 13.146 -15.425 47.722 1.00 15.64 8 ILE B N 1
ATOM 4679 C CA . ILE B 1 8 ? 13.892 -14.176 47.583 1.00 11.78 8 ILE B CA 1
ATOM 4680 C C . ILE B 1 8 ? 13.960 -13.430 48.914 1.00 12.88 8 ILE B C 1
ATOM 4681 O O . ILE B 1 8 ? 15.027 -12.975 49.351 1.00 13.21 8 ILE B O 1
ATOM 4697 N N . LEU B 1 9 ? 12.839 -13.327 49.605 1.00 13.94 9 LEU B N 1
ATOM 4698 C CA . LEU B 1 9 ? 12.808 -12.485 50.793 1.00 14.35 9 LEU B CA 1
ATOM 4699 C C . LEU B 1 9 ? 13.442 -13.140 52.012 1.00 15.14 9 LEU B C 1
ATOM 4700 O O . LEU B 1 9 ? 13.933 -12.427 52.883 1.00 14.40 9 LEU B O 1
ATOM 4716 N N . LEU B 1 10 ? 13.399 -14.465 52.134 1.00 14.30 10 LEU B N 1
ATOM 4717 C CA . LEU B 1 10 ? 14.090 -15.088 53.255 1.00 14.10 10 LEU B CA 1
ATOM 4718 C C . LEU B 1 10 ? 15.588 -14.887 53.158 1.00 15.95 10 LEU B C 1
ATOM 4719 O O . LEU B 1 10 ? 16.257 -14.717 54.186 1.00 15.81 10 LEU B O 1
ATOM 4735 N N A LYS B 1 11 ? 16.150 -14.921 51.951 0.53 23.65 11 LYS B N 1
ATOM 4736 N N B LYS B 1 11 ? 16.135 -14.892 51.938 0.47 10.97 11 LYS B N 1
ATOM 4737 C CA A LYS B 1 11 ? 17.572 -14.628 51.813 0.53 11.16 11 LYS B CA 1
ATOM 4738 C CA B LYS B 1 11 ? 17.566 -14.646 51.778 0.47 23.54 11 LYS B CA 1
ATOM 4739 C C A LYS B 1 11 ? 17.872 -13.210 52.288 0.53 19.50 11 LYS B C 1
ATOM 4740 C C B LYS B 1 11 ? 17.928 -13.215 52.171 0.47 11.57 11 LYS B C 1
ATOM 4741 O O A LYS B 1 11 ? 18.822 -12.969 53.047 0.53 11.35 11 LYS B O 1
ATOM 4742 O O B LYS B 1 11 ? 18.995 -12.972 52.746 0.47 26.91 11 LYS B O 1
ATOM 4779 N N . ALA B 1 12 ? 17.051 -12.257 51.861 1.00 14.52 12 ALA B N 1
ATOM 4780 C CA . ALA B 1 12 ? 17.245 -10.868 52.249 1.00 14.89 12 ALA B CA 1
ATOM 4781 C C . ALA B 1 12 ? 17.103 -10.691 53.749 1.00 15.34 12 ALA B C 1
ATOM 4782 O O . ALA B 1 12 ? 17.870 -9.935 54.371 1.00 15.45 12 ALA B O 1
ATOM 4790 N N . HIS B 1 13 ? 16.126 -11.384 54.348 1.00 15.89 13 HIS B N 1
ATOM 4791 C CA . HIS B 1 13 ? 15.949 -11.380 55.798 1.00 13.42 13 HIS B CA 1
ATOM 4792 C C . HIS B 1 13 ? 17.202 -11.880 56.524 1.00 16.72 13 HIS B C 1
ATOM 4793 O O . HIS B 1 13 ? 17.648 -11.273 57.508 1.00 20.67 13 HIS B O 1
ATOM 4807 N N . LYS B 1 14 ? 17.761 -13.010 56.073 1.00 17.72 14 LYS B N 1
ATOM 4808 C CA . LYS B 1 14 ? 18.915 -13.595 56.758 1.00 19.58 14 LYS B CA 1
ATOM 4809 C C . LYS B 1 14 ? 20.141 -12.711 56.635 1.00 22.31 14 LYS B C 1
ATOM 4810 O O . LYS B 1 14 ? 20.928 -12.590 57.582 1.00 21.66 14 LYS B O 1
ATOM 4829 N N . GLU B 1 15 ? 20.333 -12.111 55.469 1.00 19.25 15 GLU B N 1
ATOM 4830 C CA . GLU B 1 15 ? 21.554 -11.394 55.155 1.00 16.80 15 GLU B CA 1
ATOM 4831 C C . GLU B 1 15 ? 21.419 -9.896 55.369 1.00 17.99 15 GLU B C 1
ATOM 4832 O O . GLU B 1 15 ? 22.397 -9.174 55.206 1.00 25.70 15 GLU B O 1
ATOM 4844 N N . GLY B 1 16 ? 20.234 -9.414 55.732 1.00 16.98 16 GLY B N 1
ATOM 4845 C CA . GLY B 1 16 ? 20.070 -8.014 56.091 1.00 18.41 16 GLY B CA 1
ATOM 4846 C C . GLY B 1 16 ? 20.094 -7.003 54.971 1.00 18.06 16 GLY B C 1
ATOM 4847 O O . GLY B 1 16 ? 20.632 -5.902 55.141 1.00 19.43 16 GLY B O 1
ATOM 4851 N N . TYR B 1 17 ? 19.470 -7.319 53.839 1.00 15.79 17 TYR B N 1
ATOM 4852 C CA . TYR B 1 17 ? 19.359 -6.363 52.752 1.00 16.01 17 TYR B CA 1
ATOM 4853 C C . TYR B 1 17 ? 17.911 -6.255 52.310 1.00 14.96 17 TYR B C 1
ATOM 4854 O O . TYR B 1 17 ? 17.045 -7.019 52.755 1.00 14.85 17 TYR B O 1
ATOM 4872 N N . GLY B 1 18 ? 17.664 -5.250 51.480 1.00 15.86 18 GLY B N 1
ATOM 4873 C CA . GLY B 1 18 ? 16.333 -4.986 50.956 1.00 14.55 18 GLY B CA 1
ATOM 4874 C C . GLY B 1 18 ? 16.254 -5.320 49.484 1.00 12.95 18 GLY B C 1
ATOM 4875 O O . GLY B 1 18 ? 17.200 -5.078 48.735 1.00 14.44 18 GLY B O 1
ATOM 4879 N N . VAL B 1 19 ? 15.105 -5.850 49.092 1.00 12.79 19 VAL B N 1
ATOM 4880 C CA . VAL B 1 19 ? 14.783 -6.131 47.701 1.00 13.13 19 VAL B CA 1
ATOM 4881 C C . VAL B 1 19 ? 13.696 -5.160 47.276 1.00 12.72 19 VAL B C 1
ATOM 4882 O O . VAL B 1 19 ? 12.599 -5.155 47.834 1.00 13.96 19 VAL B O 1
ATOM 4895 N N . GLY B 1 20 ? 13.987 -4.326 46.290 1.00 14.71 20 GLY B N 1
ATOM 4896 C CA . GLY B 1 20 ? 12.933 -3.513 45.705 1.00 14.85 20 GLY B CA 1
ATOM 4897 C C . GLY B 1 20 ? 11.876 -4.392 45.063 1.00 14.41 20 GLY B C 1
ATOM 4898 O O . GLY B 1 20 ? 12.177 -5.411 44.441 1.00 14.43 20 GLY B O 1
ATOM 4902 N N . ALA B 1 21 ? 10.619 -4.004 45.247 1.00 13.01 21 ALA B N 1
ATOM 4903 C CA . ALA B 1 21 ? 9.478 -4.698 44.659 1.00 14.67 21 ALA B CA 1
ATOM 4904 C C . ALA B 1 21 ? 8.875 -3.727 43.663 1.00 14.88 21 ALA B C 1
ATOM 4905 O O . ALA B 1 21 ? 8.250 -2.732 44.056 1.00 12.98 21 ALA B O 1
ATOM 4912 N N . PHE B 1 22 ? 9.105 -3.991 42.381 1.00 12.74 22 PHE B N 1
ATOM 4913 C CA . PHE B 1 22 ? 8.917 -3.001 41.332 1.00 13.94 22 PHE B CA 1
ATOM 4914 C C . PHE B 1 22 ? 7.623 -3.279 40.567 1.00 14.39 22 PHE B C 1
ATOM 4915 O O . PHE B 1 22 ? 7.440 -4.364 40.006 1.00 13.18 22 PHE B O 1
ATOM 4932 N N . ASN B 1 23 ? 6.736 -2.304 40.566 1.00 12.83 23 ASN B N 1
ATOM 4933 C CA . ASN B 1 23 ? 5.476 -2.437 39.855 1.00 12.29 23 ASN B CA 1
ATOM 4934 C C . ASN B 1 23 ? 5.628 -2.286 38.352 1.00 12.50 23 ASN B C 1
ATOM 4935 O O . ASN B 1 23 ? 6.484 -1.556 37.854 1.00 12.84 23 ASN B O 1
ATOM 4946 N N . PHE B 1 24 ? 4.753 -2.987 37.621 1.00 13.59 24 PHE B N 1
ATOM 4947 C CA . PHE B 1 24 ? 4.643 -2.786 36.188 1.00 14.10 24 PHE B CA 1
ATOM 4948 C C . PHE B 1 24 ? 3.181 -2.739 35.778 1.00 13.11 24 PHE B C 1
ATOM 4949 O O . PHE B 1 24 ? 2.332 -3.366 36.417 1.00 13.68 24 PHE B O 1
ATOM 4966 N N . VAL B 1 25 ? 2.899 -2.012 34.691 1.00 13.14 25 VAL B N 1
ATOM 4967 C CA . VAL B 1 25 ? 1.579 -2.021 34.066 1.00 13.83 25 VAL B CA 1
ATOM 4968 C C . VAL B 1 25 ? 1.617 -2.410 32.600 1.00 13.51 25 VAL B C 1
ATOM 4969 O O . VAL B 1 25 ? 0.555 -2.536 31.977 1.00 13.93 25 VAL B O 1
ATOM 4982 N N . ASN B 1 26 ? 2.787 -2.570 31.996 1.00 11.75 26 ASN B N 1
ATOM 4983 C CA . ASN B 1 26 ? 2.855 -2.904 30.580 1.00 12.94 26 ASN B CA 1
ATOM 4984 C C . ASN B 1 26 ? 4.256 -3.412 30.236 1.00 13.27 26 ASN B C 1
ATOM 4985 O O . ASN B 1 26 ? 5.093 -3.648 31.116 1.00 12.75 26 ASN B O 1
ATOM 4996 N N . PHE B 1 27 ? 4.486 -3.636 28.941 1.00 12.36 27 PHE B N 1
ATOM 4997 C CA . PHE B 1 27 ? 5.742 -4.217 28.483 1.00 11.54 27 PHE B CA 1
ATOM 4998 C C . PHE B 1 27 ? 6.934 -3.324 28.802 1.00 11.87 27 PHE B C 1
ATOM 4999 O O . PHE B 1 27 ? 7.978 -3.803 29.260 1.00 11.96 27 PHE B O 1
ATOM 5016 N N . GLU B 1 28 ? 6.826 -2.025 28.534 1.00 12.23 28 GLU B N 1
ATOM 5017 C CA . GLU B 1 28 ? 7.979 -1.152 28.675 1.00 12.02 28 GLU B CA 1
ATOM 5018 C C . GLU B 1 28 ? 8.491 -1.145 30.106 1.00 11.39 28 GLU B C 1
ATOM 5019 O O . GLU B 1 28 ? 9.710 -1.204 30.344 1.00 12.60 28 GLU B O 1
ATOM 5031 N N . MET B 1 29 ? 7.578 -1.036 31.077 1.00 10.77 29 MET B N 1
ATOM 5032 C CA . MET B 1 29 ? 8.017 -1.051 32.474 1.00 10.40 29 MET B CA 1
ATOM 5033 C C . MET B 1 29 ? 8.681 -2.375 32.799 1.00 13.76 29 MET B C 1
ATOM 5034 O O . MET B 1 29 ? 9.713 -2.419 33.484 1.00 14.32 29 MET B O 1
ATOM 5048 N N . LEU B 1 30 ? 8.076 -3.474 32.362 1.00 11.97 30 LEU B N 1
ATOM 5049 C CA . LEU B 1 30 ? 8.603 -4.791 32.706 1.00 11.76 30 LEU B CA 1
ATOM 5050 C C . LEU B 1 30 ? 9.986 -5.002 32.106 1.00 13.02 30 LEU B C 1
ATOM 5051 O O . LEU B 1 30 ? 10.900 -5.527 32.760 1.00 13.61 30 LEU B O 1
ATOM 5067 N N . ASN B 1 31 ? 10.168 -4.596 30.848 1.00 11.15 31 ASN B N 1
ATOM 5068 C CA . ASN B 1 31 ? 11.463 -4.800 30.205 1.00 12.65 31 ASN B CA 1
ATOM 5069 C C . ASN B 1 31 ? 12.561 -4.032 30.933 1.00 12.27 31 ASN B C 1
ATOM 5070 O O . ASN B 1 31 ? 13.674 -4.556 31.151 1.00 13.16 31 ASN B O 1
ATOM 5081 N N . ALA B 1 32 ? 12.285 -2.777 31.272 1.00 12.61 32 ALA B N 1
ATOM 5082 C CA . ALA B 1 32 ? 13.269 -1.971 31.988 1.00 11.83 32 ALA B CA 1
ATOM 5083 C C . ALA B 1 32 ? 13.626 -2.579 33.346 1.00 12.10 32 ALA B C 1
ATOM 5084 O O . ALA B 1 32 ? 14.804 -2.591 33.740 1.00 12.91 32 ALA B O 1
ATOM 5091 N N . ILE B 1 33 ? 12.633 -3.084 34.083 1.00 11.22 33 ILE B N 1
ATOM 5092 C CA . ILE B 1 33 ? 12.914 -3.718 35.372 1.00 10.97 33 ILE B CA 1
ATOM 5093 C C . ILE B 1 33 ? 13.845 -4.913 35.170 1.00 13.24 33 ILE B C 1
ATOM 5094 O O . ILE B 1 33 ? 14.823 -5.098 35.907 1.00 12.58 33 ILE B O 1
ATOM 5110 N N . PHE B 1 34 ? 13.539 -5.768 34.191 1.00 12.94 34 PHE B N 1
ATOM 5111 C CA . PHE B 1 34 ? 14.366 -6.953 33.963 1.00 12.24 34 PHE B CA 1
ATOM 5112 C C . PHE B 1 34 ? 15.782 -6.593 33.550 1.00 13.74 34 PHE B C 1
ATOM 5113 O O . PHE B 1 34 ? 16.744 -7.195 34.055 1.00 13.78 34 PHE B O 1
ATOM 5130 N N . GLU B 1 35 ? 15.941 -5.634 32.636 1.00 12.72 35 GLU B N 1
ATOM 5131 C CA . GLU B 1 35 ? 17.290 -5.216 32.235 1.00 12.69 35 GLU B CA 1
ATOM 5132 C C . GLU B 1 35 ? 18.074 -4.679 33.423 1.00 11.06 35 GLU B C 1
ATOM 5133 O O . GLU B 1 35 ? 19.286 -4.934 33.540 1.00 13.28 35 GLU B O 1
ATOM 5145 N N . ALA B 1 36 ? 17.412 -3.919 34.308 1.00 13.12 36 ALA B N 1
ATOM 5146 C CA . ALA B 1 36 ? 18.075 -3.447 35.521 1.00 12.51 36 ALA B CA 1
ATOM 5147 C C . ALA B 1 36 ? 18.559 -4.609 36.363 1.00 14.35 36 ALA B C 1
ATOM 5148 O O . ALA B 1 36 ? 19.708 -4.595 36.831 1.00 13.73 36 ALA B O 1
ATOM 5155 N N . GLY B 1 37 ? 17.700 -5.609 36.593 1.00 14.31 37 GLY B N 1
ATOM 5156 C CA . GLY B 1 37 ? 18.106 -6.757 37.394 1.00 14.56 37 GLY B CA 1
ATOM 5157 C C . GLY B 1 37 ? 19.266 -7.497 36.757 1.00 13.99 37 GLY B C 1
ATOM 5158 O O . GLY B 1 37 ? 20.191 -7.932 37.441 1.00 13.96 37 GLY B O 1
ATOM 5162 N N . ASN B 1 38 ? 19.255 -7.598 35.432 1.00 12.84 38 ASN B N 1
ATOM 5163 C CA . ASN B 1 38 ? 20.344 -8.247 34.727 1.00 13.37 38 ASN B CA 1
ATOM 5164 C C . ASN B 1 38 ? 21.644 -7.461 34.886 1.00 14.35 38 ASN B C 1
ATOM 5165 O O . ASN B 1 38 ? 22.718 -8.051 35.104 1.00 17.39 38 ASN B O 1
ATOM 5176 N N . GLU B 1 39 ? 21.578 -6.127 34.782 1.00 13.90 39 GLU B N 1
ATOM 5177 C CA . GLU B 1 39 ? 22.786 -5.313 34.823 1.00 13.86 39 GLU B CA 1
ATOM 5178 C C . GLU B 1 39 ? 23.362 -5.183 36.220 1.00 15.73 39 GLU B C 1
ATOM 5179 O O . GLU B 1 39 ? 24.580 -4.988 36.358 1.00 16.11 39 GLU B O 1
ATOM 5191 N N . GLU B 1 40 ? 22.541 -5.305 37.252 1.00 13.56 40 GLU B N 1
ATOM 5192 C CA . GLU B 1 40 ? 23.000 -5.207 38.635 1.00 13.31 40 GLU B CA 1
ATOM 5193 C C . GLU B 1 40 ? 23.119 -6.558 39.318 1.00 14.06 40 GLU B C 1
ATOM 5194 O O . GLU B 1 40 ? 23.463 -6.625 40.506 1.00 15.78 40 GLU B O 1
ATOM 5206 N N . ASN B 1 41 ? 22.875 -7.635 38.603 1.00 13.07 41 ASN B N 1
ATOM 5207 C CA . ASN B 1 41 ? 22.935 -8.980 39.156 1.00 13.42 41 ASN B CA 1
ATOM 5208 C C . ASN B 1 41 ? 22.125 -9.075 40.440 1.00 11.73 41 ASN B C 1
ATOM 5209 O O . ASN B 1 41 ? 22.603 -9.544 41.482 1.00 14.59 41 ASN B O 1
ATOM 5220 N N . SER B 1 42 ? 20.867 -8.626 40.368 1.00 13.65 42 SER B N 1
ATOM 5221 C CA . SER B 1 42 ? 19.954 -8.553 41.499 1.00 13.69 42 SER B CA 1
ATOM 5222 C C . SER B 1 42 ? 18.741 -9.457 41.290 1.00 12.82 42 SER B C 1
ATOM 5223 O O . SER B 1 42 ? 18.195 -9.528 40.174 1.00 13.47 42 SER B O 1
ATOM 5231 N N . PRO B 1 43 ? 18.256 -10.099 42.348 1.00 12.39 43 PRO B N 1
ATOM 5232 C CA . PRO B 1 43 ? 16.955 -10.763 42.283 1.00 15.22 43 PRO B CA 1
ATOM 5233 C C . PRO B 1 43 ? 15.862 -9.765 41.962 1.00 17.92 43 PRO B C 1
ATOM 5234 O O . PRO B 1 43 ? 15.978 -8.577 42.249 1.00 15.42 43 PRO B O 1
ATOM 5245 N N . LEU B 1 44 ? 14.814 -10.271 41.314 1.00 17.90 44 LEU B N 1
ATOM 5246 C CA . LEU B 1 44 ? 13.708 -9.455 40.824 1.00 18.41 44 LEU B CA 1
ATOM 5247 C C . LEU B 1 44 ? 12.422 -9.829 41.554 1.00 18.33 44 LEU B C 1
ATOM 5248 O O . LEU B 1 44 ? 11.939 -10.959 41.449 1.00 17.87 44 LEU B O 1
ATOM 5264 N N . PHE B 1 45 ? 11.872 -8.880 42.270 1.00 14.47 45 PHE B N 1
ATOM 5265 C CA . PHE B 1 45 ? 10.559 -9.001 42.862 1.00 14.88 45 PHE B CA 1
ATOM 5266 C C . PHE B 1 45 ? 9.628 -8.079 42.065 1.00 14.95 45 PHE B C 1
ATOM 5267 O O . PHE B 1 45 ? 9.739 -6.850 42.149 1.00 17.06 45 PHE B O 1
ATOM 5284 N N . ILE B 1 46 ? 8.759 -8.672 41.219 1.00 14.69 46 ILE B N 1
ATOM 5285 C CA . ILE B 1 46 ? 7.918 -7.932 40.281 1.00 14.58 46 ILE B CA 1
ATOM 5286 C C . ILE B 1 46 ? 6.495 -7.890 40.819 1.00 11.81 46 ILE B C 1
ATOM 5287 O O . ILE B 1 46 ? 5.967 -8.931 41.224 1.00 15.09 46 ILE B O 1
ATOM 5303 N N . GLN B 1 47 ? 5.886 -6.690 40.859 1.00 12.95 47 GLN B N 1
ATOM 5304 C CA . GLN B 1 47 ? 4.551 -6.475 41.427 1.00 12.52 47 GLN B CA 1
ATOM 5305 C C . GLN B 1 47 ? 3.568 -6.039 40.358 1.00 13.69 47 GLN B C 1
ATOM 5306 O O . GLN B 1 47 ? 3.910 -5.224 39.505 1.00 14.69 47 GLN B O 1
ATOM 5320 N N . ALA B 1 48 ? 2.324 -6.524 40.478 1.00 11.60 48 ALA B N 1
ATOM 5321 C CA . ALA B 1 48 ? 1.190 -6.026 39.709 1.00 14.62 48 ALA B CA 1
ATOM 5322 C C . ALA B 1 48 ? 0.059 -5.726 40.676 1.00 12.19 48 ALA B C 1
ATOM 5323 O O . ALA B 1 48 ? -0.365 -6.604 41.438 1.00 12.55 48 ALA B O 1
ATOM 5330 N N . SER B 1 49 ? -0.409 -4.484 40.654 1.00 12.81 49 SER B N 1
ATOM 5331 C CA . SER B 1 49 ? -1.591 -4.086 41.396 1.00 13.55 49 SER B CA 1
ATOM 5332 C C . SER B 1 49 ? -2.852 -4.663 40.759 1.00 15.55 49 SER B C 1
ATOM 5333 O O . SER B 1 49 ? -2.857 -5.145 39.617 1.00 13.82 49 SER B O 1
ATOM 5341 N N . GLU B 1 50 ? -3.957 -4.604 41.508 1.00 13.08 50 GLU B N 1
ATOM 5342 C CA . GLU B 1 50 ? -5.234 -5.024 40.935 1.00 14.18 50 GLU B CA 1
ATOM 5343 C C . GLU B 1 50 ? -5.594 -4.186 39.708 1.00 14.53 50 GLU B C 1
ATOM 5344 O O . GLU B 1 50 ? -6.119 -4.719 38.712 1.00 14.65 50 GLU B O 1
ATOM 5356 N N . GLY B 1 51 ? -5.301 -2.885 39.728 1.00 13.51 51 GLY B N 1
ATOM 5357 C CA . GLY B 1 51 ? -5.586 -2.070 38.550 1.00 15.25 51 GLY B CA 1
ATOM 5358 C C . GLY B 1 51 ? -4.716 -2.444 37.367 1.00 14.50 51 GLY B C 1
ATOM 5359 O O . GLY B 1 51 ? -5.158 -2.412 36.213 1.00 16.21 51 GLY B O 1
ATOM 5363 N N . ALA B 1 52 ? -3.465 -2.802 37.633 1.00 13.81 52 ALA B N 1
ATOM 5364 C CA . ALA B 1 52 ? -2.592 -3.240 36.551 1.00 14.66 52 ALA B CA 1
ATOM 5365 C C . ALA B 1 52 ? -3.087 -4.544 35.936 1.00 12.75 52 ALA B C 1
ATOM 5366 O O . ALA B 1 52 ? -3.044 -4.719 34.718 1.00 13.87 52 ALA B O 1
ATOM 5373 N N . ILE B 1 53 ? -3.554 -5.479 36.766 1.00 13.46 53 ILE B N 1
ATOM 5374 C CA . ILE B 1 53 ? -4.113 -6.730 36.280 1.00 11.94 53 ILE B CA 1
ATOM 5375 C C . ILE B 1 53 ? -5.364 -6.484 35.441 1.00 13.93 53 ILE B C 1
ATOM 5376 O O . ILE B 1 53 ? -5.574 -7.144 34.414 1.00 14.79 53 ILE B O 1
ATOM 5392 N N . LYS B 1 54 ? -6.231 -5.564 35.871 1.00 13.81 54 LYS B N 1
ATOM 5393 C CA . LYS B 1 54 ? -7.404 -5.249 35.063 1.00 14.89 54 LYS B CA 1
ATOM 5394 C C . LYS B 1 54 ? -6.979 -4.650 33.718 1.00 15.16 54 LYS B C 1
ATOM 5395 O O . LYS B 1 54 ? -7.581 -4.943 32.669 1.00 16.66 54 LYS B O 1
ATOM 5414 N N . TYR B 1 55 ? -5.959 -3.788 33.741 1.00 13.84 55 TYR B N 1
ATOM 5415 C CA . TYR B 1 55 ? -5.488 -3.095 32.536 1.00 12.22 55 TYR B CA 1
ATOM 5416 C C . TYR B 1 55 ? -4.871 -4.074 31.538 1.00 13.86 55 TYR B C 1
ATOM 5417 O O . TYR B 1 55 ? -5.209 -4.073 30.344 1.00 14.48 55 TYR B O 1
ATOM 5435 N N . MET B 1 56 ? -3.981 -4.938 32.013 1.00 13.35 56 MET B N 1
ATOM 5436 C CA . MET B 1 56 ? -3.320 -5.888 31.133 1.00 15.96 56 MET B CA 1
ATOM 5437 C C . MET B 1 56 ? -4.154 -7.126 30.821 1.00 15.79 56 MET B C 1
ATOM 5438 O O . MET B 1 56 ? -3.962 -7.737 29.755 1.00 14.46 56 MET B O 1
ATOM 5452 N N . GLY B 1 57 ? -5.005 -7.554 31.759 1.00 12.80 57 GLY B N 1
ATOM 5453 C CA . GLY B 1 57 ? -5.501 -8.905 31.825 1.00 12.71 57 GLY B CA 1
ATOM 5454 C C . GLY B 1 57 ? -4.502 -9.783 32.538 1.00 14.99 57 GLY B C 1
ATOM 5455 O O . GLY B 1 57 ? -3.305 -9.697 32.248 1.00 13.37 57 GLY B O 1
ATOM 5459 N N . ILE B 1 58 ? -4.965 -10.644 33.447 1.00 14.85 58 ILE B N 1
ATOM 5460 C CA . ILE B 1 58 ? -4.034 -11.415 34.269 1.00 14.07 58 ILE B CA 1
ATOM 5461 C C . ILE B 1 58 ? -3.232 -12.389 33.410 1.00 13.52 58 ILE B C 1
ATOM 5462 O O . ILE B 1 58 ? -2.084 -12.717 33.735 1.00 15.66 58 ILE B O 1
ATOM 5478 N N . ASP B 1 59 ? -3.827 -12.862 32.307 1.00 15.85 59 ASP B N 1
ATOM 5479 C CA . ASP B 1 59 ? -3.140 -13.756 31.375 1.00 16.88 59 ASP B CA 1
ATOM 5480 C C . ASP B 1 59 ? -1.952 -13.068 30.728 1.00 17.41 59 ASP B C 1
ATOM 5481 O O . ASP B 1 59 ? -0.896 -13.687 30.506 1.00 14.91 59 ASP B O 1
ATOM 5490 N N . MET B 1 60 ? -2.108 -11.787 30.404 1.00 13.76 60 MET B N 1
ATOM 5491 C CA . MET B 1 60 ? -0.989 -11.045 29.813 1.00 14.51 60 MET B CA 1
ATOM 5492 C C . MET B 1 60 ? 0.052 -10.679 30.867 1.00 14.07 60 MET B C 1
ATOM 5493 O O . MET B 1 60 ? 1.260 -10.709 30.590 1.00 12.73 60 MET B O 1
ATOM 5507 N N . ALA B 1 61 ? -0.373 -10.334 32.075 1.00 13.01 61 ALA B N 1
ATOM 5508 C CA . ALA B 1 61 ? 0.600 -9.985 33.100 1.00 13.12 61 ALA B CA 1
ATOM 5509 C C . ALA B 1 61 ? 1.507 -11.172 33.388 1.00 15.08 61 ALA B C 1
ATOM 5510 O O . ALA B 1 61 ? 2.743 -11.052 33.382 1.00 14.44 61 ALA B O 1
ATOM 5517 N N . VAL B 1 62 ? 0.909 -12.342 33.638 1.00 12.45 62 VAL B N 1
ATOM 5518 C CA . VAL B 1 62 ? 1.711 -13.533 33.895 1.00 13.89 62 VAL B CA 1
ATOM 5519 C C . VAL B 1 62 ? 2.479 -13.930 32.648 1.00 14.14 62 VAL B C 1
ATOM 5520 O O . VAL B 1 62 ? 3.660 -14.295 32.710 1.00 14.29 62 VAL B O 1
ATOM 5533 N N . GLY B 1 63 ? 1.818 -13.863 31.489 1.00 12.21 63 GLY B N 1
ATOM 5534 C CA . GLY B 1 63 ? 2.438 -14.314 30.259 1.00 14.61 63 GLY B CA 1
ATOM 5535 C C . GLY B 1 63 ? 3.688 -13.526 29.912 1.00 14.25 63 GLY B C 1
ATOM 5536 O O . GLY B 1 63 ? 4.688 -14.094 29.471 1.00 14.76 63 GLY B O 1
ATOM 5540 N N . MET B 1 64 ? 3.629 -12.206 30.052 1.00 13.33 64 MET B N 1
ATOM 5541 C CA . MET B 1 64 ? 4.799 -11.392 29.746 1.00 13.84 64 MET B CA 1
ATOM 5542 C C . MET B 1 64 ? 5.913 -11.680 30.740 1.00 11.69 64 MET B C 1
ATOM 5543 O O . MET B 1 64 ? 7.093 -11.730 30.354 1.00 13.50 64 MET B O 1
ATOM 5557 N N . VAL B 1 65 ? 5.567 -11.912 32.014 1.00 12.14 65 VAL B N 1
ATOM 5558 C CA . VAL B 1 65 ? 6.621 -12.217 32.969 1.00 14.53 65 VAL B CA 1
ATOM 5559 C C . VAL B 1 65 ? 7.293 -13.540 32.616 1.00 13.75 65 VAL B C 1
ATOM 5560 O O . VAL B 1 65 ? 8.527 -13.670 32.690 1.00 13.40 65 VAL B O 1
ATOM 5573 N N . LYS B 1 66 ? 6.510 -14.543 32.214 1.00 15.48 66 LYS B N 1
ATOM 5574 C CA . LYS B 1 66 ? 7.112 -15.828 31.869 1.00 15.46 66 LYS B CA 1
ATOM 5575 C C . LYS B 1 66 ? 8.050 -15.707 30.676 1.00 16.64 66 LYS B C 1
ATOM 5576 O O . LYS B 1 66 ? 9.135 -16.299 30.672 1.00 17.35 66 LYS B O 1
ATOM 5595 N N . ILE B 1 67 ? 7.678 -14.913 29.669 1.00 15.60 67 ILE B N 1
ATOM 5596 C CA . ILE B 1 67 ? 8.577 -14.664 28.547 1.00 16.04 67 ILE B CA 1
ATOM 5597 C C . ILE B 1 67 ? 9.867 -14.016 29.035 1.00 16.92 67 ILE B C 1
ATOM 5598 O O . ILE B 1 67 ? 10.973 -14.385 28.612 1.00 15.71 67 ILE B O 1
ATOM 5614 N N . MET B 1 68 ? 9.754 -13.026 29.913 1.00 15.07 68 MET B N 1
ATOM 5615 C CA . MET B 1 68 ? 10.952 -12.326 30.369 1.00 14.56 68 MET B CA 1
ATOM 5616 C C . MET B 1 68 ? 11.857 -13.240 31.195 1.00 12.62 68 MET B C 1
ATOM 5617 O O . MET B 1 68 ? 13.091 -13.161 31.071 1.00 16.19 68 MET B O 1
ATOM 5631 N N A CYS B 1 69 ? 11.262 -14.087 32.042 0.65 20.79 69 CYS B N 1
ATOM 5632 N N B CYS B 1 69 ? 11.284 -14.132 31.997 0.35 9.06 69 CYS B N 1
ATOM 5633 C CA A CYS B 1 69 ? 12.032 -15.055 32.822 0.65 13.52 69 CYS B CA 1
ATOM 5634 C CA B CYS B 1 69 ? 12.107 -15.004 32.831 0.35 26.62 69 CYS B CA 1
ATOM 5635 C C A CYS B 1 69 ? 12.869 -15.925 31.905 0.65 17.19 69 CYS B C 1
ATOM 5636 C C B CYS B 1 69 ? 12.760 -16.125 32.029 0.35 17.80 69 CYS B C 1
ATOM 5637 O O A CYS B 1 69 ? 14.067 -16.142 32.146 0.65 17.05 69 CYS B O 1
ATOM 5638 O O B CYS B 1 69 ? 13.737 -16.721 32.496 0.35 14.67 69 CYS B O 1
ATOM 5653 N N . GLU B 1 70 ? 12.255 -16.421 30.830 1.00 19.39 70 GLU B N 1
ATOM 5654 C CA . GLU B 1 70 ? 12.960 -17.301 29.905 1.00 21.49 70 GLU B CA 1
ATOM 5655 C C . GLU B 1 70 ? 14.095 -16.552 29.227 1.00 23.67 70 GLU B C 1
ATOM 5656 O O . GLU B 1 70 ? 15.134 -17.140 28.904 1.00 21.76 70 GLU B O 1
ATOM 5669 N N . ARG B 1 71 ? 13.929 -15.240 29.055 1.00 19.28 71 ARG B N 1
ATOM 5670 C CA . ARG B 1 71 ? 14.983 -14.421 28.472 1.00 22.48 71 ARG B CA 1
ATOM 5671 C C . ARG B 1 71 ? 16.168 -14.256 29.421 1.00 23.53 71 ARG B C 1
ATOM 5672 O O . ARG B 1 71 ? 17.309 -14.144 28.962 1.00 21.94 71 ARG B O 1
ATOM 5693 N N . TYR B 1 72 ? 15.931 -14.270 30.738 1.00 18.40 72 TYR B N 1
ATOM 5694 C CA . TYR B 1 72 ? 16.972 -14.079 31.754 1.00 20.42 72 TYR B CA 1
ATOM 5695 C C . TYR B 1 72 ? 16.876 -15.189 32.791 1.00 21.35 72 TYR B C 1
ATOM 5696 O O . TYR B 1 72 ? 16.564 -14.942 33.965 1.00 19.97 72 TYR B O 1
ATOM 5714 N N . PRO B 1 73 ? 17.168 -16.435 32.399 1.00 19.65 73 PRO B N 1
ATOM 5715 C CA . PRO B 1 73 ? 16.877 -17.574 33.283 1.00 19.65 73 PRO B CA 1
ATOM 5716 C C . PRO B 1 73 ? 17.744 -17.638 34.522 1.00 22.29 73 PRO B C 1
ATOM 5717 O O . PRO B 1 73 ? 17.407 -18.390 35.445 1.00 23.74 73 PRO B O 1
ATOM 5728 N N . HIS B 1 74 ? 18.826 -16.860 34.590 1.00 19.40 74 HIS B N 1
ATOM 5729 C CA . HIS B 1 74 ? 19.702 -16.846 35.753 1.00 20.61 74 HIS B CA 1
ATOM 5730 C C . HIS B 1 74 ? 19.208 -15.927 36.870 1.00 19.88 74 HIS B C 1
ATOM 5731 O O . HIS B 1 74 ? 19.791 -15.938 37.959 1.00 21.82 74 HIS B O 1
ATOM 5745 N N . ILE B 1 75 ? 18.180 -15.122 36.638 1.00 17.92 75 ILE B N 1
ATOM 5746 C CA . ILE B 1 75 ? 17.708 -14.147 37.621 1.00 16.88 75 ILE B CA 1
ATOM 5747 C C . ILE B 1 75 ? 16.546 -14.762 38.399 1.00 18.76 75 ILE B C 1
ATOM 5748 O O . ILE B 1 75 ? 15.543 -15.144 37.785 1.00 17.75 75 ILE B O 1
ATOM 5764 N N . PRO B 1 76 ? 16.613 -14.843 39.723 1.00 15.74 76 PRO B N 1
ATOM 5765 C CA . PRO B 1 76 ? 15.420 -15.252 40.472 1.00 15.06 76 PRO B CA 1
ATOM 5766 C C . PRO B 1 76 ? 14.361 -14.179 40.347 1.00 15.20 76 PRO B C 1
ATOM 5767 O O . PRO B 1 76 ? 14.638 -13.009 40.593 1.00 15.76 76 PRO B O 1
ATOM 5778 N N . VAL B 1 77 ? 13.132 -14.587 40.015 1.00 14.89 77 VAL B N 1
ATOM 5779 C CA . VAL B 1 77 ? 12.015 -13.659 39.839 1.00 16.44 77 VAL B CA 1
ATOM 5780 C C . VAL B 1 77 ? 10.808 -14.158 40.617 1.00 14.05 77 VAL B C 1
ATOM 5781 O O . VAL B 1 77 ? 10.400 -15.308 40.436 1.00 17.58 77 VAL B O 1
ATOM 5794 N N . ALA B 1 78 ? 10.206 -13.282 41.423 1.00 13.42 78 ALA B N 1
ATOM 5795 C CA . ALA B 1 78 ? 8.907 -13.548 42.047 1.00 14.29 78 ALA B CA 1
ATOM 5796 C C . ALA B 1 78 ? 7.899 -12.604 41.413 1.00 14.26 78 ALA B C 1
ATOM 5797 O O . ALA B 1 78 ? 8.232 -11.458 41.097 1.00 15.37 78 ALA B O 1
ATOM 5804 N N . LEU B 1 79 ? 6.678 -13.095 41.217 1.00 11.93 79 LEU B N 1
ATOM 5805 C CA . LEU B 1 79 ? 5.602 -12.300 40.655 1.00 11.33 79 LEU B CA 1
ATOM 5806 C C . LEU B 1 79 ? 4.515 -12.189 41.717 1.00 10.59 79 LEU B C 1
ATOM 5807 O O . LEU B 1 79 ? 3.972 -13.207 42.165 1.00 12.42 79 LEU B O 1
ATOM 5823 N N . HIS B 1 80 ? 4.239 -10.957 42.135 1.00 10.76 80 HIS B N 1
ATOM 5824 C CA . HIS B 1 80 ? 3.525 -10.657 43.369 1.00 11.58 80 HIS B CA 1
ATOM 5825 C C . HIS B 1 80 ? 2.287 -9.819 43.084 1.00 13.25 80 HIS B C 1
ATOM 5826 O O . HIS B 1 80 ? 2.353 -8.801 42.380 1.00 11.80 80 HIS B O 1
ATOM 5840 N N . LEU B 1 81 ? 1.170 -10.227 43.665 1.00 12.03 81 LEU B N 1
ATOM 5841 C CA . LEU B 1 81 ? -0.046 -9.433 43.672 1.00 10.73 81 LEU B CA 1
ATOM 5842 C C . LEU B 1 81 ? 0.055 -8.350 44.736 1.00 11.75 81 LEU B C 1
ATOM 5843 O O . LEU B 1 81 ? 0.085 -8.648 45.931 1.00 13.89 81 LEU B O 1
ATOM 5859 N N . ASP B 1 82 ? 0.117 -7.096 44.296 1.00 12.64 82 ASP B N 1
ATOM 5860 C CA . ASP B 1 82 ? 0.300 -5.938 45.155 1.00 13.01 82 ASP B CA 1
ATOM 5861 C C . ASP B 1 82 ? -1.059 -5.441 45.618 1.00 14.41 82 ASP B C 1
ATOM 5862 O O . ASP B 1 82 ? -1.923 -5.134 44.799 1.00 13.68 82 ASP B O 1
ATOM 5871 N N A HIS B 1 83 ? -1.253 -5.368 46.932 0.90 13.01 83 HIS B N 1
ATOM 5872 N N B HIS B 1 83 ? -1.251 -5.385 46.933 0.10 12.82 83 HIS B N 1
ATOM 5873 C CA A HIS B 1 83 ? -2.498 -4.864 47.521 0.90 15.00 83 HIS B CA 1
ATOM 5874 C CA B HIS B 1 83 ? -2.487 -4.880 47.532 0.10 15.19 83 HIS B CA 1
ATOM 5875 C C A HIS B 1 83 ? -3.734 -5.566 46.959 0.90 15.19 83 HIS B C 1
ATOM 5876 C C B HIS B 1 83 ? -3.725 -5.567 46.961 0.10 15.10 83 HIS B C 1
ATOM 5877 O O A HIS B 1 83 ? -4.713 -4.935 46.556 0.90 15.83 83 HIS B O 1
ATOM 5878 O O B HIS B 1 83 ? -4.676 -4.927 46.506 0.10 16.79 83 HIS B O 1
ATOM 5905 N N . GLY B 1 84 ? -3.701 -6.895 46.989 1.00 12.99 84 GLY B N 1
ATOM 5906 C CA . GLY B 1 84 ? -4.931 -7.649 46.824 1.00 15.14 84 GLY B CA 1
ATOM 5907 C C . GLY B 1 84 ? -5.922 -7.238 47.894 1.00 15.42 84 GLY B C 1
ATOM 5908 O O . GLY B 1 84 ? -5.551 -7.021 49.048 1.00 14.43 84 GLY B O 1
ATOM 5912 N N . THR B 1 85 ? -7.185 -7.075 47.500 1.00 13.78 85 THR B N 1
ATOM 5913 C CA . THR B 1 85 ? -8.218 -6.587 48.409 1.00 15.70 85 THR B CA 1
ATOM 5914 C C . THR B 1 85 ? -9.255 -7.631 48.774 1.00 14.88 85 THR B C 1
ATOM 5915 O O . THR B 1 85 ? -10.040 -7.386 49.700 1.00 17.03 85 THR B O 1
ATOM 5926 N N . THR B 1 86 ? -9.273 -8.781 48.106 1.00 13.50 86 THR B N 1
ATOM 5927 C CA . THR B 1 86 ? -10.201 -9.841 48.464 1.00 14.11 86 THR B CA 1
ATOM 5928 C C . THR B 1 86 ? -9.531 -11.202 48.358 1.00 13.57 86 THR B C 1
ATOM 5929 O O . THR B 1 86 ? -8.532 -11.392 47.656 1.00 13.49 86 THR B O 1
ATOM 5940 N N . PHE B 1 87 ? -10.111 -12.168 49.058 1.00 15.39 87 PHE B N 1
ATOM 5941 C CA . PHE B 1 87 ? -9.679 -13.551 48.915 1.00 13.39 87 PHE B CA 1
ATOM 5942 C C . PHE B 1 87 ? -9.739 -14.001 47.464 1.00 13.93 87 PHE B C 1
ATOM 5943 O O . PHE B 1 87 ? -8.803 -14.642 46.956 1.00 14.63 87 PHE B O 1
ATOM 5960 N N . GLU B 1 88 ? -10.802 -13.630 46.757 1.00 15.68 88 GLU B N 1
ATOM 5961 C CA . GLU B 1 88 ? -10.981 -14.116 45.399 1.00 14.42 88 GLU B CA 1
ATOM 5962 C C . GLU B 1 88 ? -9.935 -13.537 44.444 1.00 14.61 88 GLU B C 1
ATOM 5963 O O . GLU B 1 88 ? -9.525 -14.207 43.490 1.00 15.51 88 GLU B O 1
ATOM 5975 N N . SER B 1 89 ? -9.562 -12.273 44.636 1.00 14.57 89 SER B N 1
ATOM 5976 C CA . SER B 1 89 ? -8.479 -11.700 43.838 1.00 15.10 89 SER B CA 1
ATOM 5977 C C . SER B 1 89 ? -7.167 -12.438 44.094 1.00 14.55 89 SER B C 1
ATOM 5978 O O . SER B 1 89 ? -6.424 -12.757 43.156 1.00 14.19 89 SER B O 1
ATOM 5986 N N . CYS B 1 90 ? -6.872 -12.753 45.356 1.00 14.40 90 CYS B N 1
ATOM 5987 C CA . CYS B 1 90 ? -5.666 -13.516 45.644 1.00 14.76 90 CYS B CA 1
ATOM 5988 C C . CYS B 1 90 ? -5.722 -14.907 45.016 1.00 12.21 90 CYS B C 1
ATOM 5989 O O . CYS B 1 90 ? -4.718 -15.394 44.477 1.00 13.94 90 CYS B O 1
ATOM 5997 N N . GLU B 1 91 ? -6.883 -15.566 45.093 1.00 14.66 91 GLU B N 1
ATOM 5998 C CA . GLU B 1 91 ? -7.011 -16.909 44.534 1.00 15.40 91 GLU B CA 1
ATOM 5999 C C . GLU B 1 91 ? -6.851 -16.893 43.020 1.00 14.43 91 GLU B C 1
ATOM 6000 O O . GLU B 1 91 ? -6.168 -17.755 42.456 1.00 15.86 91 GLU B O 1
ATOM 6012 N N . LYS B 1 92 ? -7.432 -15.891 42.349 1.00 14.46 92 LYS B N 1
ATOM 6013 C CA . LYS B 1 92 ? -7.269 -15.785 40.898 1.00 14.67 92 LYS B CA 1
ATOM 6014 C C . LYS B 1 92 ? -5.803 -15.599 40.535 1.00 15.30 92 LYS B C 1
ATOM 6015 O O . LYS B 1 92 ? -5.318 -16.165 39.549 1.00 15.57 92 LYS B O 1
ATOM 6034 N N . ALA B 1 93 ? -5.078 -14.799 41.310 1.00 12.90 93 ALA B N 1
ATOM 6035 C CA . ALA B 1 93 ? -3.664 -14.623 41.028 1.00 15.21 93 ALA B CA 1
ATOM 6036 C C . ALA B 1 93 ? -2.902 -15.926 41.224 1.00 15.43 93 ALA B C 1
ATOM 6037 O O . ALA B 1 93 ? -2.048 -16.278 40.397 1.00 15.07 93 ALA B O 1
ATOM 6044 N N . VAL B 1 94 ? -3.174 -16.641 42.323 1.00 14.06 94 VAL B N 1
ATOM 6045 C CA . VAL B 1 94 ? -2.565 -17.955 42.521 1.00 13.77 94 VAL B CA 1
ATOM 6046 C C . VAL B 1 94 ? -2.823 -18.852 41.321 1.00 14.80 94 VAL B C 1
ATOM 6047 O O . VAL B 1 94 ? -1.905 -19.475 40.787 1.00 16.91 94 VAL B O 1
ATOM 6060 N N . LYS B 1 95 ? -4.084 -18.946 40.893 1.00 16.71 95 LYS B N 1
ATOM 6061 C CA . LYS B 1 95 ? -4.429 -19.851 39.793 1.00 16.17 95 LYS B CA 1
ATOM 6062 C C . LYS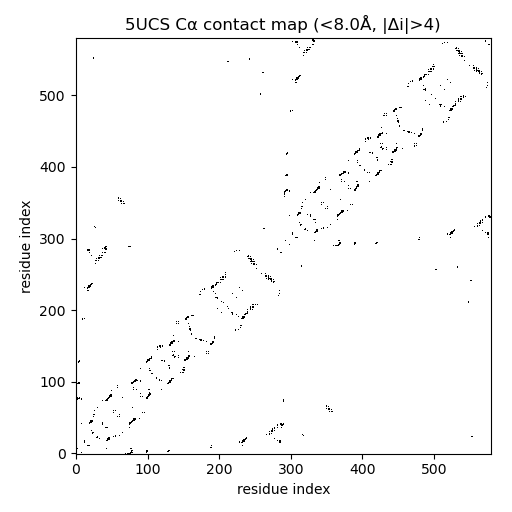 B 1 95 ? -3.745 -19.442 38.491 1.00 16.22 95 LYS B C 1
ATOM 6063 O O . LYS B 1 95 ? -3.374 -20.309 37.685 1.00 20.05 95 LYS B O 1
ATOM 6082 N N . ALA B 1 96 ? -3.551 -18.140 38.276 1.00 15.73 96 ALA B N 1
ATOM 6083 C CA . ALA B 1 96 ? -2.933 -17.630 37.055 1.00 14.77 96 ALA B CA 1
ATOM 6084 C C . ALA B 1 96 ? -1.429 -17.830 37.020 1.00 14.25 96 ALA B C 1
ATOM 6085 O O . ALA B 1 96 ? -0.836 -17.755 35.942 1.00 19.18 96 ALA B O 1
ATOM 6092 N N . GLY B 1 97 ? -0.807 -18.067 38.167 1.00 14.63 97 GLY B N 1
ATOM 6093 C CA . GLY B 1 97 ? 0.616 -18.354 38.216 1.00 15.40 97 GLY B CA 1
ATOM 6094 C C . GLY B 1 97 ? 1.467 -17.367 38.989 1.00 16.52 97 GLY B C 1
ATOM 6095 O O . GLY B 1 97 ? 2.695 -17.427 38.891 1.00 16.09 97 GLY B O 1
ATOM 6099 N N . PHE B 1 98 ? 0.866 -16.445 39.727 1.00 14.71 98 PHE B N 1
ATOM 6100 C CA . PHE B 1 98 ? 1.631 -15.614 40.638 1.00 13.59 98 PHE B CA 1
ATOM 6101 C C . PHE B 1 98 ? 2.303 -16.494 41.688 1.00 13.49 98 PHE B C 1
ATOM 6102 O O . PHE B 1 98 ? 1.783 -17.546 42.074 1.00 15.14 98 PHE B O 1
ATOM 6119 N N . THR B 1 99 ? 3.474 -16.055 42.165 1.00 14.16 99 THR B N 1
ATOM 6120 C CA . THR B 1 99 ? 4.239 -16.808 43.152 1.00 12.23 99 THR B CA 1
ATOM 6121 C C . THR B 1 99 ? 4.289 -16.109 44.499 1.00 13.71 99 THR B C 1
ATOM 6122 O O . THR B 1 99 ? 4.945 -16.607 45.422 1.00 13.87 99 THR B O 1
ATOM 6133 N N . SER B 1 100 ? 3.580 -14.997 44.651 1.00 12.30 100 SER B N 1
ATOM 6134 C CA . SER B 1 100 ? 3.418 -14.289 45.914 1.00 13.85 100 SER B CA 1
ATOM 6135 C C . SER B 1 100 ? 2.128 -13.481 45.807 1.00 14.96 100 SER B C 1
ATOM 6136 O O . SER B 1 100 ? 1.835 -12.921 44.737 1.00 12.00 100 SER B O 1
ATOM 6144 N N . VAL B 1 101 ? 1.352 -13.428 46.892 1.00 13.14 101 VAL B N 1
ATOM 6145 C CA . VAL B 1 101 ? 0.147 -12.598 46.914 1.00 12.97 101 VAL B CA 1
ATOM 6146 C C . VAL B 1 101 ? 0.115 -11.807 48.205 1.00 11.36 101 VAL B C 1
ATOM 6147 O O . VAL B 1 101 ? 0.449 -12.319 49.280 1.00 14.35 101 VAL B O 1
ATOM 6160 N N . MET B 1 102 ? -0.309 -10.560 48.102 1.00 13.53 102 MET B N 1
ATOM 6161 C CA . MET B 1 102 ? -0.531 -9.744 49.275 1.00 11.81 102 MET B CA 1
ATOM 6162 C C . MET B 1 102 ? -2.031 -9.538 49.454 1.00 12.41 102 MET B C 1
ATOM 6163 O O . MET B 1 102 ? -2.724 -9.116 48.513 1.00 14.10 102 MET B O 1
ATOM 6177 N N . ILE B 1 103 ? -2.517 -9.800 50.666 1.00 12.67 103 ILE B N 1
ATOM 6178 C CA . ILE B 1 103 ? -3.888 -9.474 51.054 1.00 14.61 103 ILE B CA 1
ATOM 6179 C C . ILE B 1 103 ? -3.833 -8.285 52.005 1.00 15.46 103 ILE B C 1
ATOM 6180 O O . ILE B 1 103 ? -3.195 -8.353 53.070 1.00 15.83 103 ILE B O 1
ATOM 6196 N N . ASP B 1 104 ? -4.469 -7.176 51.616 1.00 15.72 104 ASP B N 1
ATOM 6197 C CA . ASP B 1 104 ? -4.498 -5.963 52.439 1.00 14.67 104 ASP B CA 1
ATOM 6198 C C . ASP B 1 104 ? -5.851 -5.876 53.133 1.00 17.58 104 ASP B C 1
ATOM 6199 O O . ASP B 1 104 ? -6.841 -5.440 52.541 1.00 18.56 104 ASP B O 1
ATOM 6208 N N . ALA B 1 105 ? -5.888 -6.257 54.405 1.00 17.43 105 ALA B N 1
ATOM 6209 C CA . ALA B 1 105 ? -7.055 -6.077 55.255 1.00 16.98 105 ALA B CA 1
ATOM 6210 C C . ALA B 1 105 ? -6.714 -5.175 56.433 1.00 22.19 105 ALA B C 1
ATOM 6211 O O . ALA B 1 105 ? -7.341 -5.252 57.492 1.00 20.89 105 ALA B O 1
ATOM 6218 N N . SER B 1 106 ? -5.715 -4.312 56.248 1.00 20.45 106 SER B N 1
ATOM 6219 C CA . SER B 1 106 ? -5.200 -3.499 57.343 1.00 20.73 106 SER B CA 1
ATOM 6220 C C . SER B 1 106 ? -6.151 -2.397 57.770 1.00 22.98 106 SER B C 1
ATOM 6221 O O . SER B 1 106 ? -5.922 -1.786 58.813 1.00 25.95 106 SER B O 1
ATOM 6229 N N . HIS B 1 107 ? -7.194 -2.129 57.001 1.00 22.20 107 HIS B N 1
ATOM 6230 C CA . HIS B 1 107 ? -8.227 -1.193 57.428 1.00 24.46 107 HIS B CA 1
ATOM 6231 C C . HIS B 1 107 ? -9.271 -1.861 58.303 1.00 23.75 107 HIS B C 1
ATOM 6232 O O . HIS B 1 107 ? -10.154 -1.171 58.834 1.00 29.50 107 HIS B O 1
ATOM 6246 N N . HIS B 1 108 ? -9.206 -3.177 58.454 1.00 24.44 108 HIS B N 1
ATOM 6247 C CA . HIS B 1 108 ? -10.105 -3.899 59.335 1.00 22.08 108 HIS B CA 1
ATOM 6248 C C . HIS B 1 108 ? -9.480 -4.053 60.711 1.00 22.93 108 HIS B C 1
ATOM 6249 O O . HIS B 1 108 ? -8.267 -3.932 60.885 1.00 24.35 108 HIS B O 1
ATOM 6263 N N . ALA B 1 109 ? -10.332 -4.332 61.696 1.00 25.60 109 ALA B N 1
ATOM 6264 C CA . ALA B 1 109 ? -9.830 -4.589 63.036 1.00 25.44 109 ALA B CA 1
ATOM 6265 C C . ALA B 1 109 ? -9.034 -5.893 63.065 1.00 24.96 109 ALA B C 1
ATOM 6266 O O . ALA B 1 109 ? -9.168 -6.756 62.193 1.00 24.77 109 ALA B O 1
ATOM 6273 N N . PHE B 1 110 ? -8.224 -6.037 64.113 1.00 25.83 110 PHE B N 1
ATOM 6274 C CA . PHE B 1 110 ? -7.259 -7.128 64.196 1.00 23.76 110 PHE B CA 1
ATOM 6275 C C . PHE B 1 110 ? -7.899 -8.473 63.871 1.00 28.72 110 PHE B C 1
ATOM 6276 O O . PHE B 1 110 ? -7.381 -9.239 63.049 1.00 24.28 110 PHE B O 1
ATOM 6293 N N . GLU B 1 111 ? -9.039 -8.775 64.492 1.00 27.35 111 GLU B N 1
ATOM 6294 C CA . GLU B 1 111 ? -9.631 -10.098 64.324 1.00 26.90 111 GLU B CA 1
ATOM 6295 C C . GLU B 1 111 ? -10.001 -10.356 62.866 1.00 22.27 111 GLU B C 1
ATOM 6296 O O . GLU B 1 111 ? -9.799 -11.466 62.353 1.00 25.70 111 GLU B O 1
ATOM 6308 N N . GLU B 1 112 ? -10.585 -9.361 62.199 1.00 21.82 112 GLU B N 1
ATOM 6309 C CA . GLU B 1 112 ? -11.049 -9.566 60.834 1.00 23.18 112 GLU B CA 1
ATOM 6310 C C . GLU B 1 112 ? -9.879 -9.623 59.869 1.00 24.58 112 GLU B C 1
ATOM 6311 O O . GLU B 1 112 ? -9.896 -10.404 58.910 1.00 22.11 112 GLU B O 1
ATOM 6323 N N . ASN B 1 113 ? -8.847 -8.821 60.127 1.00 22.48 113 ASN B N 1
ATOM 6324 C CA . ASN B 1 113 ? -7.630 -8.870 59.325 1.00 19.72 113 ASN B CA 1
ATOM 6325 C C . ASN B 1 113 ? -6.959 -10.227 59.473 1.00 22.54 113 ASN B C 1
ATOM 6326 O O . ASN B 1 113 ? -6.588 -10.861 58.483 1.00 21.44 113 ASN B O 1
ATOM 6337 N N . LEU B 1 114 ? -6.820 -10.707 60.711 1.00 20.59 114 LEU B N 1
ATOM 6338 C CA . LEU B 1 114 ? -6.239 -12.025 60.921 1.00 19.38 114 LEU B CA 1
ATOM 6339 C C . LEU B 1 114 ? -7.061 -13.123 60.255 1.00 19.58 114 LEU B C 1
ATOM 6340 O O . LEU B 1 114 ? -6.504 -14.040 59.640 1.00 22.28 114 LEU B O 1
ATOM 6356 N N . GLU B 1 115 ? -8.386 -13.069 60.383 1.00 19.51 115 GLU B N 1
ATOM 6357 C CA . GLU B 1 115 ? -9.231 -14.115 59.813 1.00 25.68 115 GLU B CA 1
ATOM 6358 C C . GLU B 1 115 ? -9.075 -14.200 58.296 1.00 19.27 115 GLU B C 1
ATOM 6359 O O . GLU B 1 115 ? -8.849 -15.287 57.747 1.00 23.39 115 GLU B O 1
ATOM 6371 N N . LEU B 1 116 ? -9.226 -13.062 57.595 1.00 21.17 116 LEU B N 1
ATOM 6372 C CA . LEU B 1 116 ? -9.083 -13.053 56.138 1.00 19.87 116 LEU B CA 1
ATOM 6373 C C . LEU B 1 116 ? -7.656 -13.385 55.703 1.00 19.44 116 LEU B C 1
ATOM 6374 O O . LEU B 1 116 ? -7.456 -14.154 54.754 1.00 19.04 116 LEU B O 1
ATOM 6390 N N . THR B 1 117 ? -6.652 -12.827 56.384 1.00 18.49 117 THR B N 1
ATOM 6391 C CA . THR B 1 117 ? -5.266 -13.182 56.077 1.00 15.67 117 THR B CA 1
ATOM 6392 C C . THR B 1 117 ? -5.040 -14.681 56.205 1.00 19.24 117 THR B C 1
ATOM 6393 O O . THR B 1 117 ? -4.391 -15.288 55.344 1.00 17.33 117 THR B O 1
ATOM 6404 N N . SER B 1 118 ? -5.572 -15.301 57.265 1.00 19.31 118 SER B N 1
ATOM 6405 C CA . SER B 1 118 ? -5.361 -16.731 57.470 1.00 17.64 118 SER B CA 1
ATOM 6406 C C . SER B 1 118 ? -6.019 -17.551 56.375 1.00 16.88 118 SER B C 1
ATOM 6407 O O . SER B 1 118 ? -5.481 -18.590 55.973 1.00 19.73 118 SER B O 1
ATOM 6415 N N . LYS B 1 119 ? -7.217 -17.129 55.920 1.00 17.77 119 LYS B N 1
ATOM 6416 C CA . LYS B 1 119 ? -7.890 -17.831 54.825 1.00 18.14 119 LYS B CA 1
ATOM 6417 C C . LYS B 1 119 ? -7.067 -17.761 53.546 1.00 16.37 119 LYS B C 1
ATOM 6418 O O . LYS B 1 119 ? -6.913 -18.769 52.846 1.00 17.82 119 LYS B O 1
ATOM 6437 N N . VAL B 1 120 ? -6.522 -16.574 53.232 1.00 16.90 120 VAL B N 1
ATOM 6438 C CA . VAL B 1 120 ? -5.639 -16.413 52.070 1.00 17.03 120 VAL B CA 1
ATOM 6439 C C . VAL B 1 120 ? -4.397 -17.287 52.215 1.00 12.97 120 VAL B C 1
ATOM 6440 O O . VAL B 1 120 ? -4.007 -17.995 51.281 1.00 16.02 120 VAL B O 1
ATOM 6453 N N . VAL B 1 121 ? -3.790 -17.285 53.407 1.00 16.22 121 VAL B N 1
ATOM 6454 C CA . VAL B 1 121 ? -2.617 -18.124 53.664 1.00 17.50 121 VAL B CA 1
ATOM 6455 C C . VAL B 1 121 ? -2.929 -19.600 53.414 1.00 15.25 121 VAL B C 1
ATOM 6456 O O . VAL B 1 121 ? -2.154 -20.314 52.767 1.00 17.74 121 VAL B O 1
ATOM 6469 N N . LYS B 1 122 ? -4.039 -20.098 53.969 1.00 17.48 122 LYS B N 1
ATOM 6470 C CA . LYS B 1 122 ? -4.393 -21.505 53.770 1.00 19.98 122 LYS B CA 1
ATOM 6471 C C . LYS B 1 122 ? -4.450 -21.838 52.282 1.00 19.00 122 LYS B C 1
ATOM 6472 O O . LYS B 1 122 ? -3.856 -22.825 51.820 1.00 21.49 122 LYS B O 1
ATOM 6491 N N . MET B 1 123 ? -5.137 -20.993 51.505 1.00 18.22 123 MET B N 1
ATOM 6492 C CA . MET B 1 123 ? -5.283 -21.242 50.074 1.00 16.02 123 MET B CA 1
ATOM 6493 C C . MET B 1 123 ? -3.938 -21.151 49.354 1.00 17.84 123 MET B C 1
ATOM 6494 O O . MET B 1 123 ? -3.573 -22.038 48.567 1.00 21.11 123 MET B O 1
ATOM 6508 N N . ALA B 1 124 ? -3.186 -20.087 49.614 1.00 16.51 124 ALA B N 1
ATOM 6509 C CA . ALA B 1 124 ? -1.928 -19.873 48.909 1.00 15.90 124 ALA B CA 1
ATOM 6510 C C . ALA B 1 124 ? -0.900 -20.943 49.260 1.00 16.47 124 ALA B C 1
ATOM 6511 O O . ALA B 1 124 ? -0.215 -21.463 48.377 1.00 19.79 124 ALA B O 1
ATOM 6518 N N . HIS B 1 125 ? -0.779 -21.300 50.543 1.00 17.80 125 HIS B N 1
ATOM 6519 C CA . HIS B 1 125 ? 0.210 -22.316 50.911 1.00 19.68 125 HIS B CA 1
ATOM 6520 C C . HIS B 1 125 ? -0.126 -23.666 50.299 1.00 19.78 125 HIS B C 1
ATOM 6521 O O . HIS B 1 125 ? 0.774 -24.440 49.962 1.00 20.76 125 HIS B O 1
ATOM 6535 N N . ASN B 1 126 ? -1.407 -23.964 50.121 1.00 20.57 126 ASN B N 1
ATOM 6536 C CA . ASN B 1 126 ? -1.757 -25.220 49.476 1.00 22.72 126 ASN B CA 1
ATOM 6537 C C . ASN B 1 126 ? -1.250 -25.265 48.043 1.00 24.77 126 ASN B C 1
ATOM 6538 O O . ASN B 1 126 ? -0.992 -26.350 47.512 1.00 28.57 126 ASN B O 1
ATOM 6549 N N . ALA B 1 127 ? -1.058 -24.099 47.413 1.00 21.99 127 ALA B N 1
ATOM 6550 C CA . ALA B 1 127 ? -0.565 -24.013 46.045 1.00 22.64 127 ALA B CA 1
ATOM 6551 C C . ALA B 1 127 ? 0.904 -23.638 45.973 1.00 25.68 127 ALA B C 1
ATOM 6552 O O . ALA B 1 127 ? 1.417 -23.366 44.883 1.00 23.79 127 ALA B O 1
ATOM 6559 N N . GLY B 1 128 ? 1.579 -23.576 47.111 1.00 18.48 128 GLY B N 1
ATOM 6560 C CA . GLY B 1 128 ? 2.987 -23.266 47.128 1.00 20.73 128 GLY B CA 1
ATOM 6561 C C . GLY B 1 128 ? 3.316 -21.799 47.003 1.00 27.06 128 GLY B C 1
ATOM 6562 O O . GLY B 1 128 ? 4.476 -21.460 46.764 1.00 27.42 128 GLY B O 1
ATOM 6566 N N . VAL B 1 129 ? 2.336 -20.915 47.179 1.00 17.89 129 VAL B N 1
ATOM 6567 C CA . VAL B 1 129 ? 2.527 -19.480 46.992 1.00 16.14 129 VAL B CA 1
ATOM 6568 C C . VAL B 1 129 ? 2.703 -18.798 48.344 1.00 15.94 129 VAL B C 1
ATOM 6569 O O . VAL B 1 129 ? 2.001 -19.125 49.310 1.00 17.78 129 VAL B O 1
ATOM 6582 N N . SER B 1 130 ? 3.606 -17.813 48.402 1.00 16.35 130 SER B N 1
ATOM 6583 C CA . SER B 1 130 ? 3.871 -17.056 49.622 1.00 14.87 130 SER B CA 1
ATOM 6584 C C . SER B 1 130 ? 2.899 -15.875 49.763 1.00 15.56 130 SER B C 1
ATOM 6585 O O . SER B 1 130 ? 2.337 -15.385 48.777 1.00 16.38 130 SER B O 1
ATOM 6593 N N . VAL B 1 131 ? 2.755 -15.383 50.997 1.00 15.81 131 VAL B N 1
ATOM 6594 C CA . VAL B 1 131 ? 1.739 -14.388 51.328 1.00 12.70 131 VAL B CA 1
ATOM 6595 C C . VAL B 1 131 ? 2.312 -13.238 52.144 1.00 11.36 131 VAL B C 1
ATOM 6596 O O . VAL B 1 131 ? 3.042 -13.442 53.126 1.00 13.48 131 VAL B O 1
ATOM 6609 N N . GLU B 1 132 ? 1.908 -12.021 51.766 1.00 13.67 132 GLU B N 1
ATOM 6610 C CA . GLU B 1 132 ? 2.137 -10.797 52.516 1.00 14.25 132 GLU B CA 1
ATOM 6611 C C . GLU B 1 132 ? 0.816 -10.277 53.078 1.00 15.23 132 GLU B C 1
ATOM 6612 O O . GLU B 1 132 ? -0.223 -10.379 52.418 1.00 14.47 132 GLU B O 1
ATOM 6624 N N . ALA B 1 133 ? 0.869 -9.681 54.271 1.00 12.85 133 ALA B N 1
ATOM 6625 C CA . ALA B 1 133 ? -0.251 -8.978 54.899 1.00 13.11 133 ALA B CA 1
ATOM 6626 C C . ALA B 1 133 ? 0.251 -7.647 55.454 1.00 16.40 133 ALA B C 1
ATOM 6627 O O . ALA B 1 133 ? 1.449 -7.352 55.426 1.00 16.38 133 ALA B O 1
ATOM 6634 N N . GLU B 1 134 ? -0.674 -6.833 55.952 1.00 16.29 134 GLU B N 1
ATOM 6635 C CA . GLU B 1 134 ? -0.364 -5.484 56.413 1.00 15.94 134 GLU B CA 1
ATOM 6636 C C . GLU B 1 134 ? -1.054 -5.238 57.748 1.00 17.93 134 GLU B C 1
ATOM 6637 O O . GLU B 1 134 ? -2.174 -5.701 57.970 1.00 18.86 134 GLU B O 1
ATOM 6649 N N . LEU B 1 135 ? -0.366 -4.545 58.651 1.00 19.73 135 LEU B N 1
ATOM 6650 C CA . LEU B 1 135 ? -0.879 -4.365 60.003 1.00 19.50 135 LEU B CA 1
ATOM 6651 C C . LEU B 1 135 ? -0.442 -3.022 60.565 1.00 20.92 135 LEU B C 1
ATOM 6652 O O . LEU B 1 135 ? 0.752 -2.714 60.594 1.00 22.35 135 LEU B O 1
ATOM 6668 N N . GLY B 1 136 ? -1.413 -2.262 61.065 1.00 24.30 136 GLY B N 1
ATOM 6669 C CA . GLY B 1 136 ? -1.138 -1.066 61.836 1.00 25.39 136 GLY B CA 1
ATOM 6670 C C . GLY B 1 136 ? -2.067 -0.998 63.044 1.00 29.17 136 GLY B C 1
ATOM 6671 O O . GLY B 1 136 ? -2.443 -2.042 63.572 1.00 30.93 136 GLY B O 1
ATOM 6675 N N . LEU B 1 154 ? 0.517 3.587 64.428 1.00 42.71 154 LEU B N 1
ATOM 6676 C CA . LEU B 1 154 ? 1.627 2.663 64.196 1.00 30.24 154 LEU B CA 1
ATOM 6677 C C . LEU B 1 154 ? 1.336 1.282 64.771 1.00 35.72 154 LEU B C 1
ATOM 6678 O O . LEU B 1 154 ? 0.508 1.121 65.666 1.00 37.34 154 LEU B O 1
ATOM 6694 N N . VAL B 1 155 ? 2.045 0.282 64.253 1.00 27.21 155 VAL B N 1
ATOM 6695 C CA . VAL B 1 155 ? 1.803 -1.099 64.642 1.00 27.77 155 VAL B CA 1
ATOM 6696 C C . VAL B 1 155 ? 2.231 -1.309 66.085 1.00 26.99 155 VAL B C 1
ATOM 6697 O O . VAL B 1 155 ? 3.217 -0.730 66.556 1.00 27.39 155 VAL B O 1
ATOM 6710 N N . ASN B 1 156 ? 1.492 -2.161 66.797 1.00 25.42 156 ASN B N 1
ATOM 6711 C CA . ASN B 1 156 ? 1.931 -2.607 68.109 1.00 24.28 156 ASN B CA 1
ATOM 6712 C C . ASN B 1 156 ? 2.764 -3.866 67.934 1.00 26.96 156 ASN B C 1
ATOM 6713 O O . ASN B 1 156 ? 2.254 -4.861 67.398 1.00 26.06 156 ASN B O 1
ATOM 6724 N N . PRO B 1 157 ? 4.034 -3.874 68.340 1.00 27.73 157 PRO B N 1
ATOM 6725 C CA . PRO B 1 157 ? 4.846 -5.061 68.060 1.00 25.39 157 PRO B CA 1
ATOM 6726 C C . PRO B 1 157 ? 4.276 -6.345 68.625 1.00 23.27 157 PRO B C 1
ATOM 6727 O O . PRO B 1 157 ? 4.409 -7.390 67.980 1.00 22.33 157 PRO B O 1
ATOM 6738 N N . LYS B 1 158 ? 3.660 -6.326 69.812 1.00 26.04 158 LYS B N 1
ATOM 6739 C CA . LYS B 1 158 ? 3.155 -7.583 70.361 1.00 23.15 158 LYS B CA 1
ATOM 6740 C C . LYS B 1 158 ? 1.953 -8.085 69.580 1.00 25.80 158 LYS B C 1
ATOM 6741 O O . LYS B 1 158 ? 1.756 -9.302 69.465 1.00 24.61 158 LYS B O 1
ATOM 6760 N N . GLU B 1 159 ? 1.143 -7.172 69.041 1.00 24.53 159 GLU B N 1
ATOM 6761 C CA . GLU B 1 159 ? 0.067 -7.572 68.144 1.00 21.94 159 GLU B CA 1
ATOM 6762 C C . GLU B 1 159 ? 0.622 -8.159 66.854 1.00 23.91 159 GLU B C 1
ATOM 6763 O O . GLU B 1 159 ? 0.108 -9.163 66.354 1.00 24.00 159 GLU B O 1
ATOM 6775 N N . ALA B 1 160 ? 1.687 -7.563 66.313 1.00 21.29 160 ALA B N 1
ATOM 6776 C CA . ALA B 1 160 ? 2.308 -8.140 65.129 1.00 17.68 160 ALA B CA 1
ATOM 6777 C C . ALA B 1 160 ? 2.820 -9.534 65.423 1.00 20.52 160 ALA B C 1
ATOM 6778 O O . ALA B 1 160 ? 2.703 -10.439 64.593 1.00 21.02 160 ALA B O 1
ATOM 6785 N N . GLU B 1 161 ? 3.420 -9.727 66.601 1.00 18.80 161 GLU B N 1
ATOM 6786 C CA . GLU B 1 161 ? 3.903 -11.050 66.962 1.00 21.87 161 GLU B CA 1
ATOM 6787 C C . GLU B 1 161 ? 2.775 -12.069 66.894 1.00 20.16 161 GLU B C 1
ATOM 6788 O O . GLU B 1 161 ? 2.920 -13.136 66.280 1.00 21.35 161 GLU B O 1
ATOM 6800 N N . GLN B 1 162 ? 1.640 -11.749 67.512 1.00 20.55 162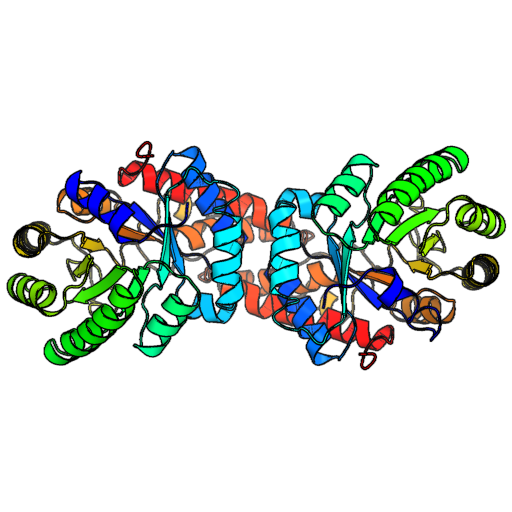 GLN B N 1
ATOM 6801 C CA . GLN B 1 162 ? 0.503 -12.665 67.530 1.00 23.41 162 GLN B CA 1
ATOM 6802 C C . GLN B 1 162 ? -0.038 -12.865 66.129 1.00 22.77 162 GLN B C 1
ATOM 6803 O O . GLN B 1 162 ? -0.330 -13.996 65.726 1.00 25.03 162 GLN B O 1
ATOM 6817 N N . PHE B 1 163 ? -0.155 -11.773 65.375 1.00 20.04 163 PHE B N 1
ATOM 6818 C CA . PHE B 1 163 ? -0.699 -11.832 64.017 1.00 18.09 163 PHE B CA 1
ATOM 6819 C C . PHE B 1 163 ? 0.117 -12.772 63.146 1.00 18.14 163 PHE B C 1
ATOM 6820 O O . PHE B 1 163 ? -0.442 -13.612 62.424 1.00 20.26 163 PHE B O 1
ATOM 6837 N N . VAL B 1 164 ? 1.446 -12.646 63.192 1.00 17.85 164 VAL B N 1
ATOM 6838 C CA . VAL B 1 164 ? 2.305 -13.496 62.385 1.00 20.89 164 VAL B CA 1
ATOM 6839 C C . VAL B 1 164 ? 2.193 -14.952 62.823 1.00 18.23 164 VAL B C 1
ATOM 6840 O O . VAL B 1 164 ? 2.136 -15.867 61.993 1.00 22.94 164 VAL B O 1
ATOM 6853 N N . LYS B 1 165 ? 2.254 -15.200 64.129 1.00 22.12 165 LYS B N 1
ATOM 6854 C CA . LYS B 1 165 ? 2.260 -16.579 64.606 1.00 22.84 165 LYS B CA 1
ATOM 6855 C C . LYS B 1 165 ? 0.956 -17.294 64.259 1.00 18.24 165 LYS B C 1
ATOM 6856 O O . LYS B 1 165 ? 0.970 -18.441 63.795 1.00 26.68 165 LYS B O 1
ATOM 6875 N N . GLU B 1 166 ? -0.168 -16.641 64.478 1.00 19.51 166 GLU B N 1
ATOM 6876 C CA . GLU B 1 166 ? -1.461 -17.278 64.218 1.00 20.05 166 GLU B CA 1
ATOM 6877 C C . GLU B 1 166 ? -1.786 -17.361 62.725 1.00 22.65 166 GLU B C 1
ATOM 6878 O O . GLU B 1 166 ? -2.401 -18.339 62.285 1.00 31.08 166 GLU B O 1
ATOM 6890 N N . SER B 1 167 ? -1.401 -16.361 61.931 1.00 19.53 167 SER B N 1
ATOM 6891 C CA . SER B 1 167 ? -1.755 -16.382 60.509 1.00 21.27 167 SER B CA 1
ATOM 6892 C C . SER B 1 167 ? -0.829 -17.266 59.673 1.00 18.90 167 SER B C 1
ATOM 6893 O O . SER B 1 167 ? -1.237 -17.758 58.608 1.00 21.16 167 SER B O 1
ATOM 6901 N N . GLN B 1 168 ? 0.420 -17.446 60.096 1.00 18.23 168 GLN B N 1
ATOM 6902 C CA . GLN B 1 168 ? 1.445 -18.130 59.318 1.00 20.21 168 GLN B CA 1
ATOM 6903 C C . GLN B 1 168 ? 1.837 -17.365 58.057 1.00 16.68 168 GLN B C 1
ATOM 6904 O O . GLN B 1 168 ? 2.361 -17.956 57.120 1.00 18.92 168 GLN B O 1
ATOM 6918 N N . VAL B 1 169 ? 1.579 -16.054 58.026 1.00 15.14 169 VAL B N 1
ATOM 6919 C CA . VAL B 1 169 ? 1.936 -15.244 56.873 1.00 17.65 169 VAL B CA 1
ATOM 6920 C C . VAL B 1 169 ? 3.455 -15.234 56.713 1.00 18.76 169 VAL B C 1
ATOM 6921 O O . VAL B 1 169 ? 4.213 -15.330 57.685 1.00 16.13 169 VAL B O 1
ATOM 6934 N N . ASP B 1 170 ? 3.896 -15.101 55.470 1.00 16.72 170 ASP B N 1
ATOM 6935 C CA . ASP B 1 170 ? 5.318 -15.220 55.163 1.00 14.73 170 ASP B CA 1
ATOM 6936 C C . ASP B 1 170 ? 6.056 -13.911 55.368 1.00 14.60 170 ASP B C 1
ATOM 6937 O O . ASP B 1 170 ? 7.233 -13.918 55.758 1.00 16.33 170 ASP B O 1
ATOM 6946 N N . TYR B 1 171 ? 5.425 -12.786 55.064 1.00 14.57 171 TYR B N 1
ATOM 6947 C CA . TYR B 1 171 ? 6.025 -11.481 55.277 1.00 13.92 171 TYR B CA 1
ATOM 6948 C C . TYR B 1 171 ? 4.937 -10.490 55.647 1.00 13.10 171 TYR B C 1
ATOM 6949 O O . TYR B 1 171 ? 3.767 -10.668 55.286 1.00 14.29 171 TYR B O 1
ATOM 6967 N N . LEU B 1 172 ? 5.324 -9.448 56.374 1.00 15.13 172 LEU B N 1
ATOM 6968 C CA . LEU B 1 172 ? 4.387 -8.491 56.944 1.00 14.28 172 LEU B CA 1
ATOM 6969 C C . LEU B 1 172 ? 4.838 -7.079 56.605 1.00 15.02 172 LEU B C 1
ATOM 6970 O O . LEU B 1 172 ? 6.022 -6.758 56.724 1.00 14.64 172 LEU B O 1
ATOM 6986 N N . ALA B 1 173 ? 3.882 -6.238 56.207 1.00 14.69 173 ALA B N 1
ATOM 6987 C CA . ALA B 1 173 ? 4.069 -4.799 56.076 1.00 15.60 173 ALA B CA 1
ATOM 6988 C C . ALA B 1 173 ? 3.568 -4.103 57.333 1.00 16.73 173 ALA B C 1
ATOM 6989 O O . ALA B 1 173 ? 2.359 -3.862 57.459 1.00 18.11 173 ALA B O 1
ATOM 6996 N N . PRO B 1 174 ? 4.433 -3.771 58.288 1.00 15.56 174 PRO B N 1
ATOM 6997 C CA . PRO B 1 174 ? 3.986 -3.065 59.498 1.00 16.48 174 PRO B CA 1
ATOM 6998 C C . PRO B 1 174 ? 3.958 -1.560 59.281 1.00 22.64 174 PRO B C 1
ATOM 6999 O O . PRO B 1 174 ? 4.817 -0.986 58.610 1.00 23.75 174 PRO B O 1
ATOM 7010 N N . ALA B 1 175 ? 2.969 -0.900 59.885 1.00 22.76 175 ALA B N 1
ATOM 7011 C CA . ALA B 1 175 ? 2.908 0.556 59.817 1.00 20.37 175 ALA B CA 1
ATOM 7012 C C . ALA B 1 175 ? 3.977 1.119 60.742 1.00 24.99 175 ALA B C 1
ATOM 7013 O O . ALA B 1 175 ? 3.868 0.996 61.967 1.00 24.64 175 ALA B O 1
ATOM 7020 N N . ILE B 1 176 ? 5.024 1.724 60.172 1.00 27.07 176 ILE B N 1
ATOM 7021 C CA . ILE B 1 176 ? 6.179 2.166 60.956 1.00 25.29 176 ILE B CA 1
ATOM 7022 C C . ILE B 1 176 ? 6.580 3.599 60.636 1.00 29.47 176 ILE B C 1
ATOM 7023 O O . ILE B 1 176 ? 7.701 4.015 60.947 1.00 32.29 176 ILE B O 1
ATOM 7039 N N . GLY B 1 177 ? 5.688 4.364 60.015 1.00 31.45 177 GLY B N 1
ATOM 7040 C CA . GLY B 1 177 ? 5.929 5.791 59.927 1.00 39.86 177 GLY B CA 1
ATOM 7041 C C . GLY B 1 177 ? 5.658 6.448 58.594 1.00 31.07 177 GLY B C 1
ATOM 7042 O O . GLY B 1 177 ? 5.775 7.671 58.483 1.00 32.35 177 GLY B O 1
ATOM 7046 N N . THR B 1 178 ? 5.331 5.676 57.561 1.00 27.08 178 THR B N 1
ATOM 7047 C CA . THR B 1 178 ? 4.988 6.286 56.285 1.00 22.55 178 THR B CA 1
ATOM 7048 C C . THR B 1 178 ? 3.514 6.670 56.263 1.00 26.28 178 THR B C 1
ATOM 7049 O O . THR B 1 178 ? 2.689 6.092 56.978 1.00 30.60 178 THR B O 1
ATOM 7060 N N . SER B 1 179 ? 3.193 7.666 55.436 1.00 31.95 179 SER B N 1
ATOM 7061 C CA . SER B 1 179 ? 1.812 8.067 55.184 1.00 44.95 179 SER B CA 1
ATOM 7062 C C . SER B 1 179 ? 1.290 7.208 54.039 1.00 29.21 179 SER B C 1
ATOM 7063 O O . SER B 1 179 ? 1.670 7.405 52.881 1.00 32.98 179 SER B O 1
ATOM 7071 N N . HIS B 1 180 ? 0.421 6.255 54.360 1.00 28.02 180 HIS B N 1
ATOM 7072 C CA . HIS B 1 180 ? 0.075 5.212 53.404 1.00 25.13 180 HIS B CA 1
ATOM 7073 C C . HIS B 1 180 ? -1.186 4.498 53.859 1.00 29.08 180 HIS B C 1
ATOM 7074 O O . HIS B 1 180 ? -1.331 4.169 55.041 1.00 31.45 180 HIS B O 1
ATOM 7088 N N . GLY B 1 181 ? -2.085 4.256 52.907 1.00 28.68 181 GLY B N 1
ATOM 7089 C CA . GLY B 1 181 ? -3.205 3.353 53.138 1.00 39.58 181 GLY B CA 1
ATOM 7090 C C . GLY B 1 181 ? -4.071 3.790 54.304 1.00 40.05 181 GLY B C 1
ATOM 7091 O O . GLY B 1 181 ? -4.552 4.926 54.361 1.00 32.92 181 GLY B O 1
ATOM 7095 N N . ALA B 1 182 ? -4.288 2.867 55.239 1.00 33.01 182 ALA B N 1
ATOM 7096 C CA . ALA B 1 182 ? -5.101 3.123 56.423 1.00 28.11 182 ALA B CA 1
ATOM 7097 C C . ALA B 1 182 ? -4.388 3.976 57.464 1.00 64.10 182 ALA B C 1
ATOM 7098 O O . ALA B 1 182 ? -4.972 4.260 58.515 1.00 39.58 182 ALA B O 1
ATOM 7105 N N . PHE B 1 183 ? -3.160 4.400 57.196 1.00 38.41 183 PHE B N 1
ATOM 7106 C CA . PHE B 1 183 ? -2.328 5.104 58.161 1.00 25.62 183 PHE B CA 1
ATOM 7107 C C . PHE B 1 183 ? -1.799 6.393 57.558 1.00 46.35 183 PHE B C 1
ATOM 7108 O O . PHE B 1 183 ? -0.619 6.733 57.707 1.00 44.41 183 PHE B O 1
ATOM 7125 N N . LYS B 1 184 ? -2.666 7.118 56.852 1.00 37.24 184 LYS B N 1
ATOM 7126 C CA . LYS B 1 184 ? -2.288 8.381 56.237 1.00 81.18 184 LYS B CA 1
ATOM 7127 C C . LYS B 1 184 ? -2.293 9.498 57.270 1.00 61.77 184 LYS B C 1
ATOM 7128 O O . LYS B 1 184 ? -3.149 9.544 58.158 1.00 61.64 184 LYS B O 1
ATOM 7147 N N . PHE B 1 185 ? -1.328 10.404 57.141 1.00 83.55 185 PHE B N 1
ATOM 7148 C CA . PHE B 1 185 ? -1.222 11.562 58.012 1.00 87.62 185 PHE B CA 1
ATOM 7149 C C . PHE B 1 185 ? -0.537 12.678 57.241 1.00 107.11 185 PHE B C 1
ATOM 7150 O O . PHE B 1 185 ? 0.219 12.424 56.298 1.00 81.87 185 PHE B O 1
ATOM 7167 N N . LYS B 1 186 ? -0.812 13.915 57.643 1.00 112.56 186 LYS B N 1
ATOM 7168 C CA . LYS B 1 186 ? -0.157 15.075 57.058 1.00 113.09 186 LYS B CA 1
ATOM 7169 C C . LYS B 1 186 ? 1.064 15.431 57.893 1.00 100.17 186 LYS B C 1
ATOM 7170 O O . LYS B 1 186 ? 0.984 15.505 59.124 1.00 145.93 186 LYS B O 1
ATOM 7189 N N . GLY B 1 187 ? 2.190 15.640 57.223 1.00 119.49 187 GLY B N 1
ATOM 7190 C CA . GLY B 1 187 ? 3.437 15.974 57.880 1.00 71.78 187 GLY B CA 1
ATOM 7191 C C . GLY B 1 187 ? 4.595 15.154 57.349 1.00 94.17 187 GLY B C 1
ATOM 7192 O O . GLY B 1 187 ? 4.430 14.153 56.653 1.00 89.53 187 GLY B O 1
ATOM 7196 N N . GLU B 1 188 ? 5.788 15.612 57.697 1.00 128.30 188 GLU B N 1
ATOM 7197 C CA . GLU B 1 188 ? 7.014 14.933 57.314 1.00 113.18 188 GLU B CA 1
ATOM 7198 C C . GLU B 1 188 ? 6.994 13.518 57.884 1.00 126.20 188 GLU B C 1
ATOM 7199 O O . GLU B 1 188 ? 6.896 13.359 59.111 1.00 88.63 188 GLU B O 1
ATOM 7211 N N . PRO B 1 189 ? 7.062 12.473 57.058 1.00 79.61 189 PRO B N 1
ATOM 7212 C CA . PRO B 1 189 ? 7.125 11.116 57.612 1.00 71.00 189 PRO B CA 1
ATOM 7213 C C . PRO B 1 189 ? 8.402 10.910 58.413 1.00 38.19 189 PRO B C 1
ATOM 7214 O O . PRO B 1 189 ? 9.442 11.514 58.137 1.00 45.78 189 PRO B O 1
ATOM 7225 N N . LYS B 1 190 ? 8.307 10.051 59.426 1.00 52.02 190 LYS B N 1
ATOM 7226 C CA . LYS B 1 190 ? 9.424 9.760 60.313 1.00 40.24 190 LYS B CA 1
ATOM 7227 C C . LYS B 1 190 ? 9.440 8.265 60.580 1.00 42.33 190 LYS B C 1
ATOM 7228 O O . LYS B 1 190 ? 8.410 7.686 60.939 1.00 42.87 190 LYS B O 1
ATOM 7247 N N . LEU B 1 191 ? 10.603 7.649 60.406 1.00 37.93 191 LEU B N 1
ATOM 7248 C CA . LEU B 1 191 ? 10.743 6.212 60.598 1.00 37.77 191 LEU B CA 1
ATOM 7249 C C . LEU B 1 191 ? 10.866 5.912 62.081 1.00 35.27 191 LEU B C 1
ATOM 7250 O O . LEU B 1 191 ? 11.770 6.423 62.749 1.00 38.89 191 LEU B O 1
ATOM 7266 N N . ASP B 1 192 ? 9.980 5.060 62.591 1.00 28.67 192 ASP B N 1
ATOM 7267 C CA . ASP B 1 192 ? 10.084 4.599 63.975 1.00 28.77 192 ASP B CA 1
ATOM 7268 C C . ASP B 1 192 ? 11.007 3.387 64.001 1.00 40.96 192 ASP B C 1
ATOM 7269 O O . ASP B 1 192 ? 10.566 2.236 63.952 1.00 31.92 192 ASP B O 1
ATOM 7278 N N . PHE B 1 193 ? 12.311 3.660 64.098 1.00 32.69 193 PHE B N 1
ATOM 7279 C CA . PHE B 1 193 ? 13.330 2.620 63.970 1.00 34.83 193 PHE B CA 1
ATOM 7280 C C . PHE B 1 193 ? 13.251 1.598 65.100 1.00 29.50 193 PHE B C 1
ATOM 7281 O O . PHE B 1 193 ? 13.362 0.391 64.867 1.00 28.96 193 PHE B O 1
ATOM 7298 N N . GLU B 1 194 ? 13.112 2.056 66.350 1.00 33.15 194 GLU B N 1
ATOM 7299 C CA . GLU B 1 194 ? 13.077 1.101 67.455 1.00 38.75 194 GLU B CA 1
ATOM 7300 C C . GLU B 1 194 ? 11.810 0.245 67.407 1.00 26.13 194 GLU B C 1
ATOM 7301 O O . GLU B 1 194 ? 11.857 -0.957 67.694 1.00 31.53 194 GLU B O 1
ATOM 7313 N N . ARG B 1 195 ? 10.682 0.830 67.010 1.00 28.34 195 ARG B N 1
ATOM 7314 C CA . ARG B 1 195 ? 9.480 0.031 66.793 1.00 30.68 195 ARG B CA 1
ATOM 7315 C C . ARG B 1 195 ? 9.719 -1.014 65.706 1.00 34.42 195 ARG B C 1
ATOM 7316 O O . ARG B 1 195 ? 9.354 -2.189 65.860 1.00 25.56 195 ARG B O 1
ATOM 7337 N N . LEU B 1 196 ? 10.335 -0.597 64.597 1.00 26.45 196 LEU B N 1
ATOM 7338 C CA . LEU B 1 196 ? 10.691 -1.536 63.533 1.00 23.60 196 LEU B CA 1
ATOM 7339 C C . LEU B 1 196 ? 11.543 -2.678 64.071 1.00 24.72 196 LEU B C 1
ATOM 7340 O O . LEU B 1 196 ? 11.257 -3.854 63.807 1.00 22.45 196 LEU B O 1
ATOM 7356 N N . GLN B 1 197 ? 12.583 -2.354 64.853 1.00 24.02 197 GLN B N 1
ATOM 7357 C CA . GLN B 1 197 ? 13.467 -3.389 65.383 1.00 21.06 197 GLN B CA 1
ATOM 7358 C C . GLN B 1 197 ? 12.712 -4.351 66.288 1.00 20.97 197 GLN B C 1
ATOM 7359 O O . GLN B 1 197 ? 12.984 -5.558 66.298 1.00 24.71 197 GLN B O 1
ATOM 7373 N N . GLU B 1 198 ? 11.760 -3.834 67.064 1.00 26.95 198 GLU B N 1
ATOM 7374 C CA . GLU B 1 198 ? 10.975 -4.690 67.950 1.00 30.17 198 GLU B CA 1
ATOM 7375 C C . GLU B 1 198 ? 10.056 -5.617 67.153 1.00 24.06 198 GLU B C 1
ATOM 7376 O O . GLU B 1 198 ? 9.990 -6.822 67.435 1.00 23.58 198 GLU B O 1
ATOM 7388 N N . VAL B 1 199 ? 9.360 -5.085 66.136 1.00 23.49 199 VAL B N 1
ATOM 7389 C CA . VAL B 1 199 ? 8.566 -5.950 65.260 1.00 22.37 199 VAL B CA 1
ATOM 7390 C C . VAL B 1 199 ? 9.446 -7.039 64.666 1.00 19.14 199 VAL B C 1
ATOM 7391 O O . VAL B 1 199 ? 9.076 -8.222 64.649 1.00 19.83 199 VAL B O 1
ATOM 7404 N N . LYS B 1 200 ? 10.644 -6.654 64.195 1.00 19.34 200 LYS B N 1
ATOM 7405 C CA . LYS B 1 200 ? 11.547 -7.606 63.557 1.00 17.58 200 LYS B CA 1
ATOM 7406 C C . LYS B 1 200 ? 11.947 -8.707 64.527 1.00 17.93 200 LYS B C 1
ATOM 7407 O O . LYS B 1 200 ? 11.878 -9.901 64.201 1.00 22.48 200 LYS B O 1
ATOM 7426 N N . ARG B 1 201 ? 12.337 -8.316 65.744 1.00 20.58 201 ARG B N 1
ATOM 7427 C CA . ARG B 1 201 ? 12.820 -9.281 66.726 1.00 23.11 201 ARG B CA 1
ATOM 7428 C C . ARG B 1 201 ? 11.719 -10.242 67.153 1.00 24.25 201 ARG B C 1
ATOM 7429 O O . ARG B 1 201 ? 11.966 -11.438 67.344 1.00 31.49 201 ARG B O 1
ATOM 7450 N N . LEU B 1 202 ? 10.487 -9.749 67.277 1.00 20.76 202 LEU B N 1
ATOM 7451 C CA . LEU B 1 202 ? 9.387 -10.591 67.713 1.00 23.63 202 LEU B CA 1
ATOM 7452 C C . LEU B 1 202 ? 8.822 -11.472 66.614 1.00 25.84 202 LEU B C 1
ATOM 7453 O O . LEU B 1 202 ? 8.372 -12.589 66.904 1.00 26.27 202 LEU B O 1
ATOM 7469 N N . THR B 1 203 ? 8.797 -10.995 65.361 1.00 20.25 203 THR B N 1
ATOM 7470 C CA . THR B 1 203 ? 8.203 -11.795 64.290 1.00 23.50 203 THR B CA 1
ATOM 7471 C C . THR B 1 203 ? 9.200 -12.701 63.588 1.00 21.11 203 THR B C 1
ATOM 7472 O O . THR B 1 203 ? 8.829 -13.799 63.153 1.00 21.43 203 THR B O 1
ATOM 7483 N N . ASN B 1 204 ? 10.456 -12.270 63.459 1.00 20.16 204 ASN B N 1
ATOM 7484 C CA . ASN B 1 204 ? 11.493 -13.066 62.809 1.00 24.18 204 ASN B CA 1
ATOM 7485 C C . ASN B 1 204 ? 11.060 -13.536 61.425 1.00 22.77 204 ASN B C 1
ATOM 7486 O O . ASN B 1 204 ? 11.273 -14.689 61.039 1.00 21.19 204 ASN B O 1
ATOM 7497 N N . ILE B 1 205 ? 10.447 -12.627 60.669 1.00 20.29 205 ILE B N 1
ATOM 7498 C CA . ILE B 1 205 ? 10.138 -12.860 59.261 1.00 18.01 205 ILE B CA 1
ATOM 7499 C C . ILE B 1 205 ? 10.584 -11.664 58.427 1.00 16.31 205 ILE B C 1
ATOM 7500 O O . ILE B 1 205 ? 10.851 -10.586 58.979 1.00 17.93 205 ILE B O 1
ATOM 7516 N N . PRO B 1 206 ? 10.627 -11.789 57.108 1.00 14.15 206 PRO B N 1
ATOM 7517 C CA . PRO B 1 206 ? 10.890 -10.614 56.270 1.00 14.47 206 PRO B CA 1
ATOM 7518 C C . PRO B 1 206 ? 9.796 -9.576 56.451 1.00 14.75 206 PRO B C 1
ATOM 7519 O O . PRO B 1 206 ? 8.596 -9.895 56.554 1.00 14.67 206 PRO B O 1
ATOM 7530 N N . LEU B 1 207 ? 10.212 -8.318 56.471 1.00 14.20 207 LEU B N 1
ATOM 7531 C CA . LEU B 1 207 ? 9.306 -7.201 56.651 1.00 13.90 207 LEU B CA 1
ATOM 7532 C C . LEU B 1 207 ? 9.282 -6.341 55.391 1.00 15.14 207 LEU B C 1
ATOM 7533 O O . LEU B 1 207 ? 10.246 -6.283 54.610 1.00 15.05 207 LEU B O 1
ATOM 7549 N N . VAL B 1 208 ? 8.158 -5.660 55.196 1.00 14.25 208 VAL B N 1
ATOM 7550 C CA . VAL B 1 208 ? 7.856 -4.957 53.954 1.00 15.39 208 VAL B CA 1
ATOM 7551 C C . VAL B 1 208 ? 7.520 -3.510 54.276 1.00 15.08 208 VAL B C 1
ATOM 7552 O O . VAL B 1 208 ? 6.785 -3.234 55.228 1.00 15.44 208 VAL B O 1
ATOM 7565 N N . LEU B 1 209 ? 8.028 -2.597 53.466 1.00 15.01 209 LEU B N 1
ATOM 7566 C CA . LEU B 1 209 ? 7.796 -1.166 53.607 1.00 13.34 209 LEU B CA 1
ATOM 7567 C C . LEU B 1 209 ? 6.935 -0.672 52.446 1.00 15.89 209 LEU B C 1
ATOM 7568 O O . LEU B 1 209 ? 7.326 -0.792 51.277 1.00 17.66 209 LEU B O 1
ATOM 7584 N N . HIS B 1 210 ? 5.773 -0.116 52.771 1.00 15.57 210 HIS B N 1
ATOM 7585 C CA . HIS B 1 210 ? 4.894 0.544 51.807 1.00 16.62 210 HIS B CA 1
ATOM 7586 C C . HIS B 1 210 ? 4.981 2.058 51.991 1.00 18.11 210 HIS B C 1
ATOM 7587 O O . HIS B 1 210 ? 5.301 2.555 53.076 1.00 20.58 210 HIS B O 1
ATOM 7601 N N . GLY B 1 211 ? 4.606 2.781 50.942 1.00 21.30 211 GLY B N 1
ATOM 7602 C CA . GLY B 1 211 ? 4.451 4.221 51.040 1.00 25.45 211 GLY B CA 1
ATOM 7603 C C . GLY B 1 211 ? 5.740 4.998 51.148 1.00 22.14 211 GLY B C 1
ATOM 7604 O O . GLY B 1 211 ? 5.724 6.141 51.610 1.00 24.34 211 GLY B O 1
ATOM 7608 N N . ALA B 1 212 ? 6.852 4.413 50.719 1.00 20.15 212 ALA B N 1
ATOM 7609 C CA . ALA B 1 212 ? 8.160 5.042 50.828 1.00 22.13 212 ALA B CA 1
ATOM 7610 C C . ALA B 1 212 ? 8.711 5.344 49.441 1.00 22.90 212 ALA B C 1
ATOM 7611 O O . ALA B 1 212 ? 9.728 4.778 49.020 1.00 23.83 212 ALA B O 1
ATOM 7618 N N . SER B 1 213 ? 8.027 6.230 48.723 1.00 26.53 213 SER B N 1
ATOM 7619 C CA . SER B 1 213 ? 8.552 6.759 47.475 1.00 23.53 213 SER B CA 1
ATOM 7620 C C . SER B 1 213 ? 9.717 7.689 47.789 1.00 19.00 213 SER B C 1
ATOM 7621 O O . SER B 1 213 ? 9.605 8.551 48.661 1.00 26.37 213 SER B O 1
ATOM 7629 N N . ALA B 1 214 ? 10.849 7.491 47.112 1.00 19.66 214 ALA B N 1
ATOM 7630 C CA . ALA B 1 214 ? 12.036 8.315 47.322 1.00 23.33 214 ALA B CA 1
ATOM 7631 C C . ALA B 1 214 ? 12.424 8.889 45.973 1.00 40.10 214 ALA B C 1
ATOM 7632 O O . ALA B 1 214 ? 13.360 8.410 45.331 1.00 43.46 214 ALA B O 1
ATOM 7639 N N . ILE B 1 215 ? 11.682 9.904 45.548 1.00 22.68 215 ILE B N 1
ATOM 7640 C CA . ILE B 1 215 ? 11.872 10.588 44.269 1.00 22.98 215 ILE B CA 1
ATOM 7641 C C . ILE B 1 215 ? 13.294 11.122 44.175 1.00 22.17 215 ILE B C 1
ATOM 7642 O O . ILE B 1 215 ? 13.576 12.214 44.695 1.00 28.18 215 ILE B O 1
ATOM 7658 N N . PRO B 1 216 ? 14.207 10.434 43.503 1.00 22.97 216 PRO B N 1
ATOM 7659 C CA . PRO B 1 216 ? 15.584 10.928 43.450 1.00 27.80 216 PRO B CA 1
ATOM 7660 C C . PRO B 1 216 ? 15.657 12.288 42.783 1.00 28.97 216 PRO B C 1
ATOM 7661 O O . PRO B 1 216 ? 14.862 12.619 41.894 1.00 21.05 216 PRO B O 1
ATOM 7672 N N . ASP B 1 217 ? 16.661 13.060 43.203 1.00 26.65 217 ASP B N 1
ATOM 7673 C CA . ASP B 1 217 ? 16.807 14.424 42.717 1.00 26.74 217 ASP B CA 1
ATOM 7674 C C . ASP B 1 217 ? 16.782 14.499 41.199 1.00 26.48 217 ASP B C 1
ATOM 7675 O O . ASP B 1 217 ? 16.214 15.438 40.633 1.00 23.70 217 ASP B O 1
ATOM 7684 N N . ASN B 1 218 ? 17.449 13.560 40.521 1.00 23.28 218 ASN B N 1
ATOM 7685 C CA . ASN B 1 218 ? 17.554 13.635 39.064 1.00 24.02 218 ASN B CA 1
ATOM 7686 C C . ASN B 1 218 ? 16.214 13.334 38.403 1.00 20.84 218 ASN B C 1
ATOM 7687 O O . ASN B 1 218 ? 15.865 13.925 37.373 1.00 21.74 218 ASN B O 1
ATOM 7698 N N . VAL B 1 219 ? 15.446 12.438 39.001 1.00 19.34 219 VAL B N 1
ATOM 7699 C CA . VAL B 1 219 ? 14.119 12.116 38.491 1.00 16.19 219 VAL B CA 1
ATOM 7700 C C . VAL B 1 219 ? 13.198 13.317 38.658 1.00 21.26 219 VAL B C 1
ATOM 7701 O O . VAL B 1 219 ? 12.466 13.706 37.742 1.00 15.98 219 VAL B O 1
ATOM 7714 N N . ARG B 1 220 ? 13.217 13.917 39.842 1.00 21.54 220 ARG B N 1
ATOM 7715 C CA . ARG B 1 220 ? 12.432 15.125 40.073 1.00 21.40 220 ARG B CA 1
ATOM 7716 C C . ARG B 1 220 ? 12.786 16.208 39.059 1.00 21.88 220 ARG B C 1
ATOM 7717 O O . ARG B 1 220 ? 11.904 16.829 38.460 1.00 20.33 220 ARG B O 1
ATOM 7738 N N . LYS B 1 221 ? 14.080 16.446 38.851 1.00 18.52 221 LYS B N 1
ATOM 7739 C CA . LYS B 1 221 ? 14.513 17.476 37.913 1.00 19.24 221 LYS B CA 1
ATOM 7740 C C . LYS B 1 221 ? 14.054 17.158 36.494 1.00 21.24 221 LYS B C 1
ATOM 7741 O O . LYS B 1 221 ? 13.581 18.048 35.779 1.00 20.23 221 LYS B O 1
ATOM 7760 N N A SER B 1 222 ? 14.194 15.901 36.062 0.49 14.53 222 SER B N 1
ATOM 7761 N N B SER B 1 222 ? 14.200 15.894 36.077 0.51 22.95 222 SER B N 1
ATOM 7762 C CA A SER B 1 222 ? 13.738 15.531 34.726 0.49 28.35 222 SER B CA 1
ATOM 7763 C CA B SER B 1 222 ? 13.750 15.466 34.756 0.51 11.83 222 SER B CA 1
ATOM 7764 C C A SER B 1 222 ? 12.250 15.790 34.572 0.49 15.03 222 SER B C 1
ATOM 7765 C C B SER B 1 222 ? 12.268 15.754 34.572 0.51 18.05 222 SER B C 1
ATOM 7766 O O A SER B 1 222 ? 11.806 16.323 33.550 0.49 19.68 222 SER B O 1
ATOM 7767 O O B SER B 1 222 ? 11.846 16.276 33.536 0.51 15.81 222 SER B O 1
ATOM 7782 N N . TYR B 1 223 ? 11.461 15.417 35.577 1.00 16.49 223 TYR B N 1
ATOM 7783 C CA . TYR B 1 223 ? 10.015 15.594 35.471 1.00 18.12 223 TYR B CA 1
ATOM 7784 C C . TYR B 1 223 ? 9.642 17.074 35.430 1.00 19.00 223 TYR B C 1
ATOM 7785 O O . TYR B 1 223 ? 8.849 17.489 34.580 1.00 18.12 223 TYR B O 1
ATOM 7804 N N . LEU B 1 224 ? 10.242 17.895 36.299 1.00 18.43 224 LEU B N 1
ATOM 7805 C CA . LEU B 1 224 ? 9.935 19.324 36.294 1.00 20.99 224 LEU B CA 1
ATOM 7806 C C . LEU B 1 224 ? 10.450 20.002 35.031 1.00 21.79 224 LEU B C 1
ATOM 7807 O O . LEU B 1 224 ? 9.769 20.863 34.455 1.00 22.69 224 LEU B O 1
ATOM 7823 N N . ASP B 1 225 ? 11.655 19.644 34.592 1.00 19.04 225 ASP B N 1
ATOM 7824 C CA . ASP B 1 225 ? 12.205 20.244 33.382 1.00 26.46 225 ASP B CA 1
ATOM 7825 C C . ASP B 1 225 ? 11.284 20.009 32.194 1.00 24.94 225 ASP B C 1
ATOM 7826 O O . ASP B 1 225 ? 11.177 20.858 31.302 1.00 22.51 225 ASP B O 1
ATOM 7835 N N . ALA B 1 226 ? 10.637 18.841 32.147 1.00 19.43 226 ALA B N 1
ATOM 7836 C CA . ALA B 1 226 ? 9.726 18.475 31.064 1.00 20.45 226 ALA B CA 1
ATOM 7837 C C . ALA B 1 226 ? 8.365 19.123 31.205 1.00 22.64 226 ALA B C 1
ATOM 7838 O O . ALA B 1 226 ? 7.452 18.779 30.452 1.00 21.68 226 ALA B O 1
ATOM 7845 N N . GLY B 1 227 ? 8.205 20.055 32.133 1.00 24.53 227 GLY B N 1
ATOM 7846 C CA . GLY B 1 227 ? 6.942 20.734 32.320 1.00 21.64 227 GLY B CA 1
ATOM 7847 C C . GLY B 1 227 ? 6.057 20.138 33.377 1.00 22.83 227 GLY B C 1
ATOM 7848 O O . GLY B 1 227 ? 4.931 20.613 33.554 1.00 25.09 227 GLY B O 1
ATOM 7852 N N . GLY B 1 228 ? 6.508 19.111 34.076 1.00 21.29 228 GLY B N 1
ATOM 7853 C CA . GLY B 1 228 ? 5.662 18.468 35.052 1.00 21.27 228 GLY B CA 1
ATOM 7854 C C . GLY B 1 228 ? 5.506 19.283 36.320 1.00 21.61 228 GLY B C 1
ATOM 7855 O O . GLY B 1 228 ? 6.261 20.219 36.587 1.00 23.42 228 GLY B O 1
ATOM 7859 N N . ASP B 1 229 ? 4.502 18.897 37.105 1.00 21.93 229 ASP B N 1
ATOM 7860 C CA . ASP B 1 229 ? 4.203 19.489 38.406 1.00 25.40 229 ASP B CA 1
ATOM 7861 C C . ASP B 1 229 ? 4.125 18.355 39.416 1.00 20.47 229 ASP B C 1
ATOM 7862 O O . ASP B 1 229 ? 3.368 17.395 39.221 1.00 25.79 229 ASP B O 1
ATOM 7871 N N . LEU B 1 230 ? 4.913 18.435 40.487 1.00 23.13 230 LEU B N 1
ATOM 7872 C CA . LEU B 1 230 ? 4.851 17.396 41.503 1.00 25.13 230 LEU B CA 1
ATOM 7873 C C . LEU B 1 230 ? 4.124 17.862 42.759 1.00 40.92 230 LEU B C 1
ATOM 7874 O O . LEU B 1 230 ? 4.228 17.213 43.804 1.00 50.23 230 LEU B O 1
ATOM 7890 N N . LYS B 1 231 ? 3.385 18.972 42.655 1.00 36.65 231 LYS B N 1
ATOM 7891 C CA . LYS B 1 231 ? 2.447 19.455 43.666 1.00 49.90 231 LYS B CA 1
ATOM 7892 C C . LYS B 1 231 ? 2.883 19.120 45.086 1.00 49.56 231 LYS B C 1
ATOM 7893 O O . LYS B 1 231 ? 2.206 18.360 45.787 1.00 85.44 231 LYS B O 1
ATOM 7912 N N . GLY B 1 232 ? 4.019 19.668 45.510 1.00 104.70 232 GLY B N 1
ATOM 7913 C CA . GLY B 1 232 ? 4.486 19.506 46.873 1.00 56.92 232 GLY B CA 1
ATOM 7914 C C . GLY B 1 232 ? 4.618 18.070 47.338 1.00 96.76 232 GLY B C 1
ATOM 7915 O O . GLY B 1 232 ? 4.775 17.822 48.537 1.00 85.46 232 GLY B O 1
ATOM 7919 N N . SER B 1 233 ? 4.559 17.113 46.411 1.00 120.69 233 SER B N 1
ATOM 7920 C CA . SER B 1 233 ? 4.731 15.710 46.759 1.00 68.86 233 SER B CA 1
ATOM 7921 C C . SER B 1 233 ? 6.213 15.421 46.953 1.00 97.76 233 SER B C 1
ATOM 7922 O O . SER B 1 233 ? 7.039 15.751 46.095 1.00 90.04 233 SER B O 1
ATOM 7930 N N . LYS B 1 234 ? 6.544 14.799 48.077 1.00 59.90 234 LYS B N 1
ATOM 7931 C CA . LYS B 1 234 ? 7.917 14.740 48.557 1.00 54.84 234 LYS B CA 1
ATOM 7932 C C . LYS B 1 234 ? 8.472 13.331 48.659 1.00 42.54 234 LYS B C 1
ATOM 7933 O O . LYS B 1 234 ? 9.652 13.120 48.376 1.00 48.34 234 LYS B O 1
ATOM 7952 N N . GLY B 1 235 ? 7.664 12.356 49.062 1.00 39.21 235 GLY B N 1
ATOM 7953 C CA . GLY B 1 235 ? 8.253 11.065 49.350 1.00 90.39 235 GLY B CA 1
ATOM 7954 C C . GLY B 1 235 ? 9.148 11.139 50.579 1.00 82.40 235 GLY B C 1
ATOM 7955 O O . GLY B 1 235 ? 8.908 11.910 51.513 1.00 107.39 235 GLY B O 1
ATOM 7959 N N . VAL B 1 236 ? 10.202 10.329 50.573 1.00 28.80 236 VAL B N 1
ATOM 7960 C CA . VAL B 1 236 ? 11.127 10.265 51.705 1.00 36.50 236 VAL B CA 1
ATOM 7961 C C . VAL B 1 236 ? 12.550 10.291 51.171 1.00 40.11 236 VAL B C 1
ATOM 7962 O O . VAL B 1 236 ? 12.794 9.988 49.993 1.00 34.35 236 VAL B O 1
ATOM 7975 N N . PRO B 1 237 ? 13.518 10.623 52.019 1.00 31.47 237 PRO B N 1
ATOM 7976 C CA . PRO B 1 237 ? 14.910 10.638 51.569 1.00 28.00 237 PRO B CA 1
ATOM 7977 C C . PRO B 1 237 ? 15.502 9.238 51.535 1.00 29.98 237 PRO B C 1
ATOM 7978 O O . PRO B 1 237 ? 15.005 8.305 52.167 1.00 28.30 237 PRO B O 1
ATOM 7989 N N . PHE B 1 238 ? 16.568 9.097 50.740 1.00 26.84 238 PHE B N 1
ATOM 7990 C CA . PHE B 1 238 ? 17.248 7.808 50.647 1.00 34.33 238 PHE B CA 1
ATOM 7991 C C . PHE B 1 238 ? 17.611 7.288 52.033 1.00 37.99 238 PHE B C 1
ATOM 7992 O O . PHE B 1 238 ? 17.553 6.078 52.288 1.00 28.78 238 PHE B O 1
ATOM 8009 N N . GLU B 1 239 ? 17.976 8.193 52.947 1.00 28.82 239 GLU B N 1
ATOM 8010 C CA . GLU B 1 239 ? 18.372 7.776 54.287 1.00 26.97 239 GLU B CA 1
ATOM 8011 C C . GLU B 1 239 ? 17.255 7.019 54.989 1.00 24.87 239 GLU B C 1
ATOM 8012 O O . GLU B 1 239 ? 17.521 6.079 55.745 1.00 29.93 239 GLU B O 1
ATOM 8024 N N . PHE B 1 240 ? 16.000 7.425 54.758 1.00 30.23 240 PHE B N 1
ATOM 8025 C CA . PHE B 1 240 ? 14.856 6.709 55.309 1.00 28.75 240 PHE B CA 1
ATOM 8026 C C . PHE B 1 240 ? 14.868 5.254 54.854 1.00 26.71 240 PHE B C 1
ATOM 8027 O O . PHE B 1 240 ? 14.672 4.336 55.660 1.00 23.22 240 PHE B O 1
ATOM 8044 N N . LEU B 1 241 ? 15.088 5.026 53.553 1.00 21.56 241 LEU B N 1
ATOM 8045 C CA . LEU B 1 241 ? 15.122 3.659 53.037 1.00 18.49 241 LEU B CA 1
ATOM 8046 C C . LEU B 1 241 ? 16.286 2.877 53.620 1.00 19.00 241 LEU B C 1
ATOM 8047 O O . LEU B 1 241 ? 16.137 1.711 54.004 1.00 19.77 241 LEU B O 1
ATOM 8063 N N . GLN B 1 242 ? 17.462 3.498 53.666 1.00 19.22 242 GLN B N 1
ATOM 8064 C CA . GLN B 1 242 ? 18.646 2.836 54.198 1.00 20.87 242 GLN B CA 1
ATOM 8065 C C . GLN B 1 242 ? 18.453 2.443 55.655 1.00 21.56 242 GLN B C 1
ATOM 8066 O O . GLN B 1 242 ? 18.782 1.322 56.055 1.00 20.79 242 GLN B O 1
ATOM 8080 N N . GLU B 1 243 ? 17.938 3.367 56.465 1.00 19.31 243 GLU B N 1
ATOM 8081 C CA . GLU B 1 243 ? 17.695 3.070 57.868 1.00 20.95 243 GLU B CA 1
ATOM 8082 C C . GLU B 1 243 ? 16.641 1.989 58.027 1.00 21.49 243 GLU B C 1
ATOM 8083 O O . GLU B 1 243 ? 16.746 1.147 58.928 1.00 21.30 243 GLU B O 1
ATOM 8095 N N . SER B 1 244 ? 15.646 1.967 57.133 1.00 20.40 244 SER B N 1
ATOM 8096 C CA . SER B 1 244 ? 14.635 0.926 57.221 1.00 20.51 244 SER B CA 1
ATOM 8097 C C . SER B 1 244 ? 15.249 -0.445 56.960 1.00 19.32 244 SER B C 1
ATOM 8098 O O . SER B 1 244 ? 14.926 -1.410 57.658 1.00 17.64 244 SER B O 1
ATOM 8106 N N . VAL B 1 245 ? 16.136 -0.558 55.964 1.00 18.26 245 VAL B N 1
ATOM 8107 C CA . VAL B 1 245 ? 16.818 -1.831 55.735 1.00 17.15 245 VAL B CA 1
ATOM 8108 C C . VAL B 1 245 ? 17.662 -2.221 56.951 1.00 19.07 245 VAL B C 1
ATOM 8109 O O . VAL B 1 245 ? 17.684 -3.390 57.356 1.00 18.61 245 VAL B O 1
ATOM 8122 N N . LYS B 1 246 ? 18.368 -1.251 57.551 1.00 19.89 246 LYS B N 1
ATOM 8123 C CA . LYS B 1 246 ? 19.171 -1.527 58.744 1.00 21.62 246 LYS B CA 1
ATOM 8124 C C . LYS B 1 246 ? 18.319 -2.146 59.839 1.00 21.23 246 LYS B C 1
ATOM 8125 O O . LYS B 1 246 ? 18.775 -3.029 60.577 1.00 24.18 246 LYS B O 1
ATOM 8144 N N . GLY B 1 247 ? 17.071 -1.696 59.951 1.00 19.67 247 GLY B N 1
ATOM 8145 C CA . GLY B 1 247 ? 16.151 -2.141 60.971 1.00 20.37 247 GLY B CA 1
ATOM 8146 C C . GLY B 1 247 ? 15.406 -3.416 60.669 1.00 19.92 247 GLY B C 1
ATOM 8147 O O . GLY B 1 247 ? 14.651 -3.893 61.524 1.00 22.14 247 GLY B O 1
ATOM 8151 N N . GLY B 1 248 ? 15.540 -3.948 59.451 1.00 18.92 248 GLY B N 1
ATOM 8152 C CA . GLY B 1 248 ? 14.956 -5.240 59.117 1.00 18.43 248 GLY B CA 1
ATOM 8153 C C . GLY B 1 248 ? 13.954 -5.246 57.977 1.00 17.35 248 GLY B C 1
ATOM 8154 O O . GLY B 1 248 ? 13.347 -6.298 57.732 1.00 17.14 248 GLY B O 1
ATOM 8158 N N . ILE B 1 249 ? 13.717 -4.128 57.296 1.00 18.11 249 ILE B N 1
ATOM 8159 C CA . ILE B 1 249 ? 12.908 -4.148 56.081 1.00 15.31 249 ILE B CA 1
ATOM 8160 C C . ILE B 1 249 ? 13.664 -4.893 54.992 1.00 13.82 249 ILE B C 1
ATOM 8161 O O . ILE B 1 249 ? 14.846 -4.606 54.730 1.00 15.98 249 ILE B O 1
ATOM 8177 N N . ASN B 1 250 ? 12.970 -5.828 54.332 1.00 14.77 250 ASN B N 1
ATOM 8178 C CA . ASN B 1 250 ? 13.534 -6.657 53.280 1.00 12.19 250 ASN B CA 1
ATOM 8179 C C . ASN B 1 250 ? 12.859 -6.505 51.925 1.00 14.21 250 ASN B C 1
ATOM 8180 O O . ASN B 1 250 ? 13.375 -7.046 50.946 1.00 15.33 250 ASN B O 1
ATOM 8191 N N . LYS B 1 251 ? 11.710 -5.834 51.849 1.00 13.73 251 LYS B N 1
ATOM 8192 C CA . LYS B 1 251 ? 10.972 -5.612 50.605 1.00 11.63 251 LYS B CA 1
ATOM 8193 C C . LYS B 1 251 ? 10.549 -4.157 50.623 1.00 13.99 251 LYS B C 1
ATOM 8194 O O . LYS B 1 251 ? 9.899 -3.724 51.580 1.00 14.49 251 LYS B O 1
ATOM 8213 N N . VAL B 1 252 ? 10.864 -3.413 49.566 1.00 13.77 252 VAL B N 1
ATOM 8214 C CA . VAL B 1 252 ? 10.550 -1.988 49.494 1.00 12.77 252 VAL B CA 1
ATOM 8215 C C . VAL B 1 252 ? 9.703 -1.765 48.246 1.00 13.65 252 VAL B C 1
ATOM 8216 O O . VAL B 1 252 ? 10.216 -1.810 47.118 1.00 13.87 252 VAL B O 1
ATOM 8229 N N . ASN B 1 253 ? 8.412 -1.513 48.436 1.00 11.99 253 ASN B N 1
ATOM 8230 C CA . ASN B 1 253 ? 7.518 -1.325 47.303 1.00 12.39 253 ASN B CA 1
ATOM 8231 C C . ASN B 1 253 ? 7.892 -0.047 46.569 1.00 14.59 253 ASN B C 1
ATOM 8232 O O . ASN B 1 253 ? 8.039 1.017 47.174 1.00 15.32 253 ASN B O 1
ATOM 8243 N N . THR B 1 254 ? 8.060 -0.169 45.256 1.00 12.93 254 THR B N 1
ATOM 8244 C CA . THR B 1 254 ? 8.565 0.911 44.402 1.00 13.55 254 THR B CA 1
ATOM 8245 C C . THR B 1 254 ? 7.721 0.982 43.132 1.00 14.52 254 THR B C 1
ATOM 8246 O O . THR B 1 254 ? 7.790 0.085 42.283 1.00 14.95 254 THR B O 1
ATOM 8257 N N . ASP B 1 255 ? 6.965 2.071 42.992 1.00 15.84 255 ASP B N 1
ATOM 8258 C CA . ASP B 1 255 ? 6.077 2.265 41.845 1.00 14.04 255 ASP B CA 1
ATOM 8259 C C . ASP B 1 255 ? 6.147 3.718 41.405 1.00 13.67 255 ASP B C 1
ATOM 8260 O O . ASP B 1 255 ? 6.570 4.012 40.287 1.00 13.85 255 ASP B O 1
ATOM 8269 N N . THR B 1 256 ? 5.752 4.632 42.293 1.00 13.83 256 THR B N 1
ATOM 8270 C CA . THR B 1 256 ? 5.729 6.060 41.990 1.00 14.71 256 THR B CA 1
ATOM 8271 C C . THR B 1 256 ? 7.034 6.539 41.345 1.00 13.77 256 THR B C 1
ATOM 8272 O O . THR B 1 256 ? 7.014 7.251 40.332 1.00 14.76 256 THR B O 1
ATOM 8283 N N . ASP B 1 257 ? 8.179 6.196 41.944 1.00 14.50 257 ASP B N 1
ATOM 8284 C CA . ASP B 1 257 ? 9.460 6.661 41.414 1.00 13.98 257 ASP B CA 1
ATOM 8285 C C . ASP B 1 257 ? 9.670 6.211 39.971 1.00 14.25 257 ASP B C 1
ATOM 8286 O O . ASP B 1 257 ? 10.272 6.939 39.170 1.00 16.47 257 ASP B O 1
ATOM 8295 N N . LEU B 1 258 ? 9.233 4.990 39.648 1.00 13.55 258 LEU B N 1
ATOM 8296 C CA . LEU B 1 258 ? 9.341 4.468 38.289 1.00 14.36 258 LEU B CA 1
ATOM 8297 C C . LEU B 1 258 ? 8.465 5.248 37.333 1.00 15.43 258 LEU B C 1
ATOM 8298 O O . LEU B 1 258 ? 8.889 5.554 36.215 1.00 16.08 258 LEU B O 1
ATOM 8314 N N . ARG B 1 259 ? 7.217 5.517 37.734 1.00 13.74 259 ARG B N 1
ATOM 8315 C CA . ARG B 1 259 ? 6.291 6.235 36.864 1.00 13.28 259 ARG B CA 1
ATOM 8316 C C . ARG B 1 259 ? 6.771 7.647 36.569 1.00 13.11 259 ARG B C 1
ATOM 8317 O O . ARG B 1 259 ? 6.640 8.129 35.434 1.00 13.99 259 ARG B O 1
ATOM 8338 N N . ILE B 1 260 ? 7.265 8.358 37.587 1.00 14.70 260 ILE B N 1
ATOM 8339 C CA . ILE B 1 260 ? 7.718 9.729 37.365 1.00 13.84 260 ILE B CA 1
ATOM 8340 C C . ILE B 1 260 ? 8.877 9.744 36.387 1.00 13.16 260 ILE B C 1
ATOM 8341 O O . ILE B 1 260 ? 8.926 10.566 35.461 1.00 13.86 260 ILE B O 1
ATOM 8357 N N . ALA B 1 261 ? 9.824 8.825 36.570 1.00 15.79 261 ALA B N 1
ATOM 8358 C CA . ALA B 1 261 ? 10.973 8.790 35.674 1.00 12.26 261 ALA B CA 1
ATOM 8359 C C . ALA B 1 261 ? 10.537 8.500 34.242 1.00 14.22 261 ALA B C 1
ATOM 8360 O O . ALA B 1 261 ? 11.028 9.118 33.291 1.00 13.64 261 ALA B O 1
ATOM 8367 N N . PHE B 1 262 ? 9.597 7.566 34.076 1.00 13.37 262 PHE B N 1
ATOM 8368 C CA . PHE B 1 262 ? 9.141 7.163 32.744 1.00 12.77 262 PHE B CA 1
ATOM 8369 C C . PHE B 1 262 ? 8.387 8.294 32.068 1.00 15.57 262 PHE B C 1
ATOM 8370 O O . PHE B 1 262 ? 8.699 8.682 30.932 1.00 14.40 262 PHE B O 1
ATOM 8387 N N . ILE B 1 263 ? 7.410 8.862 32.771 1.00 13.06 263 ILE B N 1
ATOM 8388 C CA . ILE B 1 263 ? 6.583 9.900 32.171 1.00 13.80 263 ILE B CA 1
ATOM 8389 C C . ILE B 1 263 ? 7.375 11.190 31.947 1.00 16.72 263 ILE B C 1
ATOM 8390 O O . ILE B 1 263 ? 7.086 11.946 31.013 1.00 16.30 263 ILE B O 1
ATOM 8406 N N . ALA B 1 264 ? 8.412 11.454 32.749 1.00 14.54 264 ALA B N 1
ATOM 8407 C CA . ALA B 1 264 ? 9.254 12.617 32.471 1.00 14.09 264 ALA B CA 1
ATOM 8408 C C . ALA B 1 264 ? 9.790 12.558 31.045 1.00 14.44 264 ALA B C 1
ATOM 8409 O O . ALA B 1 264 ? 9.826 13.573 30.323 1.00 15.64 264 ALA B O 1
ATOM 8416 N N . GLU B 1 265 ? 10.230 11.372 30.620 1.00 15.98 265 GLU B N 1
ATOM 8417 C CA . GLU B 1 265 ? 10.807 11.265 29.281 1.00 14.64 265 GLU B CA 1
ATOM 8418 C C . GLU B 1 265 ? 9.744 11.367 28.193 1.00 12.77 265 GLU B C 1
ATOM 8419 O O . GLU B 1 265 ? 10.034 11.886 27.110 1.00 15.60 265 GLU B O 1
ATOM 8431 N N . VAL B 1 266 ? 8.548 10.841 28.453 1.00 14.21 266 VAL B N 1
ATOM 8432 C CA . VAL B 1 266 ? 7.450 10.972 27.501 1.00 12.42 266 VAL B CA 1
ATOM 8433 C C . VAL B 1 266 ? 7.098 12.442 27.303 1.00 13.56 266 VAL B C 1
ATOM 8434 O O . VAL B 1 266 ? 6.940 12.909 26.170 1.00 16.55 266 VAL B O 1
ATOM 8447 N N . ARG B 1 267 ? 6.961 13.186 28.408 1.00 16.96 267 ARG B N 1
ATOM 8448 C CA . ARG B 1 267 ? 6.688 14.618 28.328 1.00 15.57 267 ARG B CA 1
ATOM 8449 C C . ARG B 1 267 ? 7.780 15.348 27.569 1.00 15.13 267 ARG B C 1
ATOM 8450 O O . ARG B 1 267 ? 7.500 16.230 26.749 1.00 18.43 267 ARG B O 1
ATOM 8471 N N . LYS B 1 268 ? 9.043 15.011 27.852 1.00 14.63 268 LYS B N 1
ATOM 8472 C CA . LYS B 1 268 ? 10.162 15.654 27.166 1.00 16.47 268 LYS B CA 1
ATOM 8473 C C . LYS B 1 268 ? 10.093 15.453 25.656 1.00 17.40 268 LYS B C 1
ATOM 8474 O O . LYS B 1 268 ? 10.266 16.408 24.888 1.00 18.04 268 LYS B O 1
ATOM 8493 N N . VAL B 1 269 ? 9.856 14.217 25.204 1.00 17.28 269 VAL B N 1
ATOM 8494 C CA . VAL B 1 269 ? 9.768 13.964 23.765 1.00 18.19 269 VAL B CA 1
ATOM 8495 C C . VAL B 1 269 ? 8.626 14.764 23.156 1.00 19.12 269 VAL B C 1
ATOM 8496 O O . VAL B 1 269 ? 8.775 15.384 22.094 1.00 18.77 269 VAL B O 1
ATOM 8509 N N . ALA B 1 270 ? 7.471 14.765 23.820 1.00 17.07 270 ALA B N 1
ATOM 8510 C CA . ALA B 1 270 ? 6.324 15.504 23.319 1.00 18.21 270 ALA B CA 1
ATOM 8511 C C . ALA B 1 270 ? 6.639 16.985 23.190 1.00 17.08 270 ALA B C 1
ATOM 8512 O O . ALA B 1 270 ? 6.246 17.625 22.202 1.00 20.04 270 ALA B O 1
ATOM 8519 N N . ASN B 1 271 ? 7.370 17.545 24.168 1.00 18.78 271 ASN B N 1
ATOM 8520 C CA . ASN B 1 271 ? 7.680 18.973 24.167 1.00 17.50 271 ASN B CA 1
ATOM 8521 C C . ASN B 1 271 ? 8.642 19.332 23.044 1.00 21.27 271 ASN B C 1
ATOM 8522 O O . ASN B 1 271 ? 8.492 20.377 22.399 1.00 26.46 271 ASN B O 1
ATOM 8533 N N . GLU B 1 272 ? 9.647 18.497 22.809 1.00 19.92 272 GLU B N 1
ATOM 8534 C CA . GLU B 1 272 ? 10.788 18.883 21.983 1.00 19.97 272 GLU B CA 1
ATOM 8535 C C . GLU B 1 272 ? 10.594 18.626 20.497 1.00 24.43 272 GLU B C 1
ATOM 8536 O O . GLU B 1 272 ? 11.353 19.177 19.691 1.00 25.30 272 GLU B O 1
ATOM 8548 N N . ASP B 1 273 ? 9.614 17.810 20.108 1.00 21.51 273 ASP B N 1
ATOM 8549 C CA . ASP B 1 273 ? 9.321 17.587 18.689 1.00 20.98 273 ASP B CA 1
ATOM 8550 C C . ASP B 1 273 ? 7.816 17.371 18.582 1.00 18.97 273 ASP B C 1
ATOM 8551 O O . ASP B 1 273 ? 7.323 16.276 18.855 1.00 17.95 273 ASP B O 1
ATOM 8560 N N . LYS B 1 274 ? 7.102 18.416 18.177 1.00 24.00 274 LYS B N 1
ATOM 8561 C CA . LYS B 1 274 ? 5.660 18.311 18.014 1.00 18.34 2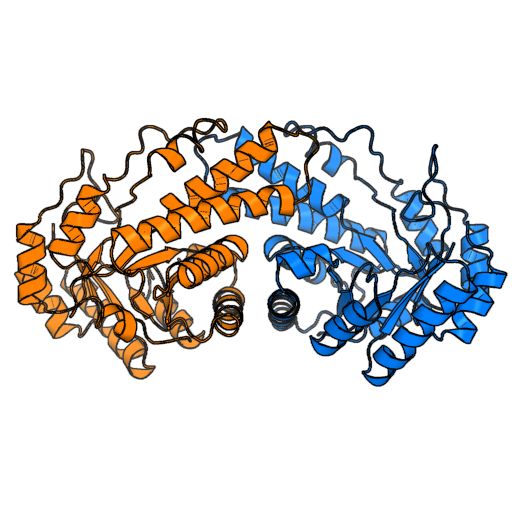74 LYS B CA 1
ATOM 8562 C C . LYS B 1 274 ? 5.249 17.387 16.869 1.00 19.58 274 LYS B C 1
ATOM 8563 O O . LYS B 1 274 ? 4.087 16.978 16.828 1.00 20.67 274 LYS B O 1
ATOM 8582 N N . SER B 1 275 ? 6.169 17.011 15.985 1.00 19.93 275 SER B N 1
ATOM 8583 C CA . SER B 1 275 ? 5.870 16.091 14.893 1.00 22.65 275 SER B CA 1
ATOM 8584 C C . SER B 1 275 ? 6.125 14.634 15.250 1.00 19.88 275 SER B C 1
ATOM 8585 O O . SER B 1 275 ? 5.869 13.754 14.423 1.00 20.22 275 SER B O 1
ATOM 8593 N N . GLN B 1 276 ? 6.600 14.347 16.461 1.00 16.74 276 GLN B N 1
ATOM 8594 C CA . GLN B 1 276 ? 7.007 12.991 16.820 1.00 16.25 276 GLN B CA 1
ATOM 8595 C C . GLN B 1 276 ? 5.801 12.156 17.222 1.00 14.54 276 GLN B C 1
ATOM 8596 O O . GLN B 1 276 ? 5.096 12.492 18.180 1.00 18.29 276 GLN B O 1
ATOM 8610 N N . PHE B 1 277 ? 5.567 11.057 16.491 1.00 15.77 277 PHE B N 1
ATOM 8611 C CA . PHE B 1 277 ? 4.548 10.091 16.890 1.00 14.73 277 PHE B CA 1
ATOM 8612 C C . PHE B 1 277 ? 4.997 8.639 16.738 1.00 16.12 277 PHE B C 1
ATOM 8613 O O . PHE B 1 277 ? 4.158 7.735 16.786 1.00 16.72 277 PHE B O 1
ATOM 8630 N N . ASP B 1 278 ? 6.301 8.386 16.630 1.00 14.62 278 ASP B N 1
ATOM 8631 C CA . ASP B 1 278 ? 6.830 7.036 16.725 1.00 12.96 278 ASP B CA 1
ATOM 8632 C C . ASP B 1 278 ? 6.849 6.658 18.204 1.00 16.08 278 ASP B C 1
ATOM 8633 O O . ASP B 1 278 ? 7.563 7.283 18.995 1.00 16.27 278 ASP B O 1
ATOM 8642 N N . LEU B 1 279 ? 6.048 5.662 18.590 1.00 15.62 279 LEU B N 1
ATOM 8643 C CA . LEU B 1 279 ? 5.950 5.317 20.008 1.00 13.93 279 LEU B CA 1
ATOM 8644 C C . LEU B 1 279 ? 7.303 4.969 20.581 1.00 17.63 279 LEU B C 1
ATOM 8645 O O . LEU B 1 279 ? 7.566 5.257 21.753 1.00 15.39 279 LEU B O 1
ATOM 8661 N N . ARG B 1 280 ? 8.164 4.322 19.788 1.00 14.43 280 ARG B N 1
ATOM 8662 C CA . ARG B 1 280 ? 9.477 3.928 20.292 1.00 15.76 280 ARG B CA 1
ATOM 8663 C C . ARG B 1 280 ? 10.331 5.134 20.652 1.00 16.60 280 ARG B C 1
ATOM 8664 O O . ARG B 1 280 ? 11.163 5.064 21.574 1.00 16.93 280 ARG B O 1
ATOM 8685 N N . LYS B 1 281 ? 10.163 6.253 19.941 1.00 15.33 281 LYS B N 1
ATOM 8686 C CA . LYS B 1 281 ? 10.930 7.447 20.279 1.00 16.86 281 LYS B CA 1
ATOM 8687 C C . LYS B 1 281 ? 10.508 8.031 21.622 1.00 16.80 281 LYS B C 1
ATOM 8688 O O . LYS B 1 281 ? 11.302 8.704 22.283 1.00 16.13 281 LYS B O 1
ATOM 8707 N N . PHE B 1 282 ? 9.258 7.814 22.020 1.00 14.63 282 PHE B N 1
ATOM 8708 C CA . PHE B 1 282 ? 8.832 8.203 23.355 1.00 17.06 282 PHE B CA 1
ATOM 8709 C C . PHE B 1 282 ? 9.295 7.192 24.387 1.00 12.77 282 PHE B C 1
ATOM 8710 O O . PHE B 1 282 ? 9.718 7.571 25.489 1.00 15.43 282 PHE B O 1
ATOM 8727 N N . PHE B 1 283 ? 9.169 5.901 24.086 1.00 15.27 283 PHE B N 1
ATOM 8728 C CA . PHE B 1 283 ? 9.250 4.909 25.146 1.00 13.82 283 PHE B CA 1
ATOM 8729 C C . PHE B 1 283 ? 10.635 4.292 25.309 1.00 15.25 283 PHE B C 1
ATOM 8730 O O . PHE B 1 283 ? 10.927 3.752 26.391 1.00 14.85 283 PHE B O 1
ATOM 8747 N N . SER B 1 284 ? 11.511 4.390 24.311 1.00 16.68 284 SER B N 1
ATOM 8748 C CA . SER B 1 284 ? 12.891 3.972 24.554 1.00 15.69 284 SER B CA 1
ATOM 8749 C C . SER B 1 284 ? 13.570 4.835 25.604 1.00 15.95 284 SER B C 1
ATOM 8750 O O . SER B 1 284 ? 14.116 4.269 26.567 1.00 14.20 284 SER B O 1
ATOM 8758 N N . PRO B 1 285 ? 13.559 6.174 25.518 1.00 14.49 285 PRO B N 1
ATOM 8759 C CA . PRO B 1 285 ? 14.135 6.960 26.620 1.00 15.42 285 PRO B CA 1
ATOM 8760 C C . PRO B 1 285 ? 13.398 6.786 27.926 1.00 15.29 285 PRO B C 1
ATOM 8761 O O . PRO B 1 285 ? 14.027 6.803 28.989 1.00 14.88 285 PRO B O 1
ATOM 8772 N N . ALA B 1 286 ? 12.082 6.587 27.881 1.00 14.53 286 ALA B N 1
ATOM 8773 C CA . ALA B 1 286 ? 11.324 6.343 29.103 1.00 14.12 286 ALA B CA 1
ATOM 8774 C C . ALA B 1 286 ? 11.783 5.063 29.792 1.00 11.77 286 ALA B C 1
ATOM 8775 O O . ALA B 1 286 ? 11.970 5.037 31.015 1.00 13.05 286 ALA B O 1
ATOM 8782 N N . GLN B 1 287 ? 11.955 3.985 29.031 1.00 14.02 287 GLN B N 1
ATOM 8783 C CA . GLN B 1 287 ? 12.487 2.753 29.603 1.00 12.12 287 GLN B CA 1
ATOM 8784 C C . GLN B 1 287 ? 13.857 2.974 30.219 1.00 13.05 287 GLN B C 1
ATOM 8785 O O . GLN B 1 287 ? 14.146 2.446 31.292 1.00 14.46 287 GLN B O 1
ATOM 8799 N N . LEU B 1 288 ? 14.743 3.690 29.523 1.00 13.70 288 LEU B N 1
ATOM 8800 C CA . LEU B 1 288 ? 16.089 3.879 30.047 1.00 15.96 288 LEU B CA 1
ATOM 8801 C C . LEU B 1 288 ? 16.043 4.588 31.398 1.00 14.31 288 LEU B C 1
ATOM 8802 O O . LEU B 1 288 ? 16.773 4.227 32.333 1.00 14.17 288 LEU B O 1
ATOM 8818 N N . ALA B 1 289 ? 15.214 5.630 31.519 1.00 14.48 289 ALA B N 1
ATOM 8819 C CA . ALA B 1 289 ? 15.139 6.356 32.778 1.00 13.42 289 ALA B CA 1
ATOM 8820 C C . ALA B 1 289 ? 14.577 5.466 33.874 1.00 13.86 289 ALA B C 1
ATOM 8821 O O . ALA B 1 289 ? 15.070 5.469 35.014 1.00 14.28 289 ALA B O 1
ATOM 8828 N N . LEU B 1 290 ? 13.563 4.669 33.555 1.00 13.04 290 LEU B N 1
ATOM 8829 C CA . LEU B 1 290 ? 13.027 3.752 34.550 1.00 13.98 290 LEU B CA 1
ATOM 8830 C C . LEU B 1 290 ? 14.065 2.719 34.953 1.00 12.98 290 LEU B C 1
ATOM 8831 O O . LEU B 1 290 ? 14.267 2.468 36.150 1.00 13.40 290 LEU B O 1
ATOM 8847 N N . LYS B 1 291 ? 14.734 2.110 33.971 1.00 13.10 291 LYS B N 1
ATOM 8848 C CA . LYS B 1 291 ? 15.779 1.136 34.269 1.00 12.80 291 LYS B CA 1
ATOM 8849 C C . LYS B 1 291 ? 16.794 1.720 35.237 1.00 14.26 291 LYS B C 1
ATOM 8850 O O . LYS B 1 291 ? 17.198 1.060 36.207 1.00 13.54 291 LYS B O 1
ATOM 8869 N N . ASN B 1 292 ? 17.214 2.964 34.998 1.00 13.88 292 ASN B N 1
ATOM 8870 C CA . ASN B 1 292 ? 18.234 3.560 35.859 1.00 13.60 292 ASN B CA 1
ATOM 8871 C C . ASN B 1 292 ? 17.729 3.785 37.284 1.00 17.43 292 ASN B C 1
ATOM 8872 O O . ASN B 1 292 ? 18.492 3.611 38.240 1.00 17.68 292 ASN B O 1
ATOM 8883 N N . VAL B 1 293 ? 16.450 4.150 37.463 1.00 14.82 293 VAL B N 1
ATOM 8884 C CA . VAL B 1 293 ? 15.869 4.231 38.810 1.00 16.11 293 VAL B CA 1
ATOM 8885 C C . VAL B 1 293 ? 15.947 2.886 39.504 1.00 14.48 293 VAL B C 1
ATOM 8886 O O . VAL B 1 293 ? 16.311 2.800 40.686 1.00 15.86 293 VAL B O 1
ATOM 8899 N N . VAL B 1 294 ? 15.617 1.815 38.783 1.00 13.45 294 VAL B N 1
ATOM 8900 C CA . VAL B 1 294 ? 15.632 0.480 39.367 1.00 11.93 294 VAL B CA 1
ATOM 8901 C C . VAL B 1 294 ? 17.052 0.082 39.753 1.00 13.10 294 VAL B C 1
ATOM 8902 O O . VAL B 1 294 ? 17.294 -0.411 40.870 1.00 12.47 294 VAL B O 1
ATOM 8915 N N . LYS B 1 295 ? 18.012 0.292 38.841 1.00 12.69 295 LYS B N 1
ATOM 8916 C CA . LYS B 1 295 ? 19.400 -0.071 39.131 1.00 15.80 295 LYS B CA 1
ATOM 8917 C C . LYS B 1 295 ? 19.890 0.636 40.382 1.00 17.03 295 LYS B C 1
ATOM 8918 O O . LYS B 1 295 ? 20.512 0.022 41.267 1.00 15.62 295 LYS B O 1
ATOM 8937 N N . GLU B 1 296 ? 19.641 1.941 40.470 1.00 15.43 296 GLU B N 1
ATOM 8938 C CA . GLU B 1 296 ? 20.153 2.682 41.613 1.00 13.91 296 GLU B CA 1
ATOM 8939 C C . GLU B 1 296 ? 19.477 2.220 42.891 1.00 15.59 296 GLU B C 1
ATOM 8940 O O . GLU B 1 296 ? 20.106 2.172 43.959 1.00 15.50 296 GLU B O 1
ATOM 8952 N N . ARG B 1 297 ? 18.188 1.878 42.815 1.00 14.27 297 ARG B N 1
ATOM 8953 C CA . ARG B 1 297 ? 17.473 1.412 44.001 1.00 14.68 297 ARG B CA 1
ATOM 8954 C C . ARG B 1 297 ? 17.989 0.051 44.461 1.00 15.07 297 ARG B C 1
ATOM 8955 O O . ARG B 1 297 ? 18.101 -0.195 45.660 1.00 13.84 297 ARG B O 1
ATOM 8976 N N . MET B 1 298 ? 18.273 -0.860 43.526 1.00 14.99 298 MET B N 1
ATOM 8977 C CA . MET B 1 298 ? 18.903 -2.130 43.883 1.00 13.50 298 MET B CA 1
ATOM 8978 C C . MET B 1 298 ? 20.224 -1.913 44.611 1.00 16.53 298 MET B C 1
ATOM 8979 O O . MET B 1 298 ? 20.532 -2.610 45.592 1.00 15.03 298 MET B O 1
ATOM 8993 N N . LYS B 1 299 ? 21.037 -0.984 44.123 1.00 15.06 299 LYS B N 1
ATOM 8994 C CA . LYS B 1 299 ? 22.300 -0.706 44.794 1.00 16.13 299 LYS B CA 1
ATOM 8995 C C . LYS B 1 299 ? 22.048 -0.125 46.175 1.00 14.83 299 LYS B C 1
ATOM 8996 O O . LYS B 1 299 ? 22.686 -0.527 47.157 1.00 17.45 299 LYS B O 1
ATOM 9015 N N . LEU B 1 300 ? 21.098 0.807 46.281 1.00 15.60 300 LEU B N 1
ATOM 9016 C CA . LEU B 1 300 ? 20.840 1.462 47.570 1.00 14.43 300 LEU B CA 1
ATOM 9017 C C . LEU B 1 300 ? 20.376 0.464 48.631 1.00 16.06 300 LEU B C 1
ATOM 9018 O O . LEU B 1 300 ? 20.818 0.521 49.789 1.00 18.21 300 LEU B O 1
ATOM 9034 N N . LEU B 1 301 ? 19.502 -0.459 48.259 1.00 15.37 301 LEU B N 1
ATOM 9035 C CA . LEU B 1 301 ? 18.904 -1.374 49.215 1.00 13.02 301 LEU B CA 1
ATOM 9036 C C . LEU B 1 301 ? 19.772 -2.590 49.474 1.00 15.06 301 LEU B C 1
ATOM 9037 O O . LEU B 1 301 ? 19.542 -3.295 50.471 1.00 16.63 301 LEU B O 1
ATOM 9053 N N . GLY B 1 302 ? 20.755 -2.834 48.611 1.00 14.88 302 GLY B N 1
ATOM 9054 C CA . GLY B 1 302 ? 21.693 -3.917 48.796 1.00 14.15 302 GLY B CA 1
ATOM 9055 C C . GLY B 1 302 ? 21.388 -5.238 48.133 1.00 15.38 302 GLY B C 1
ATOM 9056 O O . GLY B 1 302 ? 21.953 -6.254 48.549 1.00 18.73 302 GLY B O 1
ATOM 9060 N N . SER B 1 303 ? 20.567 -5.266 47.086 1.00 13.05 303 SER B N 1
ATOM 9061 C CA . SER B 1 303 ? 20.337 -6.501 46.372 1.00 13.78 303 SER B CA 1
ATOM 9062 C C . SER B 1 303 ? 21.233 -6.661 45.152 1.00 14.07 303 SER B C 1
ATOM 9063 O O . SER B 1 303 ? 21.214 -7.733 44.540 1.00 13.60 303 SER B O 1
ATOM 9071 N N . ALA B 1 304 ? 22.031 -5.638 44.805 1.00 14.66 304 ALA B N 1
ATOM 9072 C CA . ALA B 1 304 ? 22.969 -5.785 43.698 1.00 15.27 304 ALA B CA 1
ATOM 9073 C C . ALA B 1 304 ? 23.963 -6.881 44.035 1.00 13.28 304 ALA B C 1
ATOM 9074 O O . ALA B 1 304 ? 24.404 -7.017 45.180 1.00 14.99 304 ALA B O 1
ATOM 9081 N N . ASN B 1 305 ? 24.327 -7.666 43.022 1.00 13.04 305 ASN B N 1
ATOM 9082 C CA . ASN B 1 305 ? 25.358 -8.689 43.140 1.00 14.39 305 ASN B CA 1
ATOM 9083 C C . ASN B 1 305 ? 24.977 -9.801 44.110 1.00 15.01 305 ASN B C 1
ATOM 9084 O O . ASN B 1 305 ? 25.849 -10.455 44.679 1.00 17.66 305 ASN B O 1
ATOM 9095 N N . LYS B 1 306 ? 23.684 -10.069 44.265 1.00 14.02 306 LYS B N 1
ATOM 9096 C CA . LYS B 1 306 ? 23.207 -11.133 45.134 1.00 15.80 306 LYS B CA 1
ATOM 9097 C C . LYS B 1 306 ? 22.747 -12.384 44.393 1.00 16.60 306 LYS B C 1
ATOM 9098 O O . LYS B 1 306 ? 22.235 -13.307 45.035 1.00 19.90 306 LYS B O 1
ATOM 9117 N N . ILE B 1 307 ? 22.896 -12.451 43.070 1.00 17.94 307 ILE B N 1
ATOM 9118 C CA . ILE B 1 307 ? 22.431 -13.625 42.332 1.00 17.25 307 ILE B CA 1
ATOM 9119 C C . ILE B 1 307 ? 23.558 -14.593 41.991 1.00 39.38 307 ILE B C 1
ATOM 9120 O O . ILE B 1 307 ? 24.745 -14.292 42.127 1.00 25.91 307 ILE B O 1
#

CATH classification: 3.20.20.70

B-factor: mean 29.3, std 21.99, range [8.23, 187.43]

Foldseek 3Di:
DEAAPQVQLVVCQVVLFAAEAEEDQDLLLVVLLLVLCVVLVFAYHYEYEPVSCVNQPLLRVVVSVVVSCVVVVVHYYAYEYDADDALVSLLVNLVSPGQEYEYEPQLDDLVVQLVRLLVSCVNQVVSNHAYEYEYPCHDLVSLLVSCVSSVHQEYEHNAWAQDDNRHDDDDTDGNLVRLLSNCVRNVHAYEYPRAAQCDPVLVCLLVVLPHDPPPDHGDHLVRLLSSSVSHHHYYYYYVNLVSQLVSQLSNQCVPDVPDDDVCNSSVNSSVSSSVVSNVVCVSRPRGPVD/DEDAPLVQLVVCLVVLFADEAEEDQDLLLVVLLLVLCVVLVFAYHYEYEPVSCVNQPLLRVVVSVVVSCVVVVSHYYAYEYDADAALVSLLVNLVSPGQEYEHEPQLDDLVVQLVRLLVSVVNQVVSNHAYEYEYPCHDLVSLLVSCVSSVHQEYAHNFWAQDDNRHDDDDTDGNLVRLLSNCVRNVHAYEYPRQEAQDPVLVCLLVVLVHDPPPDHGHHLVSLLSSSNSHHHYYYYYVNLVSQLVSQLSNVCVPDVPDDPVCNSSVNSSVSSSVVSNVVCVSRPRGPVD

Radius of gyration: 26.8 Å; Cα contacts (8 Å, |Δi|>4): 1274; chains: 2; bounding box: 44×46×88 Å

Organism: Helicobacter pylori (strain ATCC 700392 / 26695) (NCBI:txid85962)

Sequence (580 aa):
MLVKGNEILLKAHKEGYGVGAFNFVNFEMLNAIFEAGNEENSPLFIQASEGAIKYMGIDMAVGMVKIMCCERYPHIPVALHLDHHGTTFESCEKAVKAGFTSVMIDASHHAFEENLELTSKVVKMAHNAGVSVEAELGLVNPKEAEQFVKESQQVDYLAPAIGTSHGAFKFKGEPKLDFERLQEVKRLTNIPLVLHGASAIPDNVRKSSYLDAGGDLKGSKGVPFEFLQESVKGGINKVNTDTDLRIAFIAEVRKVANEDKSQFDLRKFFSPAQLALKNVVKERMKLLGSANKIMLVKGNEILLKKAHKEGYGVGAFNFVNFEMLNAIFEAGNEENSPLFIQASEGAIKYMGIDMAVGMVKIMCCERYPHIPVALHLDHHGTTFESCEKAVKAGFTSVMIDASHHAFEENLELTSKVVKMAHNAGVSVEAELGLVNPKEAEQFVKESQVDYLAPAIGTSHGAFKFKGEPKLDFERLQEVKRLTNIPLVLHGASAIPDNVRKSSYLDAGGDLKGSKGVPFEFLQESVKGGINKVNTDTDLRIAFIAEVRKVANEDKSQFDLRKFFSPAQLALKNVVKERMKLLGSANKI